Protein AF-0000000066019351 (afdb_homodimer)

Structure (mmCIF, N/CA/C/O backbone):
data_AF-0000000066019351-model_v1
#
loop_
_entity.id
_entity.type
_entity.pdbx_description
1 polymer 'Enolase-phosphatase E1'
#
loop_
_atom_site.group_PDB
_atom_site.id
_atom_site.type_symbol
_atom_site.label_atom_id
_atom_site.label_alt_id
_atom_site.label_comp_id
_atom_site.label_asym_id
_atom_site.label_entity_id
_atom_site.label_seq_id
_atom_site.pdbx_PDB_ins_code
_atom_site.Cartn_x
_atom_site.Cartn_y
_atom_site.Cartn_z
_atom_site.occupancy
_atom_site.B_iso_or_equiv
_atom_site.auth_seq_id
_atom_site.auth_comp_id
_atom_site.auth_asym_id
_atom_site.auth_atom_id
_atom_site.pdbx_PDB_model_num
ATOM 1 N N . MET A 1 1 ? 6.129 11.336 -11.586 1 61.5 1 MET A N 1
ATOM 2 C CA . MET A 1 1 ? 5.719 12.648 -11.094 1 61.5 1 MET A CA 1
ATOM 3 C C . MET A 1 1 ? 6.316 13.758 -11.953 1 61.5 1 MET A C 1
ATOM 5 O O . MET A 1 1 ? 7.523 13.766 -12.211 1 61.5 1 MET A O 1
ATOM 9 N N . THR A 1 2 ? 5.465 14.367 -12.656 1 67.69 2 THR A N 1
ATOM 10 C CA . THR A 1 2 ? 6.016 15.344 -13.586 1 67.69 2 THR A CA 1
ATOM 11 C C . THR A 1 2 ? 5.559 16.75 -13.227 1 67.69 2 THR A C 1
ATOM 13 O O . THR A 1 2 ? 4.449 16.938 -12.719 1 67.69 2 THR A O 1
ATOM 16 N N . ALA A 1 3 ? 6.492 17.766 -13.211 1 83.62 3 ALA A N 1
ATOM 17 C CA . ALA A 1 3 ? 6.285 19.219 -13.195 1 83.62 3 ALA A CA 1
ATOM 18 C C . ALA A 1 3 ? 5.793 19.688 -11.828 1 83.62 3 ALA A C 1
ATOM 20 O O . ALA A 1 3 ? 4.848 20.469 -11.734 1 83.62 3 ALA A O 1
ATOM 21 N N . VAL A 1 4 ? 6.332 19.031 -10.828 1 93.56 4 VAL A N 1
ATOM 22 C CA . VAL A 1 4 ? 5.938 19.484 -9.492 1 93.56 4 VAL A CA 1
ATOM 23 C C . VAL A 1 4 ? 6.594 20.812 -9.18 1 93.56 4 VAL A C 1
ATOM 25 O O . VAL A 1 4 ? 7.816 20.969 -9.289 1 93.56 4 VAL A O 1
ATOM 28 N N . ARG A 1 5 ? 5.77 21.766 -8.812 1 96.12 5 ARG A N 1
ATOM 29 C CA . ARG A 1 5 ? 6.273 23.078 -8.469 1 96.12 5 ARG A CA 1
ATOM 30 C C . ARG A 1 5 ? 6.07 23.375 -6.988 1 96.12 5 ARG A C 1
ATOM 32 O O . ARG A 1 5 ? 6.691 24.297 -6.441 1 96.12 5 ARG A O 1
ATOM 39 N N . ALA A 1 6 ? 5.152 22.625 -6.375 1 98.06 6 ALA A N 1
ATOM 40 C CA . ALA A 1 6 ? 4.883 22.797 -4.949 1 98.06 6 ALA A CA 1
ATOM 41 C C . ALA A 1 6 ? 4.555 21.469 -4.285 1 98.06 6 ALA A C 1
ATOM 43 O O . ALA A 1 6 ? 4.047 20.547 -4.934 1 98.06 6 ALA A O 1
ATOM 44 N N . VAL A 1 7 ? 4.898 21.375 -3.033 1 98.38 7 VAL A N 1
ATOM 45 C CA . VAL A 1 7 ? 4.555 20.234 -2.199 1 98.38 7 VAL A CA 1
ATOM 46 C C . VAL A 1 7 ? 3.707 20.688 -1.013 1 98.38 7 VAL A C 1
ATOM 48 O O . VAL A 1 7 ? 4.039 21.672 -0.351 1 98.38 7 VAL A O 1
ATOM 51 N N . VAL A 1 8 ? 2.584 20.078 -0.834 1 98.81 8 VAL A N 1
ATOM 52 C CA . VAL A 1 8 ? 1.76 20.234 0.36 1 98.81 8 VAL A CA 1
ATOM 53 C C . VAL A 1 8 ? 1.867 18.984 1.227 1 98.81 8 VAL A C 1
ATOM 55 O O . VAL A 1 8 ? 1.598 17.875 0.76 1 98.81 8 VAL A O 1
ATOM 58 N N . THR A 1 9 ? 2.277 19.109 2.42 1 98.81 9 THR A N 1
ATOM 59 C CA . THR A 1 9 ? 2.461 17.938 3.266 1 98.81 9 THR A CA 1
ATOM 60 C C . THR A 1 9 ? 1.505 17.969 4.453 1 98.81 9 THR A C 1
ATOM 62 O O . THR A 1 9 ? 1.236 19.031 5.012 1 98.81 9 THR A O 1
ATOM 65 N N . ASP A 1 10 ? 0.945 16.781 4.801 1 98.38 10 ASP A N 1
ATOM 66 C CA . ASP A 1 10 ? 0.285 16.531 6.078 1 98.38 10 ASP A CA 1
ATOM 67 C C . ASP A 1 10 ? 1.298 16.484 7.219 1 98.38 10 ASP A C 1
ATOM 69 O O . ASP A 1 10 ? 2.508 16.531 6.984 1 98.38 10 ASP A O 1
ATOM 73 N N . ILE A 1 11 ? 0.8 16.438 8.453 1 97.94 11 ILE A N 1
ATOM 74 C CA . ILE A 1 11 ? 1.686 16.391 9.617 1 97.94 11 ILE A CA 1
ATOM 75 C C . ILE A 1 11 ? 1.625 15.016 10.266 1 97.94 11 ILE A C 1
ATOM 77 O O . ILE A 1 11 ? 2.562 14.219 10.141 1 97.94 11 ILE A O 1
ATOM 81 N N . GLU A 1 12 ? 0.46 14.672 10.828 1 95.56 12 GLU A N 1
ATOM 82 C CA . GLU A 1 12 ? 0.308 13.453 11.609 1 95.56 12 GLU A CA 1
ATOM 83 C C . GLU A 1 12 ? 0.512 12.211 10.75 1 95.56 12 GLU A C 1
ATOM 85 O O . GLU A 1 12 ? -0.176 12.023 9.742 1 95.56 12 GLU A O 1
ATOM 90 N N . GLY A 1 13 ? 1.47 11.414 11.164 1 95.75 13 GLY A N 1
ATOM 91 C CA . GLY A 1 13 ? 1.737 10.172 10.453 1 95.75 13 GLY A CA 1
ATOM 92 C C . GLY A 1 13 ? 2.525 10.383 9.172 1 95.75 13 GLY A C 1
ATOM 93 O O . GLY A 1 13 ? 2.928 9.414 8.523 1 95.75 13 GLY A O 1
ATOM 94 N N . THR A 1 14 ? 2.83 11.617 8.797 1 98.06 14 THR A N 1
ATOM 95 C CA . THR A 1 14 ? 3.51 11.969 7.559 1 98.06 14 THR A CA 1
ATOM 96 C C . THR A 1 14 ? 4.855 12.625 7.844 1 98.06 14 THR A C 1
ATOM 98 O O . THR A 1 14 ? 5.906 12.031 7.594 1 98.06 14 THR A O 1
ATOM 101 N N . THR A 1 15 ? 4.891 13.742 8.5 1 98.5 15 THR A N 1
ATOM 102 C CA . THR A 1 15 ? 6.145 14.375 8.883 1 98.5 15 THR A CA 1
ATOM 103 C C . THR A 1 15 ? 6.445 14.125 10.359 1 98.5 15 THR A C 1
ATOM 105 O O . THR A 1 15 ? 7.602 14.203 10.789 1 98.5 15 THR A O 1
ATOM 108 N N . THR A 1 16 ? 5.309 13.914 11.109 1 98.12 16 THR A N 1
ATOM 109 C CA . THR A 1 16 ? 5.355 13.805 12.562 1 98.12 16 THR A CA 1
ATOM 110 C C . THR A 1 16 ? 4.715 12.5 13.031 1 98.12 16 THR A C 1
ATOM 112 O O . THR A 1 16 ? 3.635 12.125 12.555 1 98.12 16 THR A O 1
ATOM 115 N N . PRO A 1 17 ? 5.363 11.773 13.977 1 96.81 17 PRO A N 1
ATOM 116 C CA . PRO A 1 17 ? 4.727 10.562 14.5 1 96.81 17 PRO A CA 1
ATOM 117 C C . PRO A 1 17 ? 3.363 10.844 15.125 1 96.81 17 PRO A C 1
ATOM 119 O O . PRO A 1 17 ? 3.189 11.844 15.82 1 96.81 17 PRO A O 1
ATOM 122 N N . LEU A 1 18 ? 2.408 9.945 14.898 1 92.5 18 LEU A N 1
ATOM 123 C CA . LEU A 1 18 ? 1.087 10.039 15.508 1 92.5 18 LEU A CA 1
ATOM 124 C C . LEU A 1 18 ? 1.196 10.125 17.031 1 92.5 18 LEU A C 1
ATOM 126 O O . LEU A 1 18 ? 0.428 10.844 17.672 1 92.5 18 LEU A O 1
ATOM 130 N N . ALA A 1 19 ? 2.186 9.414 17.562 1 93.25 19 ALA A N 1
ATOM 131 C CA . ALA A 1 19 ? 2.367 9.336 19.016 1 93.25 19 ALA A CA 1
ATOM 132 C C . ALA A 1 19 ? 2.711 10.703 19.609 1 93.25 19 ALA A C 1
ATOM 134 O O . ALA A 1 19 ? 2.311 11.023 20.719 1 93.25 19 ALA A O 1
ATOM 135 N N . PHE A 1 20 ? 3.453 11.492 18.922 1 96.81 20 PHE A N 1
ATOM 136 C CA . PHE A 1 20 ? 3.816 12.812 19.422 1 96.81 20 PHE A CA 1
ATOM 137 C C . PHE A 1 20 ? 2.576 13.672 19.641 1 96.81 20 PHE A C 1
ATOM 139 O O . PHE A 1 20 ? 2.434 14.328 20.672 1 96.81 20 PHE A O 1
ATOM 146 N N . VAL A 1 21 ? 1.688 13.609 18.688 1 92.56 21 VAL A N 1
ATOM 147 C CA . VAL A 1 21 ? 0.495 14.445 18.734 1 92.56 21 VAL A CA 1
ATOM 148 C C . VAL A 1 21 ? -0.446 13.93 19.828 1 92.56 21 VAL A C 1
ATOM 150 O O . VAL A 1 21 ? -0.894 14.703 20.688 1 92.56 21 VAL A O 1
ATOM 153 N N . HIS A 1 22 ? -0.65 12.672 19.891 1 90.81 22 HIS A N 1
ATOM 154 C CA . HIS A 1 22 ? -1.697 12.109 20.734 1 90.81 22 HIS A CA 1
ATOM 155 C C . HIS A 1 22 ? -1.181 11.836 22.156 1 90.81 22 HIS A C 1
ATOM 157 O O . HIS A 1 22 ? -1.937 11.914 23.125 1 90.81 22 HIS A O 1
ATOM 163 N N . GLU A 1 23 ? 0.08 11.562 22.25 1 93.56 23 GLU A N 1
ATOM 164 C CA . GLU A 1 23 ? 0.595 11.109 23.531 1 93.56 23 GLU A CA 1
ATOM 165 C C . GLU A 1 23 ? 1.452 12.188 24.203 1 93.56 23 GLU A C 1
ATOM 167 O O . GLU A 1 23 ? 1.783 12.086 25.375 1 93.56 23 GLU A O 1
ATOM 172 N N . VAL A 1 24 ? 1.751 13.18 23.438 1 95.94 24 VAL A N 1
ATOM 173 C CA . VAL A 1 24 ? 2.578 14.234 24.016 1 95.94 24 VAL A CA 1
ATOM 174 C C . VAL A 1 24 ? 1.822 15.562 24 1 95.94 24 VAL A C 1
ATOM 176 O O . VAL A 1 24 ? 1.531 16.141 25.047 1 95.94 24 VAL A O 1
ATOM 179 N N . LEU A 1 25 ? 1.422 16 22.828 1 95.62 25 LEU A N 1
ATOM 180 C CA . LEU A 1 25 ? 0.851 17.344 22.688 1 95.62 25 LEU A CA 1
ATOM 181 C C . LEU A 1 25 ? -0.473 17.453 23.438 1 95.62 25 LEU A C 1
ATOM 183 O O . LEU A 1 25 ? -0.658 18.359 24.25 1 95.62 25 LEU A O 1
ATOM 187 N N . PHE A 1 26 ? -1.358 16.484 23.219 1 93.81 26 PHE A N 1
ATOM 188 C CA . PHE A 1 26 ? -2.695 16.578 23.781 1 93.81 26 PHE A CA 1
ATOM 189 C C . PHE A 1 26 ? -2.65 16.422 25.297 1 93.81 26 PHE A C 1
ATOM 191 O O . PHE A 1 26 ? -3.195 17.25 26.031 1 93.81 26 PHE A O 1
ATOM 198 N N . PRO A 1 27 ? -1.933 15.422 25.812 1 95.62 27 PRO A N 1
ATOM 199 C CA . PRO A 1 27 ? -1.825 15.32 27.281 1 95.62 27 PRO A CA 1
ATOM 200 C C . PRO A 1 27 ? -1.147 16.531 27.906 1 95.62 27 PRO A C 1
ATOM 202 O O . PRO A 1 27 ? -1.496 16.938 29.016 1 95.62 27 PRO A O 1
ATOM 205 N N . TYR A 1 28 ? -0.17 17.125 27.25 1 97.31 28 TYR A N 1
ATOM 206 C CA . TYR A 1 28 ? 0.492 18.312 27.75 1 97.31 28 TYR A CA 1
ATOM 207 C C . TYR A 1 28 ? -0.504 19.453 27.938 1 97.31 28 TYR A C 1
ATOM 209 O O . TYR A 1 28 ? -0.528 20.109 28.984 1 97.31 28 TYR A O 1
ATOM 217 N N . ALA A 1 29 ? -1.291 19.688 26.922 1 96.81 29 ALA A N 1
ATOM 218 C CA . ALA A 1 29 ? -2.293 20.75 26.984 1 96.81 29 ALA A CA 1
ATOM 219 C C . ALA A 1 29 ? -3.312 20.484 28.094 1 96.81 29 ALA A C 1
ATOM 221 O O . ALA A 1 29 ? -3.699 21.391 28.828 1 96.81 29 ALA A O 1
ATOM 222 N N . ARG A 1 30 ? -3.734 19.203 28.109 1 96.25 30 ARG A N 1
ATOM 223 C CA . ARG A 1 30 ? -4.723 18.828 29.109 1 96.25 30 ARG A CA 1
ATOM 224 C C . ARG A 1 30 ? -4.199 19.078 30.516 1 96.25 30 ARG A C 1
ATOM 226 O O . ARG A 1 30 ? -4.895 19.672 31.344 1 96.25 30 ARG A O 1
ATOM 233 N N . ALA A 1 31 ? -2.992 18.688 30.797 1 97 31 ALA A N 1
ATOM 234 C CA . ALA A 1 31 ? -2.393 18.766 32.125 1 97 31 ALA A CA 1
ATOM 235 C C . ALA A 1 31 ? -2.174 20.219 32.562 1 97 31 ALA A C 1
ATOM 237 O O . ALA A 1 31 ? -2.168 20.531 33.75 1 97 31 ALA A O 1
ATOM 238 N N . ARG A 1 32 ? -2.064 21.109 31.578 1 97.25 32 ARG A N 1
ATOM 239 C CA . ARG A 1 32 ? -1.66 22.469 31.906 1 97.25 32 ARG A CA 1
ATOM 240 C C . ARG A 1 32 ? -2.84 23.438 31.797 1 97.25 32 ARG A C 1
ATOM 242 O O . ARG A 1 32 ? -2.725 24.609 32.156 1 97.25 32 ARG A O 1
ATOM 249 N N . LEU A 1 33 ? -3.943 22.922 31.328 1 97.56 33 LEU A N 1
ATOM 250 C CA . LEU A 1 33 ? -5.07 23.781 30.984 1 97.56 33 LEU A CA 1
ATOM 251 C C . LEU A 1 33 ? -5.52 24.609 32.188 1 97.56 33 LEU A C 1
ATOM 253 O O . LEU A 1 33 ? -5.629 25.828 32.125 1 97.56 33 LEU A O 1
ATOM 257 N N . ALA A 1 34 ? -5.754 23.984 33.344 1 96.31 34 ALA A N 1
ATOM 258 C CA . ALA A 1 34 ? -6.273 24.672 34.531 1 96.31 34 ALA A CA 1
ATOM 259 C C . ALA A 1 34 ? -5.293 25.734 35.031 1 96.31 34 ALA A C 1
ATOM 261 O O . ALA A 1 34 ? -5.676 26.875 35.281 1 96.31 34 ALA A O 1
ATOM 262 N N . ASP A 1 35 ? -4.047 25.312 35.219 1 96.81 35 ASP A N 1
ATOM 263 C CA . ASP A 1 35 ? -3.021 26.234 35.688 1 96.81 35 ASP A CA 1
ATOM 264 C C . ASP A 1 35 ? -2.826 27.391 34.719 1 96.81 35 ASP A C 1
ATOM 266 O O . ASP A 1 35 ? -2.596 28.531 35.125 1 96.81 35 ASP A O 1
ATOM 270 N N . PHE A 1 36 ? -2.873 27.141 33.438 1 96.88 36 PHE A N 1
ATOM 271 C CA . PHE A 1 36 ? -2.688 28.156 32.406 1 96.88 36 PHE A CA 1
ATOM 272 C C . PHE A 1 36 ? -3.791 29.203 32.5 1 96.88 36 PHE A C 1
ATOM 274 O O . PHE A 1 36 ? -3.518 30.406 32.438 1 96.88 36 PHE A O 1
ATOM 281 N N . VAL A 1 37 ? -5.035 28.703 32.594 1 96.06 37 VAL A N 1
ATOM 282 C CA . VAL A 1 37 ? -6.176 29.609 32.656 1 96.06 37 VAL A CA 1
ATOM 283 C C . VAL A 1 37 ? -6.062 30.484 33.906 1 96.06 37 VAL A C 1
ATOM 285 O O . VAL A 1 37 ? -6.285 31.688 33.844 1 96.06 37 VAL A O 1
ATOM 288 N N . ALA A 1 38 ? -5.684 29.875 35 1 95.19 38 ALA A N 1
ATOM 289 C CA . ALA A 1 38 ? -5.539 30.609 36.25 1 95.19 38 ALA A CA 1
ATOM 290 C C . ALA A 1 38 ? -4.441 31.656 36.156 1 95.19 38 ALA A C 1
ATOM 292 O O . ALA A 1 38 ? -4.609 32.781 36.594 1 95.19 38 ALA A O 1
ATOM 293 N N . ALA A 1 39 ? -3.357 31.328 35.531 1 95.62 39 ALA A N 1
ATOM 294 C CA . ALA A 1 39 ? -2.184 32.188 35.438 1 95.62 39 ALA A CA 1
ATOM 295 C C . ALA A 1 39 ? -2.396 33.312 34.406 1 95.62 39 ALA A C 1
ATOM 297 O O . ALA A 1 39 ? -1.707 34.312 34.438 1 95.62 39 ALA A O 1
ATOM 298 N N . ASN A 1 40 ? -3.33 33.062 33.5 1 95.06 40 ASN A N 1
ATOM 299 C CA . ASN A 1 40 ? -3.514 34.031 32.406 1 95.06 40 ASN A CA 1
ATOM 300 C C . ASN A 1 40 ? -4.934 34.594 32.375 1 95.06 40 ASN A C 1
ATOM 302 O O . ASN A 1 40 ? -5.465 34.906 31.328 1 95.06 40 ASN A O 1
ATOM 306 N N . ALA A 1 41 ? -5.547 34.656 33.531 1 86.62 41 ALA A N 1
ATOM 307 C CA . ALA A 1 41 ? -6.938 35.094 33.656 1 86.62 41 ALA A CA 1
ATOM 308 C C . ALA A 1 41 ? -7.117 36.531 33.188 1 86.62 41 ALA A C 1
ATOM 310 O O . ALA A 1 41 ? -8.18 36.906 32.688 1 86.62 41 ALA A O 1
ATOM 311 N N . ASP A 1 42 ? -6.09 37.344 33.25 1 90.88 42 ASP A N 1
ATOM 312 C CA . ASP A 1 42 ? -6.172 38.781 32.906 1 90.88 42 ASP A CA 1
ATOM 313 C C . ASP A 1 42 ? -5.801 39 31.453 1 90.88 42 ASP A C 1
ATOM 315 O O . ASP A 1 42 ? -5.898 40.125 30.953 1 90.88 42 ASP A O 1
ATOM 319 N N . ASP A 1 43 ? -5.305 37.969 30.828 1 94.5 43 ASP A N 1
ATOM 320 C CA . ASP A 1 43 ? -4.969 38.094 29.422 1 94.5 43 ASP A CA 1
ATOM 321 C C . ASP A 1 43 ? -6.23 38.156 28.562 1 94.5 43 ASP A C 1
ATOM 323 O O . ASP A 1 43 ? -7.113 37.312 28.656 1 94.5 43 ASP A O 1
ATOM 327 N N . GLU A 1 44 ? -6.297 39.125 27.719 1 95.88 44 GLU A N 1
ATOM 328 C CA . GLU A 1 44 ? -7.504 39.406 26.953 1 95.88 44 GLU A CA 1
ATOM 329 C C . GLU A 1 44 ? -7.844 38.281 26.016 1 95.88 44 GLU A C 1
ATOM 331 O O . GLU A 1 44 ? -9.016 37.938 25.812 1 95.88 44 GLU A O 1
ATOM 336 N N . GLU A 1 45 ? -6.855 37.719 25.391 1 95.06 45 GLU A N 1
ATOM 337 C CA . GLU A 1 45 ? -7.074 36.625 24.453 1 95.06 45 GLU A CA 1
ATOM 338 C C . GLU A 1 45 ? -7.617 35.375 25.172 1 95.06 45 GLU A C 1
ATOM 340 O O . GLU A 1 45 ? -8.523 34.719 24.672 1 95.06 45 GLU A O 1
ATOM 345 N N . VAL A 1 46 ? -7.078 35.094 26.297 1 96.5 46 VAL A N 1
ATOM 346 C CA . VAL A 1 46 ? -7.52 33.969 27.094 1 96.5 46 VAL A CA 1
ATOM 347 C C . VAL A 1 46 ? -8.945 34.188 27.578 1 96.5 46 VAL A C 1
ATOM 349 O O . VAL A 1 46 ? -9.797 33.312 27.484 1 96.5 46 VAL A O 1
ATOM 352 N N . ALA A 1 47 ? -9.156 35.406 28.062 1 95.25 47 ALA A N 1
ATOM 353 C CA . ALA A 1 47 ? -10.484 35.75 28.547 1 95.25 47 ALA A CA 1
ATOM 354 C C . ALA A 1 47 ? -11.523 35.625 27.438 1 95.25 47 ALA A C 1
ATOM 356 O O . ALA A 1 47 ? -12.625 35.125 27.656 1 95.25 47 ALA A O 1
ATOM 357 N N . ALA A 1 48 ? -11.141 36.125 26.344 1 95.81 48 ALA A N 1
ATOM 358 C CA . ALA A 1 48 ? -12.047 36.062 25.203 1 95.81 48 ALA A CA 1
ATOM 359 C C . ALA A 1 48 ? -12.336 34.625 24.812 1 95.81 48 ALA A C 1
ATOM 361 O O . ALA A 1 48 ? -13.477 34.25 24.5 1 95.81 48 ALA A O 1
ATOM 362 N N . ALA A 1 49 ? -11.344 33.75 24.766 1 96.12 49 ALA A N 1
ATOM 363 C CA . ALA A 1 49 ? -11.5 32.344 24.406 1 96.12 49 ALA A CA 1
ATOM 364 C C . ALA A 1 49 ? -12.406 31.641 25.391 1 96.12 49 ALA A C 1
ATOM 366 O O . ALA A 1 49 ? -13.242 30.812 25 1 96.12 49 ALA A O 1
ATOM 367 N N . LEU A 1 50 ? -12.227 31.938 26.656 1 96.5 50 LEU A N 1
ATOM 368 C CA . LEU A 1 50 ? -13.07 31.344 27.688 1 96.5 50 LEU A CA 1
ATOM 369 C C . LEU A 1 50 ? -14.523 31.797 27.516 1 96.5 50 LEU A C 1
ATOM 371 O O . LEU A 1 50 ? -15.445 30.984 27.672 1 96.5 50 LEU A O 1
ATOM 375 N N . GLY A 1 51 ? -14.648 33.094 27.297 1 95.94 51 GLY A N 1
ATOM 376 C CA . GLY A 1 51 ? -15.992 33.594 27.016 1 95.94 51 GLY A CA 1
ATOM 377 C C . GLY A 1 51 ? -16.656 32.906 25.844 1 95.94 51 GLY A C 1
ATOM 378 O O . GLY A 1 51 ? -17.812 32.5 25.906 1 95.94 51 GLY A O 1
ATOM 379 N N . ASP A 1 52 ? -15.93 32.75 24.75 1 96.19 52 ASP A N 1
ATOM 380 C CA . ASP A 1 52 ? -16.422 32.094 23.547 1 96.19 52 ASP A CA 1
ATOM 381 C C . ASP A 1 52 ? -16.797 30.641 23.844 1 96.19 52 ASP A C 1
ATOM 383 O O . ASP A 1 52 ? -17.797 30.125 23.328 1 96.19 52 ASP A O 1
ATOM 387 N N . ALA A 1 53 ? -15.984 29.953 24.609 1 96.25 53 ALA A N 1
ATOM 388 C CA . ALA A 1 53 ? -16.266 28.578 24.984 1 96.25 53 ALA A CA 1
ATOM 389 C C . ALA A 1 53 ? -17.578 28.469 25.75 1 96.25 53 ALA A C 1
ATOM 391 O O . ALA A 1 53 ? -18.375 27.562 25.516 1 96.25 53 ALA A O 1
ATOM 392 N N . ARG A 1 54 ? -17.719 29.422 26.656 1 96.69 54 ARG A N 1
ATOM 393 C CA . ARG A 1 54 ? -18.938 29.422 27.453 1 96.69 54 ARG A CA 1
ATOM 394 C C . ARG A 1 54 ? -20.172 29.625 26.578 1 96.69 54 ARG A C 1
ATOM 396 O O . ARG A 1 54 ? -21.188 28.953 26.766 1 96.69 54 ARG A O 1
ATOM 403 N N . GLU A 1 55 ? -20.047 30.484 25.672 1 96.5 55 GLU A N 1
ATOM 404 C CA . GLU A 1 55 ? -21.156 30.734 24.75 1 96.5 55 GLU A CA 1
ATOM 405 C C . GLU A 1 55 ? -21.438 29.516 23.891 1 96.5 55 GLU A C 1
ATOM 407 O O . GLU A 1 55 ? -22.594 29.109 23.75 1 96.5 55 GLU A O 1
ATOM 412 N N . LEU A 1 56 ? -20.453 28.938 23.344 1 94.94 56 LEU A N 1
ATOM 413 C CA . LEU A 1 56 ? -20.578 27.781 22.469 1 94.94 56 LEU A CA 1
ATOM 414 C C . LEU A 1 56 ? -21.109 26.562 23.234 1 94.94 56 LEU A C 1
ATOM 416 O O . LEU A 1 56 ? -21.828 25.75 22.688 1 94.94 56 LEU A O 1
ATOM 420 N N . GLY A 1 57 ? -20.75 26.531 24.406 1 95.31 57 GLY A N 1
ATOM 421 C CA . GLY A 1 57 ? -21.125 25.391 25.234 1 95.31 57 GLY A CA 1
ATOM 422 C C . GLY A 1 57 ? -22.469 25.562 25.906 1 95.31 57 GLY A C 1
ATOM 423 O O . GLY A 1 57 ? -22.969 24.625 26.562 1 95.31 57 GLY A O 1
ATOM 424 N N . GLY A 1 58 ? -23.094 26.75 25.844 1 94.5 58 GLY A N 1
ATOM 425 C CA . GLY A 1 58 ? -24.391 27 26.422 1 94.5 58 GLY A CA 1
ATOM 426 C C . GLY A 1 58 ? -24.344 27.266 27.922 1 94.5 58 GLY A C 1
ATOM 427 O O . GLY A 1 58 ? -25.297 26.984 28.641 1 94.5 58 GLY A O 1
ATOM 428 N N . ILE A 1 59 ? -23.234 27.719 28.359 1 95.31 59 ILE A N 1
ATOM 429 C CA . ILE A 1 59 ? -23.078 27.984 29.781 1 95.31 59 ILE A CA 1
ATOM 430 C C . ILE A 1 59 ? -22.562 29.406 29.984 1 95.31 59 ILE A C 1
ATOM 432 O O . ILE A 1 59 ? -21.609 29.625 30.75 1 95.31 59 ILE A O 1
ATOM 436 N N . ALA A 1 60 ? -23.047 30.406 29.344 1 91.88 60 ALA A N 1
ATOM 437 C CA . ALA A 1 60 ? -22.578 31.797 29.297 1 91.88 60 ALA A CA 1
ATOM 438 C C . ALA A 1 60 ? -22.438 32.375 30.703 1 91.88 60 ALA A C 1
ATOM 440 O O . ALA A 1 60 ? -21.562 33.188 30.953 1 91.88 60 ALA A O 1
ATOM 441 N N . GLY A 1 61 ? -23.094 31.969 31.672 1 91.56 61 GLY A N 1
ATOM 442 C CA . GLY A 1 61 ? -23.031 32.531 33.031 1 91.56 61 GLY A CA 1
ATOM 443 C C . GLY A 1 61 ? -22.156 31.703 33.969 1 91.56 61 GLY A C 1
ATOM 444 O O . GLY A 1 61 ? -22.016 32.031 35.125 1 91.56 61 GLY A O 1
ATOM 445 N N . ALA A 1 62 ? -21.453 30.797 33.406 1 92.38 62 ALA A N 1
ATOM 446 C CA . ALA A 1 62 ? -20.672 29.875 34.219 1 92.38 62 ALA A CA 1
ATOM 447 C C . ALA A 1 62 ? -19.344 30.5 34.656 1 92.38 62 ALA A C 1
ATOM 449 O O . ALA A 1 62 ? -18.828 31.391 33.969 1 92.38 62 ALA A O 1
ATOM 450 N N . GLY A 1 63 ? -18.75 30.047 35.75 1 92.94 63 GLY A N 1
ATOM 451 C CA . GLY A 1 63 ? -17.422 30.438 36.188 1 92.94 63 GLY A CA 1
ATOM 452 C C . GLY A 1 63 ? -16.328 29.609 35.562 1 92.94 63 GLY A C 1
ATOM 453 O O . GLY A 1 63 ? -16.578 28.812 34.656 1 92.94 63 GLY A O 1
ATOM 454 N N . ASP A 1 64 ? -15.117 29.828 36.031 1 92.56 64 ASP A N 1
ATOM 455 C CA . ASP A 1 64 ? -13.93 29.203 35.438 1 92.56 64 ASP A CA 1
ATOM 456 C C . ASP A 1 64 ? -13.938 27.688 35.656 1 92.56 64 ASP A C 1
ATOM 458 O O . ASP A 1 64 ? -13.547 26.938 34.75 1 92.56 64 ASP A O 1
ATOM 462 N N . ALA A 1 65 ? -14.359 27.297 36.781 1 94.06 65 ALA A N 1
ATOM 463 C CA . ALA A 1 65 ? -14.344 25.875 37.094 1 94.06 65 ALA A CA 1
ATOM 464 C C . ALA A 1 65 ? -15.242 25.094 36.156 1 94.06 65 ALA A C 1
ATOM 466 O O . ALA A 1 65 ? -14.859 24.031 35.656 1 94.06 65 ALA A O 1
ATOM 467 N N . GLU A 1 66 ? -16.406 25.594 35.906 1 95.75 66 GLU A N 1
ATOM 468 C CA . GLU A 1 66 ? -17.344 24.953 35 1 95.75 66 GLU A CA 1
ATOM 469 C C . GLU A 1 66 ? -16.844 25.016 33.562 1 95.75 66 GLU A C 1
ATOM 471 O O . GLU A 1 66 ? -17.047 24.062 32.781 1 95.75 66 GLU A O 1
ATOM 476 N N . THR A 1 67 ? -16.266 26.109 33.25 1 96.62 67 THR A N 1
ATOM 477 C CA . THR A 1 67 ? -15.719 26.266 31.906 1 96.62 67 THR A CA 1
ATOM 478 C C . THR A 1 67 ? -14.609 25.25 31.656 1 96.62 67 THR A C 1
ATOM 480 O O . THR A 1 67 ? -14.531 24.656 30.578 1 96.62 67 THR A O 1
ATOM 483 N N . LEU A 1 68 ? -13.758 25.094 32.625 1 96.75 68 LEU A N 1
ATOM 484 C CA . LEU A 1 68 ? -12.664 24.125 32.531 1 96.75 68 LEU A CA 1
ATOM 485 C C . LEU A 1 68 ? -13.203 22.719 32.312 1 96.75 68 LEU A C 1
ATOM 487 O O . LEU A 1 68 ? -12.664 21.953 31.516 1 96.75 68 LEU A O 1
ATOM 491 N N . GLN A 1 69 ? -14.227 22.359 33 1 96.5 69 GLN A N 1
ATOM 492 C CA . GLN A 1 69 ? -14.844 21.047 32.844 1 96.5 69 GLN A CA 1
ATOM 493 C C . GLN A 1 69 ? -15.367 20.859 31.438 1 96.5 69 GLN A C 1
ATOM 495 O O . GLN A 1 69 ? -15.25 19.766 30.859 1 96.5 69 GLN A O 1
ATOM 500 N N . LEU A 1 70 ? -15.922 21.891 30.938 1 96.81 70 LEU A N 1
ATOM 501 C CA . LEU A 1 70 ? -16.422 21.875 29.578 1 96.81 70 LEU A CA 1
ATOM 502 C C . LEU A 1 70 ? -15.289 21.625 28.578 1 96.81 70 LEU A C 1
ATOM 504 O O . LEU A 1 70 ? -15.422 20.797 27.672 1 96.81 70 LEU A O 1
ATOM 508 N N . LEU A 1 71 ? -14.258 22.359 28.766 1 97.31 71 LEU A N 1
ATOM 509 C CA . LEU A 1 71 ? -13.117 22.25 27.859 1 97.31 71 LEU A CA 1
ATOM 510 C C . LEU A 1 71 ? -12.508 20.844 27.938 1 97.31 71 LEU A C 1
ATOM 512 O O . LEU A 1 71 ? -12.148 20.281 26.906 1 97.31 71 LEU A O 1
ATOM 516 N N . LEU A 1 72 ? -12.391 20.328 29.109 1 96.75 72 LEU A N 1
ATOM 517 C CA . LEU A 1 72 ? -11.859 18.969 29.281 1 96.75 72 LEU A CA 1
ATOM 518 C C . LEU A 1 72 ? -12.781 17.953 28.625 1 96.75 72 LEU A C 1
ATOM 520 O O . LEU A 1 72 ? -12.305 16.984 28.016 1 96.75 72 LEU A O 1
ATOM 524 N N . ALA A 1 73 ? -14.039 18.156 28.719 1 95.38 73 ALA A N 1
ATOM 525 C CA . ALA A 1 73 ? -15 17.281 28.062 1 95.38 73 ALA A CA 1
ATOM 526 C C . ALA A 1 73 ? -14.844 17.344 26.547 1 95.38 73 ALA A C 1
ATOM 528 O O . ALA A 1 73 ? -14.945 16.312 25.859 1 95.38 73 ALA A O 1
ATOM 529 N N . TRP A 1 74 ? -14.672 18.562 26.078 1 94.88 74 TRP A N 1
ATOM 530 C CA . TRP A 1 74 ? -14.461 18.734 24.656 1 94.88 74 TRP A CA 1
ATOM 531 C C . TRP A 1 74 ? -13.211 17.984 24.188 1 94.88 74 TRP A C 1
ATOM 533 O O . TRP A 1 74 ? -13.188 17.406 23.109 1 94.88 74 TRP A O 1
ATOM 543 N N . MET A 1 75 ? -12.141 18.031 24.969 1 93.62 75 MET A N 1
ATOM 544 C CA . MET A 1 75 ? -10.906 17.312 24.641 1 93.62 75 MET A CA 1
ATOM 545 C C . MET A 1 75 ? -11.148 15.812 24.609 1 93.62 75 MET A C 1
ATOM 547 O O . MET A 1 75 ? -10.656 15.125 23.719 1 93.62 75 MET A O 1
ATOM 551 N N . ASP A 1 76 ? -12 15.312 25.547 1 91.94 76 ASP A N 1
ATOM 552 C CA . ASP A 1 76 ? -12.328 13.891 25.594 1 91.94 76 ASP A CA 1
ATOM 553 C C . ASP A 1 76 ? -13.07 13.453 24.328 1 91.94 76 ASP A C 1
ATOM 555 O O . ASP A 1 76 ? -12.922 12.32 23.875 1 91.94 76 ASP A O 1
ATOM 559 N N . GLU A 1 77 ? -13.773 14.367 23.766 1 90.75 77 GLU A N 1
ATOM 560 C CA . GLU A 1 77 ? -14.586 14.094 22.578 1 90.75 77 GLU A CA 1
ATOM 561 C C . GLU A 1 77 ? -13.805 14.383 21.297 1 90.75 77 GLU A C 1
ATOM 563 O O . GLU A 1 77 ? -14.312 14.172 20.203 1 90.75 77 GLU A O 1
ATOM 568 N N . ASP A 1 78 ? -12.609 14.906 21.453 1 86.62 78 ASP A N 1
ATOM 569 C CA . ASP A 1 78 ? -11.82 15.375 20.312 1 86.62 78 ASP A CA 1
ATOM 570 C C . ASP A 1 78 ? -12.586 16.422 19.5 1 86.62 78 ASP A C 1
ATOM 572 O O . ASP A 1 78 ? -12.594 16.375 18.266 1 86.62 78 ASP A O 1
ATOM 576 N N . ARG A 1 79 ? -13.32 17.25 20.172 1 86.5 79 ARG A N 1
ATOM 577 C CA . ARG A 1 79 ? -14.109 18.281 19.516 1 86.5 79 ARG A CA 1
ATOM 578 C C . ARG A 1 79 ? -13.211 19.359 18.922 1 86.5 79 ARG A C 1
ATOM 580 O O . ARG A 1 79 ? -12.227 19.766 19.547 1 86.5 79 ARG A O 1
ATOM 587 N N . LYS A 1 80 ? -13.562 19.844 17.766 1 83.19 80 LYS A N 1
ATOM 588 C CA . LYS A 1 80 ? -12.805 20.906 17.109 1 83.19 80 LYS A CA 1
ATOM 589 C C . LYS A 1 80 ? -13.453 22.266 17.344 1 83.19 80 LYS A C 1
ATOM 591 O O . LYS A 1 80 ? -13.922 22.906 16.391 1 83.19 80 LYS A O 1
ATOM 596 N N . ALA A 1 81 ? -13.383 22.703 18.484 1 90.12 81 ALA A N 1
ATOM 597 C CA . ALA A 1 81 ? -13.945 24 18.844 1 90.12 81 ALA A CA 1
ATOM 598 C C . ALA A 1 81 ? -12.891 25.094 18.766 1 90.12 81 ALA A C 1
ATOM 600 O O . ALA A 1 81 ? -11.773 24.922 19.25 1 90.12 81 ALA A O 1
ATOM 601 N N . GLY A 1 82 ? -13.219 26.141 18.219 1 90.75 82 GLY A N 1
ATOM 602 C CA . GLY A 1 82 ? -12.297 27.25 18.016 1 90.75 82 GLY A CA 1
ATOM 603 C C . GLY A 1 82 ? -11.617 27.703 19.297 1 90.75 82 GLY A C 1
ATOM 604 O O . GLY A 1 82 ? -10.391 27.781 19.359 1 90.75 82 GLY A O 1
ATOM 605 N N . PRO A 1 83 ? -12.438 28.016 20.297 1 94.5 83 PRO A N 1
ATOM 606 C CA . PRO A 1 83 ? -11.828 28.484 21.531 1 94.5 83 PRO A CA 1
ATOM 607 C C . PRO A 1 83 ? -10.914 27.438 22.172 1 94.5 83 PRO A C 1
ATOM 609 O O . PRO A 1 83 ? -9.898 27.797 22.781 1 94.5 83 PRO A O 1
ATOM 612 N N . LEU A 1 84 ? -11.242 26.203 22.078 1 95.12 84 LEU A N 1
ATOM 613 C CA . LEU A 1 84 ? -10.383 25.156 22.609 1 95.12 84 LEU A CA 1
ATOM 614 C C . LEU A 1 84 ? -9.062 25.109 21.844 1 95.12 84 LEU A C 1
ATOM 616 O O . LEU A 1 84 ? -7.992 25.016 22.438 1 95.12 84 LEU A O 1
ATOM 620 N N . LYS A 1 85 ? -9.141 25.203 20.562 1 93.81 85 LYS A N 1
ATOM 621 C CA . LYS A 1 85 ? -7.945 25.203 19.719 1 93.81 85 LYS A CA 1
ATOM 622 C C . LYS A 1 85 ? -7.023 26.359 20.078 1 93.81 85 LYS A C 1
ATOM 624 O O . LYS A 1 85 ? -5.805 26.203 20.125 1 93.81 85 LYS A O 1
ATOM 629 N N . LEU A 1 86 ? -7.645 27.453 20.25 1 93.81 86 LEU A N 1
ATOM 630 C CA . LEU A 1 86 ? -6.863 28.625 20.594 1 93.81 86 LEU A CA 1
ATOM 631 C C . LEU A 1 86 ? -6.125 28.438 21.906 1 93.81 86 LEU A C 1
ATOM 633 O O . LEU A 1 86 ? -4.93 28.719 22 1 93.81 86 LEU A O 1
ATOM 637 N N . LEU A 1 87 ? -6.836 28 22.938 1 95.81 87 LEU A N 1
ATOM 638 C CA . LEU A 1 87 ? -6.234 27.812 24.25 1 95.81 87 LEU A CA 1
ATOM 639 C C . LEU A 1 87 ? -5.133 26.766 24.203 1 95.81 87 LEU A C 1
ATOM 641 O O . LEU A 1 87 ? -4.059 26.953 24.781 1 95.81 87 LEU A O 1
ATOM 645 N N . GLN A 1 88 ? -5.391 25.688 23.562 1 96.19 88 GLN A N 1
ATOM 646 C CA . GLN A 1 88 ? -4.355 24.672 23.375 1 96.19 88 GLN A CA 1
ATOM 647 C C . GLN A 1 88 ? -3.131 25.266 22.672 1 96.19 88 GLN A C 1
ATOM 649 O O . GLN A 1 88 ? -1.995 25.016 23.078 1 96.19 88 GLN A O 1
ATOM 654 N N . GLY A 1 89 ? -3.381 26.016 21.656 1 96.44 89 GLY A N 1
ATOM 655 C CA . GLY A 1 89 ? -2.297 26.656 20.938 1 96.44 89 GLY A CA 1
ATOM 656 C C . GLY A 1 89 ? -1.433 27.531 21.828 1 96.44 89 GLY A C 1
ATOM 657 O O . GLY A 1 89 ? -0.205 27.516 21.719 1 96.44 89 GLY A O 1
ATOM 658 N N . LEU A 1 90 ? -2.07 28.281 22.672 1 96.5 90 LEU A N 1
ATOM 659 C CA . LEU A 1 90 ? -1.349 29.156 23.594 1 96.5 90 LEU A CA 1
ATOM 660 C C . LEU A 1 90 ? -0.539 28.328 24.594 1 96.5 90 LEU A C 1
ATOM 662 O O . LEU A 1 90 ? 0.6 28.688 24.906 1 96.5 90 LEU A O 1
ATOM 666 N N . ILE A 1 91 ? -1.108 27.297 25.031 1 97.12 91 ILE A N 1
ATOM 667 C CA . ILE A 1 91 ? -0.42 26.422 25.984 1 97.12 91 ILE A CA 1
ATOM 668 C C . ILE A 1 91 ? 0.806 25.797 25.312 1 97.12 91 ILE A C 1
ATOM 670 O O . ILE A 1 91 ? 1.897 25.797 25.875 1 97.12 91 ILE A O 1
ATOM 674 N N . TRP A 1 92 ? 0.625 25.328 24.125 1 97.75 92 TRP A N 1
ATOM 675 C CA . TRP A 1 92 ? 1.739 24.734 23.406 1 97.75 92 TRP A CA 1
ATOM 676 C C . TRP A 1 92 ? 2.82 25.766 23.125 1 97.75 92 TRP A C 1
ATOM 678 O O . TRP A 1 92 ? 4.012 25.469 23.203 1 97.75 92 TRP A O 1
ATOM 688 N N . ARG A 1 93 ? 2.41 26.969 22.766 1 96.81 93 ARG A N 1
ATOM 689 C CA . ARG A 1 93 ? 3.377 28.031 22.516 1 96.81 93 ARG A CA 1
ATOM 690 C C . ARG A 1 93 ? 4.297 28.234 23.719 1 96.81 93 ARG A C 1
ATOM 692 O O . ARG A 1 93 ? 5.52 28.312 23.562 1 96.81 93 ARG A O 1
ATOM 699 N N . HIS A 1 94 ? 3.705 28.266 24.844 1 95.88 94 HIS A N 1
ATOM 700 C CA . HIS A 1 94 ? 4.508 28.391 26.047 1 95.88 94 HIS A CA 1
ATOM 701 C C . HIS A 1 94 ? 5.449 27.203 26.219 1 95.88 94 HIS A C 1
ATOM 703 O O . HIS A 1 94 ? 6.621 27.391 26.562 1 95.88 94 HIS A O 1
ATOM 709 N N . GLY A 1 95 ? 4.898 26.047 25.984 1 96.69 95 GLY A N 1
ATOM 710 C CA . GLY A 1 95 ? 5.711 24.859 26.109 1 96.69 95 GLY A CA 1
ATOM 711 C C . GLY A 1 95 ? 6.891 24.828 25.156 1 96.69 95 GLY A C 1
ATOM 712 O O . GLY A 1 95 ? 7.992 24.422 25.531 1 96.69 95 GLY A O 1
ATOM 713 N N . TYR A 1 96 ? 6.641 25.266 23.953 1 97.25 96 TYR A N 1
ATOM 714 C CA . TYR A 1 96 ? 7.703 25.312 22.953 1 97.25 96 TYR A CA 1
ATOM 715 C C . TYR A 1 96 ? 8.719 26.391 23.297 1 97.25 96 TYR A C 1
ATOM 717 O O . TYR A 1 96 ? 9.93 26.156 23.219 1 97.25 96 TYR A O 1
ATOM 725 N N . GLU A 1 97 ? 8.273 27.547 23.688 1 95.06 97 GLU A N 1
ATOM 726 C CA . GLU A 1 97 ? 9.148 28.688 23.984 1 95.06 97 GLU A CA 1
ATOM 727 C C . GLU A 1 97 ? 10.016 28.406 25.219 1 95.06 97 GLU A C 1
ATOM 729 O O . GLU A 1 97 ? 11.164 28.844 25.281 1 95.06 97 GLU A O 1
ATOM 734 N N . GLU A 1 98 ? 9.477 27.609 26.141 1 94.19 98 GLU A N 1
ATOM 735 C CA . GLU A 1 98 ? 10.211 27.25 27.344 1 94.19 98 GLU A CA 1
ATOM 736 C C . GLU A 1 98 ? 11.141 26.078 27.109 1 94.19 98 GLU A C 1
ATOM 738 O O . GLU A 1 98 ? 11.961 25.734 27.953 1 94.19 98 GLU A O 1
ATOM 743 N N . GLY A 1 99 ? 10.992 25.422 26 1 94.06 99 GLY A N 1
ATOM 744 C CA . GLY A 1 99 ? 11.883 24.328 25.641 1 94.06 99 GLY A CA 1
ATOM 745 C C . GLY A 1 99 ? 11.43 22.984 26.188 1 94.06 99 GLY A C 1
ATOM 746 O O . GLY A 1 99 ? 12.125 21.984 26.031 1 94.06 99 GLY A O 1
ATOM 747 N N . VAL A 1 100 ? 10.273 22.984 26.75 1 94.06 100 VAL A N 1
ATOM 748 C CA . VAL A 1 100 ? 9.727 21.75 27.297 1 94.06 100 VAL A CA 1
ATOM 749 C C . VAL A 1 100 ? 9.219 20.859 26.172 1 94.06 100 VAL A C 1
ATOM 751 O O . VAL A 1 100 ? 9.359 19.641 26.219 1 94.06 100 VAL A O 1
ATOM 754 N N . LEU A 1 101 ? 8.617 21.5 25.172 1 96.25 101 LEU A N 1
ATOM 755 C CA . LEU A 1 101 ? 8.148 20.797 23.984 1 96.25 101 LEU A CA 1
ATOM 756 C C . LEU A 1 101 ? 9.117 20.984 22.828 1 96.25 101 LEU A C 1
ATOM 758 O O . LEU A 1 101 ? 9.695 22.062 22.672 1 96.25 101 LEU A O 1
ATOM 762 N N . LYS A 1 102 ? 9.344 19.984 22.141 1 96.94 102 LYS A N 1
ATOM 763 C CA . LYS A 1 102 ? 10.016 20.016 20.844 1 96.94 102 LYS A CA 1
ATOM 764 C C . LYS A 1 102 ? 9.219 19.25 19.797 1 96.94 102 LYS A C 1
ATOM 766 O O . LYS A 1 102 ? 8.828 18.094 20.031 1 96.94 102 LYS A O 1
ATOM 771 N N . GLY A 1 103 ? 8.945 19.984 18.734 1 97.31 103 GLY A N 1
ATOM 772 C CA . GLY A 1 103 ? 8.281 19.266 17.656 1 97.31 103 GLY A CA 1
ATOM 773 C C . GLY A 1 103 ? 9.078 18.078 17.156 1 97.31 103 GLY A C 1
ATOM 774 O O . GLY A 1 103 ? 10.266 18.203 16.844 1 97.31 103 GLY A O 1
ATOM 775 N N . GLU A 1 104 ? 8.469 16.969 17.094 1 98 104 GLU A N 1
ATOM 776 C CA . GLU A 1 104 ? 9.133 15.781 16.562 1 98 104 GLU A CA 1
ATOM 777 C C . GLU A 1 104 ? 8.906 15.664 15.055 1 98 104 GLU A C 1
ATOM 779 O O . GLU A 1 104 ? 7.766 15.555 14.602 1 98 104 GLU A O 1
ATOM 784 N N . ILE A 1 105 ? 9.984 15.719 14.336 1 98.56 105 ILE A N 1
ATOM 785 C CA . ILE A 1 105 ? 9.938 15.586 12.891 1 98.56 105 ILE A CA 1
ATOM 786 C C . ILE A 1 105 ? 10.852 14.445 12.445 1 98.56 105 ILE A C 1
ATOM 788 O O . ILE A 1 105 ? 11.992 14.344 12.898 1 98.56 105 ILE A O 1
ATOM 792 N N . TYR A 1 106 ? 10.297 13.547 11.578 1 98.12 106 TYR A N 1
ATOM 793 C CA . TYR A 1 106 ? 11.141 12.5 11.023 1 98.12 106 TYR A CA 1
ATOM 794 C C . TYR A 1 106 ? 12.352 13.094 10.312 1 98.12 106 TYR A C 1
ATOM 796 O O . TYR A 1 106 ? 12.219 14.055 9.547 1 98.12 106 TYR A O 1
ATOM 804 N N . ALA A 1 107 ? 13.523 12.523 10.531 1 97.94 107 ALA A N 1
ATOM 805 C CA . ALA A 1 107 ? 14.773 13.039 9.977 1 97.94 107 ALA A CA 1
ATOM 806 C C . ALA A 1 107 ? 14.719 13.094 8.453 1 97.94 107 ALA A C 1
ATOM 808 O O . ALA A 1 107 ? 15.203 14.047 7.84 1 97.94 107 ALA A O 1
ATOM 809 N N . ASP A 1 108 ? 14.141 12.086 7.855 1 97.31 108 ASP A N 1
ATOM 810 C CA . ASP A 1 108 ? 14.047 12.047 6.398 1 97.31 108 ASP A CA 1
ATOM 811 C C . ASP A 1 108 ? 13.148 13.172 5.875 1 97.31 108 ASP A C 1
ATOM 813 O O . ASP A 1 108 ? 13.422 13.75 4.824 1 97.31 108 ASP A O 1
ATOM 817 N N . ALA A 1 109 ? 12.086 13.508 6.648 1 98.31 109 ALA A N 1
ATOM 818 C CA . ALA A 1 109 ? 11.188 14.586 6.25 1 98.31 109 ALA A CA 1
ATOM 819 C C . ALA A 1 109 ? 11.891 15.938 6.32 1 98.31 109 ALA A C 1
ATOM 821 O O . ALA A 1 109 ? 11.797 16.734 5.383 1 98.31 109 ALA A O 1
ATOM 822 N N . ALA A 1 110 ? 12.609 16.125 7.391 1 98.5 110 ALA A N 1
ATOM 823 C CA . ALA A 1 110 ? 13.344 17.375 7.555 1 98.5 110 ALA A CA 1
ATOM 824 C C . ALA A 1 110 ? 14.352 17.578 6.426 1 98.5 110 ALA A C 1
ATOM 826 O O . ALA A 1 110 ? 14.438 18.656 5.84 1 98.5 110 ALA A O 1
ATOM 827 N N . ALA A 1 111 ? 15.07 16.531 6.148 1 97.38 111 ALA A N 1
ATOM 828 C CA . ALA A 1 111 ? 16.094 16.594 5.105 1 97.38 111 ALA A CA 1
ATOM 829 C C . ALA A 1 111 ? 15.469 16.906 3.746 1 97.38 111 ALA A C 1
ATOM 831 O O . ALA A 1 111 ? 15.961 17.75 3.004 1 97.38 111 ALA A O 1
ATOM 832 N N . ALA A 1 112 ? 14.43 16.266 3.449 1 96.94 112 ALA A N 1
ATOM 833 C CA . ALA A 1 112 ? 13.773 16.453 2.156 1 96.94 112 ALA A CA 1
ATOM 834 C C . ALA A 1 112 ? 13.18 17.844 2.029 1 96.94 112 ALA A C 1
ATOM 836 O O . ALA A 1 112 ? 13.289 18.484 0.974 1 96.94 112 ALA A O 1
ATOM 837 N N . LEU A 1 113 ? 12.547 18.344 3.094 1 98.25 113 LEU A N 1
ATOM 838 C CA . LEU A 1 113 ? 11.961 19.672 3.07 1 98.25 113 LEU A CA 1
ATOM 839 C C . LEU A 1 113 ? 13.016 20.734 2.77 1 98.25 113 LEU A C 1
ATOM 841 O O . LEU A 1 113 ? 12.797 21.625 1.951 1 98.25 113 LEU A O 1
ATOM 845 N N . ARG A 1 114 ? 14.156 20.594 3.395 1 97.56 114 ARG A N 1
ATOM 846 C CA . ARG A 1 114 ? 15.242 21.531 3.143 1 97.56 114 ARG A CA 1
ATOM 847 C C . ARG A 1 114 ? 15.734 21.438 1.703 1 97.56 114 ARG A C 1
ATOM 849 O O . ARG A 1 114 ? 15.977 22.453 1.048 1 97.56 114 ARG A O 1
ATOM 856 N N . LEU A 1 115 ? 15.883 20.203 1.279 1 95.62 115 LEU A N 1
ATOM 857 C CA . LEU A 1 115 ? 16.344 19.969 -0.084 1 95.62 115 LEU A CA 1
ATOM 858 C C . LEU A 1 115 ? 15.375 20.562 -1.099 1 95.62 115 LEU 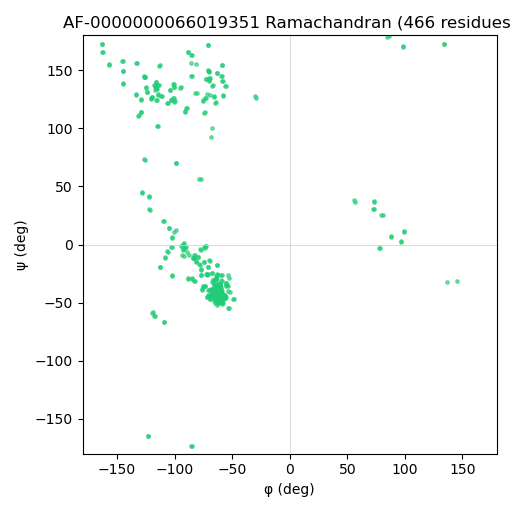A C 1
ATOM 860 O O . LEU A 1 115 ? 15.797 21.219 -2.049 1 95.62 115 LEU A O 1
ATOM 864 N N . TRP A 1 116 ? 14.078 20.312 -0.895 1 96.06 116 TRP A N 1
ATOM 865 C CA . TRP A 1 116 ? 13.055 20.797 -1.809 1 96.06 116 TRP A CA 1
ATOM 866 C C . TRP A 1 116 ? 13.016 22.328 -1.816 1 96.06 116 TRP A C 1
ATOM 868 O O . TRP A 1 116 ? 12.914 22.938 -2.879 1 96.06 116 TRP A O 1
ATOM 878 N N . HIS A 1 117 ? 13.117 22.859 -0.672 1 97.31 117 HIS A N 1
ATOM 879 C CA . HIS A 1 117 ? 13.18 24.312 -0.571 1 97.31 117 HIS A CA 1
ATOM 880 C C . HIS A 1 117 ? 14.383 24.859 -1.32 1 97.31 117 HIS A C 1
ATOM 882 O O . HIS A 1 117 ? 14.266 25.859 -2.049 1 97.31 117 HIS A O 1
ATOM 888 N N . GLY A 1 118 ? 15.484 24.266 -1.089 1 95.5 118 GLY A N 1
ATOM 889 C CA . GLY A 1 118 ? 16.703 24.688 -1.751 1 95.5 118 GLY A CA 1
ATOM 890 C C . GLY A 1 118 ? 16.625 24.609 -3.264 1 95.5 118 GLY A C 1
ATOM 891 O O . GLY A 1 118 ? 17.281 25.375 -3.969 1 95.5 118 GLY A O 1
ATOM 892 N N . ARG A 1 119 ? 15.805 23.75 -3.752 1 92.81 119 ARG A N 1
ATOM 893 C CA . ARG A 1 119 ? 15.672 23.547 -5.188 1 92.81 119 ARG A CA 1
ATOM 894 C C . ARG A 1 119 ? 14.602 24.453 -5.781 1 92.81 119 ARG A C 1
ATOM 896 O O . ARG A 1 119 ? 14.328 24.406 -6.98 1 92.81 119 ARG A O 1
ATOM 903 N N . GLY A 1 120 ? 13.969 25.203 -4.883 1 95.12 120 GLY A N 1
ATOM 904 C CA . GLY A 1 120 ? 13.016 26.188 -5.367 1 95.12 120 GLY A CA 1
ATOM 905 C C . GLY A 1 120 ? 11.578 25.703 -5.336 1 95.12 120 GLY A C 1
ATOM 906 O O . GLY A 1 120 ? 10.672 26.391 -5.812 1 95.12 120 GLY A O 1
ATOM 907 N N . LEU A 1 121 ? 11.359 24.469 -4.836 1 95.88 121 LEU A N 1
ATOM 908 C CA . LEU A 1 121 ? 9.977 24.016 -4.664 1 95.88 121 LEU A CA 1
ATOM 909 C C . LEU A 1 121 ? 9.281 24.828 -3.582 1 95.88 121 LEU A C 1
ATOM 911 O O . LEU A 1 121 ? 9.875 25.141 -2.545 1 95.88 121 LEU A O 1
ATOM 915 N N . ARG A 1 122 ? 8.078 25.203 -3.873 1 98.44 122 ARG A N 1
ATOM 916 C CA . ARG A 1 122 ? 7.254 25.859 -2.869 1 98.44 122 ARG A CA 1
ATOM 917 C C . ARG A 1 122 ? 6.621 24.859 -1.92 1 98.44 122 ARG A C 1
ATOM 919 O O . ARG A 1 122 ? 6.074 23.844 -2.359 1 98.44 122 ARG A O 1
ATOM 926 N N . LEU A 1 123 ? 6.738 25.094 -0.635 1 98.75 123 LEU A N 1
ATOM 927 C CA . LEU A 1 123 ? 6.289 24.109 0.351 1 98.75 123 LEU A CA 1
ATOM 928 C C . LEU A 1 123 ? 5.156 24.672 1.198 1 98.75 123 LEU A C 1
ATOM 930 O O . LEU A 1 123 ? 5.195 25.844 1.602 1 98.75 123 LEU A O 1
ATOM 934 N N . PHE A 1 124 ? 4.113 23.875 1.42 1 98.88 124 PHE A N 1
ATOM 935 C CA . PHE A 1 124 ? 2.953 24.203 2.236 1 98.88 124 PHE A CA 1
ATOM 936 C C . PHE A 1 124 ? 2.609 23.078 3.189 1 98.88 124 PHE A C 1
ATOM 938 O O . PHE A 1 124 ? 2.99 21.922 2.959 1 98.88 124 PHE A O 1
ATOM 945 N N . VAL A 1 125 ? 1.938 23.422 4.254 1 98.81 125 VAL A N 1
ATOM 946 C CA . VAL A 1 125 ? 1.398 22.438 5.191 1 98.81 125 VAL A CA 1
ATOM 947 C C . VAL A 1 125 ? -0.128 22.484 5.164 1 98.81 125 VAL A C 1
ATOM 949 O O . VAL A 1 125 ? -0.722 23.547 5.031 1 98.81 125 VAL A O 1
ATOM 952 N N . TYR A 1 126 ? -0.749 21.344 5.172 1 98.69 126 TYR A N 1
ATOM 953 C CA . TYR A 1 126 ? -2.191 21.203 5.336 1 98.69 126 TYR A CA 1
ATOM 954 C C . TYR A 1 126 ? -2.521 20.203 6.43 1 98.69 126 TYR A C 1
ATOM 956 O O . TYR A 1 126 ? -2.254 19 6.281 1 98.69 126 TYR A O 1
ATOM 964 N N . SER A 1 127 ? -3.1 20.641 7.508 1 96.5 127 SER A N 1
ATOM 965 C CA . SER A 1 127 ? -3.367 19.828 8.688 1 96.5 127 SER A CA 1
ATOM 966 C C . SER A 1 127 ? -4.676 20.234 9.352 1 96.5 127 SER A C 1
ATOM 968 O O . SER A 1 127 ? -5.191 21.328 9.109 1 96.5 127 SER A O 1
ATOM 970 N N . SER A 1 128 ? -5.219 19.297 10.117 1 91.62 128 SER A N 1
ATOM 971 C CA . SER A 1 128 ? -6.375 19.641 10.938 1 91.62 128 SER A CA 1
ATOM 972 C C . SER A 1 128 ? -5.977 20.562 12.094 1 91.62 128 SER A C 1
ATOM 974 O O . SER A 1 128 ? -6.82 21.266 12.656 1 91.62 128 SER A O 1
ATOM 976 N N . GLY A 1 129 ? -4.742 20.609 12.438 1 92.38 129 GLY A N 1
ATOM 977 C CA . GLY A 1 129 ? -4.254 21.562 13.422 1 92.38 129 GLY A CA 1
ATOM 978 C C . GLY A 1 129 ? -4.25 22.984 12.922 1 92.38 129 GLY A C 1
ATOM 979 O O . GLY A 1 129 ? -4.055 23.234 11.734 1 92.38 129 GLY A O 1
ATOM 980 N N . SER A 1 130 ? -4.453 23.859 13.898 1 92.56 130 SER A N 1
ATOM 981 C CA . SER A 1 130 ? -4.465 25.266 13.539 1 92.56 130 SER A CA 1
ATOM 982 C C . SER A 1 130 ? -3.145 25.688 12.891 1 92.56 130 SER A C 1
ATOM 984 O O . SER A 1 130 ? -2.111 25.062 13.117 1 92.56 130 SER A O 1
ATOM 986 N N . GLU A 1 131 ? -3.23 26.734 12.07 1 95.69 131 GLU A N 1
ATOM 987 C CA . GLU A 1 131 ? -2.01 27.297 11.492 1 95.69 131 GLU A CA 1
ATOM 988 C C . GLU A 1 131 ? -0.979 27.609 12.578 1 95.69 131 GLU A C 1
ATOM 990 O O . GLU A 1 131 ? 0.21 27.328 12.406 1 95.69 131 GLU A O 1
ATOM 995 N N . ALA A 1 132 ? -1.417 28.141 13.68 1 94.44 132 ALA A N 1
ATOM 996 C CA . ALA A 1 132 ? -0.514 28.484 14.773 1 94.44 132 ALA A CA 1
ATOM 997 C C . ALA A 1 132 ? 0.182 27.234 15.32 1 94.44 132 ALA A C 1
ATOM 999 O O . ALA A 1 132 ? 1.388 27.25 15.578 1 94.44 132 ALA A O 1
ATOM 1000 N N . ALA A 1 133 ? -0.57 26.203 15.516 1 95.12 133 ALA A N 1
ATOM 1001 C CA . ALA A 1 133 ? -0.006 24.953 16.031 1 95.12 133 ALA A CA 1
ATOM 1002 C C . ALA A 1 133 ? 1.004 24.359 15.047 1 95.12 133 ALA A C 1
ATOM 1004 O O . ALA A 1 133 ? 2.043 23.844 15.453 1 95.12 133 ALA A O 1
ATOM 1005 N N . GLN A 1 134 ? 0.698 24.453 13.766 1 97.62 134 GLN A N 1
ATOM 1006 C CA . GLN A 1 134 ? 1.6 23.969 12.727 1 97.62 134 GLN A CA 1
ATOM 1007 C C . GLN A 1 134 ? 2.943 24.688 12.781 1 97.62 134 GLN A C 1
ATOM 1009 O O . GLN A 1 134 ? 3.998 24.047 12.766 1 97.62 134 GLN A O 1
ATOM 1014 N N . ARG A 1 135 ? 2.877 26 12.852 1 97.7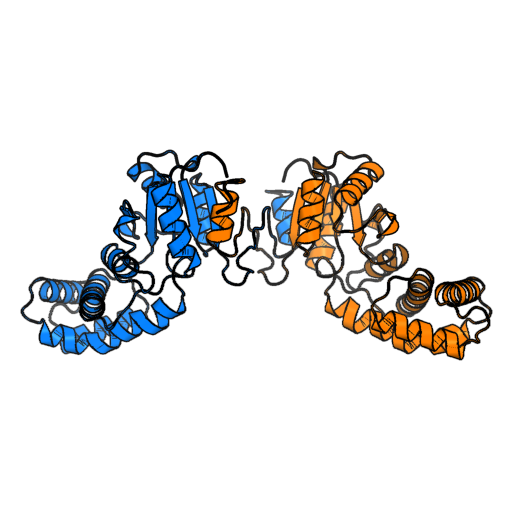5 135 ARG A N 1
ATOM 1015 C CA . ARG A 1 135 ? 4.082 26.812 12.883 1 97.75 135 ARG A CA 1
ATOM 1016 C C . ARG A 1 135 ? 4.953 26.469 14.086 1 97.75 135 ARG A C 1
ATOM 1018 O O . ARG A 1 135 ? 6.18 26.453 13.984 1 97.75 135 ARG A O 1
ATOM 1025 N N . LEU A 1 136 ? 4.324 26.188 15.156 1 97.38 136 LEU A N 1
ATOM 1026 C CA . LEU A 1 136 ? 5.062 25.844 16.359 1 97.38 136 LEU A CA 1
ATOM 1027 C C . LEU A 1 136 ? 5.785 24.5 16.188 1 97.38 136 LEU A C 1
ATOM 1029 O O . LEU A 1 136 ? 6.969 24.391 16.516 1 97.38 136 LEU A O 1
ATOM 1033 N N . ILE A 1 137 ? 5.105 23.484 15.617 1 97.94 137 ILE A N 1
ATOM 1034 C CA . ILE A 1 137 ? 5.684 22.156 15.453 1 97.94 137 ILE A CA 1
ATOM 1035 C C . ILE A 1 137 ? 6.93 22.234 14.578 1 97.94 137 ILE A C 1
ATOM 1037 O O . ILE A 1 137 ? 7.98 21.688 14.922 1 97.94 137 ILE A O 1
ATOM 1041 N N . PHE A 1 138 ? 6.863 22.938 13.492 1 98.56 138 PHE A N 1
ATOM 1042 C CA . PHE A 1 138 ? 7.965 23 12.539 1 98.56 138 PHE A CA 1
ATOM 1043 C C . PHE A 1 138 ? 9.016 24.016 12.977 1 98.56 138 PHE A C 1
ATOM 1045 O O . PHE A 1 138 ? 10.211 23.828 12.734 1 98.56 138 PHE A O 1
ATOM 1052 N N . GLY A 1 139 ? 8.609 25.078 13.656 1 97.94 139 GLY A N 1
ATOM 1053 C CA . GLY A 1 139 ? 9.516 26.141 14.047 1 97.94 139 GLY A CA 1
ATOM 1054 C C . GLY A 1 139 ? 10.391 25.781 15.234 1 97.94 139 GLY A C 1
ATOM 1055 O O . GLY A 1 139 ? 11.461 26.344 15.422 1 97.94 139 GLY A O 1
ATOM 1056 N N . HIS A 1 140 ? 9.914 24.875 16.062 1 97.88 140 HIS A N 1
ATOM 1057 C CA . HIS A 1 140 ? 10.617 24.453 17.266 1 97.88 140 HIS A CA 1
ATOM 1058 C C . HIS A 1 140 ? 10.867 22.938 17.25 1 97.88 140 HIS A C 1
ATOM 1060 O O . HIS A 1 140 ? 10.695 22.281 18.266 1 97.88 140 HIS A O 1
ATOM 1066 N N . SER A 1 141 ? 11.25 22.391 16.141 1 97.31 141 SER A N 1
ATOM 1067 C CA . SER A 1 141 ? 11.352 20.938 15.992 1 97.31 141 SER A CA 1
ATOM 1068 C C . SER A 1 141 ? 12.695 20.438 16.484 1 97.31 141 SER A C 1
ATOM 1070 O O . SER A 1 141 ? 13.633 21.203 16.672 1 97.31 141 SER A O 1
ATOM 1072 N N . ASP A 1 142 ? 12.781 19.172 16.719 1 97.56 142 ASP A N 1
ATOM 1073 C CA . ASP A 1 142 ? 14.016 18.5 17.109 1 97.56 142 ASP A CA 1
ATOM 1074 C C . ASP A 1 142 ? 14.969 18.375 15.914 1 97.56 142 ASP A C 1
ATOM 1076 O O . ASP A 1 142 ? 16.094 17.891 16.062 1 97.56 142 ASP A O 1
ATOM 1080 N N . GLN A 1 143 ? 14.578 18.828 14.773 1 97.94 143 GLN A N 1
ATOM 1081 C CA . GLN A 1 143 ? 15.398 18.844 13.562 1 97.94 143 GLN A CA 1
ATOM 1082 C C . GLN A 1 143 ? 15.789 20.281 13.195 1 97.94 143 GLN A C 1
ATOM 1084 O O . GLN A 1 143 ? 16.156 20.547 12.055 1 97.94 143 GLN A O 1
ATOM 1089 N N . GLY A 1 144 ? 15.695 21.172 14.219 1 97.06 144 GLY A N 1
ATOM 1090 C CA . GLY A 1 144 ? 15.945 22.578 13.953 1 97.06 144 GLY A CA 1
ATOM 1091 C C . GLY A 1 144 ? 14.711 23.312 13.461 1 97.06 144 GLY A C 1
ATOM 1092 O O . GLY A 1 144 ? 13.633 22.734 13.359 1 97.06 144 GLY A O 1
ATOM 1093 N N . ASP A 1 145 ? 14.852 24.609 13.211 1 98.25 145 ASP A N 1
ATOM 1094 C CA . ASP A 1 145 ? 13.758 25.453 12.719 1 98.25 145 ASP A CA 1
ATOM 1095 C C . ASP A 1 145 ? 13.484 25.172 11.242 1 98.25 145 ASP A C 1
ATOM 1097 O O . ASP A 1 145 ? 14.297 25.516 10.383 1 98.25 145 ASP A O 1
ATOM 1101 N N . LEU A 1 146 ? 12.328 24.625 10.961 1 98.62 146 LEU A N 1
ATOM 1102 C CA . LEU A 1 146 ? 11.945 24.312 9.586 1 98.62 146 LEU A CA 1
ATOM 1103 C C . LEU A 1 146 ? 10.961 25.359 9.055 1 98.62 146 LEU A C 1
ATOM 1105 O O . LEU A 1 146 ? 10.531 25.281 7.902 1 98.62 146 LEU A O 1
ATOM 1109 N N . GLY A 1 147 ? 10.57 26.312 9.859 1 98.25 147 GLY A N 1
ATOM 1110 C CA . GLY A 1 147 ? 9.617 27.344 9.5 1 98.25 147 GLY A CA 1
ATOM 1111 C C . GLY A 1 147 ? 9.93 28.016 8.172 1 98.25 147 GLY A C 1
ATOM 1112 O O . GLY A 1 147 ? 9.062 28.125 7.312 1 98.25 147 GLY A O 1
ATOM 1113 N N . PRO A 1 148 ? 11.18 28.375 8.031 1 98.12 148 PRO A N 1
ATOM 1114 C CA . PRO A 1 148 ? 11.562 29.125 6.828 1 98.12 148 PRO A CA 1
ATOM 1115 C C . PRO A 1 148 ? 11.359 28.312 5.547 1 98.12 148 PRO A C 1
ATOM 1117 O O . PRO A 1 148 ? 11.352 28.875 4.453 1 98.12 148 PRO A O 1
ATOM 1120 N N . CYS A 1 149 ? 11.227 27.031 5.633 1 98.31 149 CYS A N 1
ATOM 1121 C CA . CYS A 1 149 ? 11.055 26.203 4.441 1 98.31 149 CYS A CA 1
ATOM 1122 C C . CYS A 1 149 ? 9.664 26.391 3.844 1 98.31 149 CYS A C 1
ATOM 1124 O O . CYS A 1 149 ? 9.453 26.125 2.66 1 98.31 149 CYS A O 1
ATOM 1126 N N . PHE A 1 150 ? 8.68 26.797 4.672 1 98.75 150 PHE A N 1
ATOM 1127 C CA . PHE A 1 150 ? 7.289 26.766 4.242 1 98.75 150 PHE A CA 1
ATOM 1128 C C . PHE A 1 150 ? 6.82 28.141 3.822 1 98.75 150 PHE A C 1
ATOM 1130 O O . PHE A 1 150 ? 7.098 29.141 4.504 1 98.75 150 PHE A O 1
ATOM 1137 N N . GLU A 1 151 ? 6.145 28.188 2.756 1 98.38 151 GLU A N 1
ATOM 1138 C CA . GLU A 1 151 ? 5.551 29.422 2.248 1 98.38 151 GLU A CA 1
ATOM 1139 C C . GLU A 1 151 ? 4.191 29.688 2.881 1 98.38 151 GLU A C 1
ATOM 1141 O O . GLU A 1 151 ? 3.768 30.844 3.004 1 98.38 151 GLU A O 1
ATOM 1146 N N . GLY A 1 152 ? 3.463 28.672 3.264 1 98.19 152 GLY A N 1
ATOM 1147 C CA . GLY A 1 152 ? 2.135 28.844 3.83 1 98.19 152 GLY A CA 1
ATOM 1148 C C . GLY A 1 152 ? 1.64 27.625 4.582 1 98.19 152 GLY A C 1
ATOM 1149 O O . GLY A 1 152 ? 2.234 26.547 4.492 1 98.19 152 GLY A O 1
ATOM 1150 N N . TYR A 1 153 ? 0.571 27.875 5.352 1 98.5 153 TYR A N 1
ATOM 1151 C CA . TYR A 1 153 ? -0.059 26.875 6.203 1 98.5 153 TYR A CA 1
ATOM 1152 C C . TYR A 1 153 ? -1.574 26.891 6.039 1 98.5 153 TYR A C 1
ATOM 1154 O O . TYR A 1 153 ? -2.197 27.953 6.078 1 98.5 153 TYR A O 1
ATOM 1162 N N . PHE A 1 154 ? -2.08 25.703 5.797 1 98.25 154 PHE A N 1
ATOM 1163 C CA . PHE A 1 154 ? -3.527 25.578 5.68 1 98.25 154 PHE A CA 1
ATOM 1164 C C . PHE A 1 154 ? -4.078 24.672 6.773 1 98.25 154 PHE A C 1
ATOM 1166 O O . PHE A 1 154 ? -3.463 23.656 7.125 1 98.25 154 PHE A O 1
ATOM 1173 N N . ASP A 1 155 ? -5.18 25.125 7.324 1 95.94 155 ASP A N 1
ATOM 1174 C CA . ASP A 1 155 ? -5.938 24.281 8.242 1 95.94 155 ASP A CA 1
ATOM 1175 C C . ASP A 1 155 ? -7.383 24.109 7.773 1 95.94 155 ASP A C 1
ATOM 1177 O O . ASP A 1 155 ? -7.695 24.359 6.605 1 95.94 155 ASP A O 1
ATOM 1181 N N . THR A 1 156 ? -8.281 23.656 8.562 1 92.19 156 THR A N 1
ATOM 1182 C CA . THR A 1 156 ? -9.609 23.25 8.117 1 92.19 156 THR A CA 1
ATOM 1183 C C . THR A 1 156 ? -10.477 24.453 7.789 1 92.19 156 THR A C 1
ATOM 1185 O O . THR A 1 156 ? -11.594 24.312 7.305 1 92.19 156 THR A O 1
ATOM 1188 N N . ARG A 1 157 ? -9.953 25.734 8 1 91.69 157 ARG A N 1
ATOM 1189 C CA . ARG A 1 157 ? -10.656 26.922 7.551 1 91.69 157 ARG A CA 1
ATOM 1190 C C . ARG A 1 157 ? -10.789 26.938 6.031 1 91.69 157 ARG A C 1
ATOM 1192 O O . ARG A 1 157 ? -11.742 27.516 5.496 1 91.69 157 ARG A O 1
ATOM 1199 N N . ILE A 1 158 ? -9.875 26.266 5.379 1 96.69 158 ILE A N 1
ATOM 1200 C CA . ILE A 1 158 ? -9.914 26.203 3.922 1 96.69 158 ILE A CA 1
ATOM 1201 C C . ILE A 1 158 ? -10.906 25.125 3.486 1 96.69 158 ILE A C 1
ATOM 1203 O O . ILE A 1 158 ? -11.289 25.062 2.316 1 96.69 158 ILE A O 1
ATOM 1207 N N . GLY A 1 159 ? -11.352 24.219 4.355 1 95.62 159 GLY A N 1
ATOM 1208 C CA . GLY A 1 159 ? -12.242 23.094 4.113 1 95.62 159 GLY A CA 1
ATOM 1209 C C . GLY A 1 159 ? -11.75 21.812 4.746 1 95.62 159 GLY A C 1
ATOM 1210 O O . GLY A 1 159 ? -10.625 21.75 5.242 1 95.62 159 GLY A O 1
ATOM 1211 N N . ALA A 1 160 ? -12.594 20.828 4.688 1 94.69 160 ALA A N 1
ATOM 1212 C CA . ALA A 1 160 ? -12.266 19.531 5.285 1 94.69 160 ALA A CA 1
ATOM 1213 C C . ALA A 1 160 ? -11.188 18.812 4.484 1 94.69 160 ALA A C 1
ATOM 1215 O O . ALA A 1 160 ? -11.148 18.906 3.254 1 94.69 160 ALA A O 1
ATOM 1216 N N . LYS A 1 161 ? -10.391 18.016 5.172 1 96.19 161 LYS A N 1
ATOM 1217 C CA . LYS A 1 161 ? -9.227 17.406 4.539 1 96.19 161 LYS A CA 1
ATOM 1218 C C . LYS A 1 161 ? -9.633 16.266 3.605 1 96.19 161 LYS A C 1
ATOM 1220 O O . LYS A 1 161 ? -8.836 15.828 2.771 1 96.19 161 LYS A O 1
ATOM 1225 N N . VAL A 1 162 ? -10.867 15.781 3.701 1 95.88 162 VAL A N 1
ATOM 1226 C CA . VAL A 1 162 ? -11.312 14.711 2.811 1 95.88 162 VAL A CA 1
ATOM 1227 C C . VAL A 1 162 ? -12.242 15.289 1.745 1 95.88 162 VAL A C 1
ATOM 1229 O O . VAL A 1 162 ? -12.984 14.547 1.096 1 95.88 162 VAL A O 1
ATOM 1232 N N . ASP A 1 163 ? -12.25 16.625 1.618 1 96.88 163 ASP A N 1
ATOM 1233 C CA . ASP A 1 163 ? -13.023 17.312 0.592 1 96.88 163 ASP A CA 1
ATOM 1234 C C . ASP A 1 163 ? -12.125 17.781 -0.549 1 96.88 163 ASP A C 1
ATOM 1236 O O . ASP A 1 163 ? -11.234 18.594 -0.344 1 96.88 163 ASP A O 1
ATOM 1240 N N . SER A 1 164 ? -12.461 17.375 -1.759 1 97.88 164 SER A N 1
ATOM 1241 C CA . SER A 1 164 ? -11.648 17.703 -2.924 1 97.88 164 SER A CA 1
ATOM 1242 C C . SER A 1 164 ? -11.617 19.219 -3.166 1 97.88 164 SER A C 1
ATOM 1244 O O . SER A 1 164 ? -10.625 19.75 -3.658 1 97.88 164 SER A O 1
ATOM 1246 N N . ALA A 1 165 ? -12.625 19.891 -2.816 1 98.25 165 ALA A N 1
ATOM 1247 C CA . ALA A 1 165 ? -12.688 21.344 -3.004 1 98.25 165 ALA A CA 1
ATOM 1248 C C . ALA A 1 165 ? -11.602 22.047 -2.199 1 98.25 165 ALA A C 1
ATOM 1250 O O . ALA A 1 165 ? -11.109 23.094 -2.605 1 98.25 165 ALA A O 1
ATOM 1251 N N . SER A 1 166 ? -11.281 21.469 -1.046 1 98.56 166 SER A N 1
ATOM 1252 C CA . SER A 1 166 ? -10.227 22.047 -0.217 1 98.56 166 SER A CA 1
ATOM 1253 C C . SER A 1 166 ? -8.891 22.078 -0.956 1 98.56 166 SER A C 1
ATOM 1255 O O . SER A 1 166 ? -8.156 23.062 -0.887 1 98.56 166 SER A O 1
ATOM 1257 N N . TYR A 1 167 ? -8.602 21.031 -1.69 1 98.62 167 TYR A N 1
ATOM 1258 C CA . TYR A 1 167 ? -7.328 20.922 -2.398 1 98.62 167 TYR A CA 1
ATOM 1259 C C . TYR A 1 167 ? -7.293 21.844 -3.611 1 98.62 167 TYR A C 1
ATOM 1261 O O . TYR A 1 167 ? -6.25 22.422 -3.926 1 98.62 167 TYR A O 1
ATOM 1269 N N . ALA A 1 168 ? -8.398 21.984 -4.25 1 98.38 168 ALA A N 1
ATOM 1270 C CA . ALA A 1 168 ? -8.508 22.984 -5.316 1 98.38 168 ALA A CA 1
ATOM 1271 C C . ALA A 1 168 ? -8.258 24.391 -4.781 1 98.38 168 ALA A C 1
ATOM 1273 O O . ALA A 1 168 ? -7.562 25.188 -5.41 1 98.38 168 ALA A O 1
ATOM 1274 N N . ALA A 1 169 ? -8.844 24.672 -3.645 1 98.62 169 ALA A N 1
ATOM 1275 C CA . ALA A 1 169 ? -8.68 25.984 -3.018 1 98.62 169 ALA A CA 1
ATOM 1276 C C . ALA A 1 169 ? -7.223 26.234 -2.635 1 98.62 169 ALA A C 1
ATOM 1278 O O . ALA A 1 169 ? -6.715 27.344 -2.773 1 98.62 169 ALA A O 1
ATOM 1279 N N . ILE A 1 170 ? -6.566 25.203 -2.15 1 98.62 170 ILE A N 1
ATOM 1280 C CA . ILE A 1 170 ? -5.164 25.312 -1.772 1 98.62 170 ILE A CA 1
ATOM 1281 C C . ILE A 1 170 ? -4.32 25.641 -3.002 1 98.62 170 ILE A C 1
ATOM 1283 O O . ILE A 1 170 ? -3.488 26.547 -2.969 1 98.62 170 ILE A O 1
ATOM 1287 N N . ALA A 1 171 ? -4.531 24.938 -4.055 1 98.25 171 ALA A N 1
ATOM 1288 C CA . ALA A 1 171 ? -3.795 25.188 -5.289 1 98.25 171 ALA A CA 1
ATOM 1289 C C . ALA A 1 171 ? -4.043 26.609 -5.789 1 98.25 171 ALA A C 1
ATOM 1291 O O . ALA A 1 171 ? -3.109 27.297 -6.207 1 98.25 171 ALA A O 1
ATOM 1292 N N . GLN A 1 172 ? -5.305 27.031 -5.699 1 98.12 172 GLN A N 1
ATOM 1293 C CA . GLN A 1 172 ? -5.668 28.375 -6.102 1 98.12 172 GLN A CA 1
ATOM 1294 C C . GLN A 1 172 ? -4.941 29.422 -5.25 1 98.12 172 GLN A C 1
ATOM 1296 O O . GLN A 1 172 ? -4.445 30.422 -5.77 1 98.12 172 GLN A O 1
ATOM 1301 N N . SER A 1 173 ? -4.883 29.219 -3.998 1 98.06 173 SER A N 1
ATOM 1302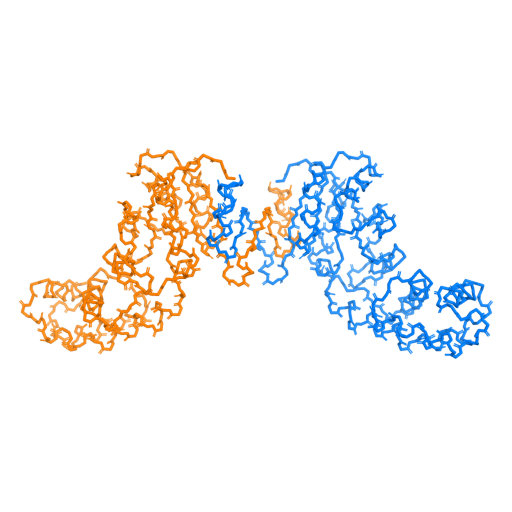 C CA . SER A 1 173 ? -4.188 30.125 -3.086 1 98.06 173 SER A CA 1
ATOM 1303 C C . SER A 1 173 ? -2.709 30.234 -3.438 1 98.06 173 S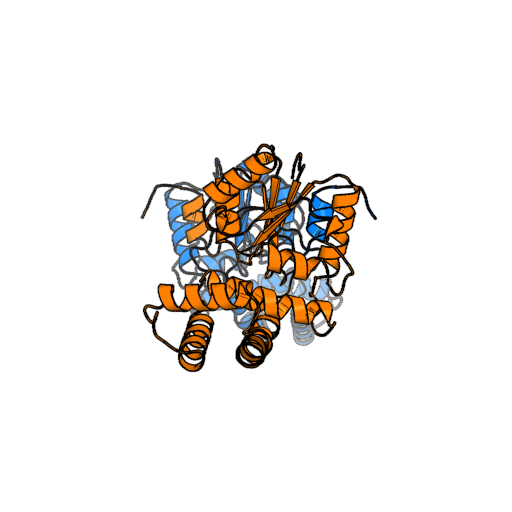ER A C 1
ATOM 1305 O O . SER A 1 173 ? -2.1 31.281 -3.25 1 98.06 173 SER A O 1
ATOM 1307 N N . ALA A 1 174 ? -2.15 29.141 -3.914 1 97.12 174 ALA A N 1
ATOM 1308 C CA . ALA A 1 174 ? -0.737 29.094 -4.277 1 97.12 174 ALA A CA 1
ATOM 1309 C C . ALA A 1 174 ? -0.519 29.641 -5.688 1 97.12 174 ALA A C 1
ATOM 1311 O O . ALA A 1 174 ? 0.621 29.844 -6.109 1 97.12 174 ALA A O 1
ATOM 1312 N N . GLY A 1 175 ? -1.621 29.828 -6.391 1 97.81 175 GLY A N 1
ATOM 1313 C CA . GLY A 1 175 ? -1.52 30.312 -7.758 1 97.81 175 GLY A CA 1
ATOM 1314 C C . GLY A 1 175 ? -0.994 29.281 -8.727 1 97.81 175 GLY A C 1
ATOM 1315 O O . GLY A 1 175 ? -0.25 29.594 -9.656 1 97.81 175 GLY A O 1
ATOM 1316 N N . LEU A 1 176 ? -1.226 28.031 -8.516 1 97.56 176 LEU A N 1
ATOM 1317 C CA . LEU A 1 176 ? -0.732 26.938 -9.336 1 97.56 176 LEU A CA 1
ATOM 1318 C C . LEU A 1 176 ? -1.882 26.047 -9.805 1 97.56 176 LEU A C 1
ATOM 1320 O O . LEU A 1 176 ? -2.871 25.875 -9.086 1 97.56 176 LEU A O 1
ATOM 1324 N N . PRO A 1 177 ? -1.794 25.531 -11.008 1 96.69 177 PRO A N 1
ATOM 1325 C CA . PRO A 1 177 ? -2.709 24.438 -11.328 1 96.69 177 PRO A CA 1
ATOM 1326 C C . PRO A 1 177 ? -2.553 23.234 -10.391 1 96.69 177 PRO A C 1
ATOM 1328 O O . PRO A 1 177 ? -1.439 22.938 -9.953 1 96.69 177 PRO A O 1
ATOM 1331 N N . THR A 1 178 ? -3.635 22.531 -10.07 1 96.88 178 THR A N 1
ATOM 1332 C CA . THR A 1 178 ? -3.611 21.391 -9.148 1 96.88 178 THR A CA 1
ATOM 1333 C C . THR A 1 178 ? -2.604 20.344 -9.602 1 96.88 178 THR A C 1
ATOM 1335 O O . THR A 1 178 ? -1.93 19.719 -8.773 1 96.88 178 THR A O 1
ATOM 1338 N N . ARG A 1 179 ? -2.391 20.172 -10.922 1 92.69 179 ARG A N 1
ATOM 1339 C CA . ARG A 1 179 ? -1.546 19.125 -11.469 1 92.69 179 ARG A CA 1
ATOM 1340 C C . ARG A 1 179 ? -0.075 19.375 -11.164 1 92.69 179 ARG A C 1
ATOM 1342 O O . ARG A 1 179 ? 0.765 18.484 -11.328 1 92.69 179 ARG A O 1
ATOM 1349 N N . GLU A 1 180 ? 0.257 20.547 -10.734 1 94.94 180 GLU A N 1
ATOM 1350 C CA . GLU A 1 180 ? 1.642 20.906 -10.438 1 94.94 180 GLU A CA 1
ATOM 1351 C C . GLU A 1 180 ? 1.9 20.891 -8.93 1 94.94 180 GLU A C 1
ATOM 1353 O O . GLU A 1 180 ? 2.979 21.281 -8.477 1 94.94 180 GLU A O 1
ATOM 1358 N N . VAL A 1 181 ? 0.925 20.469 -8.172 1 97.25 181 VAL A N 1
ATOM 1359 C CA . VAL A 1 181 ? 1.05 20.375 -6.719 1 97.25 181 VAL A CA 1
ATOM 1360 C C . VAL A 1 181 ? 1.064 18.922 -6.281 1 97.25 181 VAL A C 1
ATOM 1362 O O . VAL A 1 181 ? 0.236 18.125 -6.727 1 97.25 181 VAL A O 1
ATOM 1365 N N . LEU A 1 182 ? 2.045 18.531 -5.508 1 97.12 182 LEU A N 1
ATOM 1366 C CA . LEU A 1 182 ? 2.16 17.203 -4.91 1 97.12 182 LEU A CA 1
ATOM 1367 C C . LEU A 1 182 ? 1.71 17.219 -3.455 1 97.12 182 LEU A C 1
ATOM 1369 O O . LEU A 1 182 ? 2.197 18.031 -2.658 1 97.12 182 LEU A O 1
ATOM 1373 N N . PHE A 1 183 ? 0.748 16.375 -3.205 1 98.12 183 PHE A N 1
ATOM 1374 C CA . PHE A 1 183 ? 0.278 16.25 -1.83 1 98.12 183 PHE A CA 1
ATOM 1375 C C . PHE A 1 183 ? 0.813 14.969 -1.192 1 98.12 183 PHE A C 1
ATOM 1377 O O . PHE A 1 183 ? 0.804 13.906 -1.816 1 98.12 183 PHE A O 1
ATOM 1384 N N . LEU A 1 184 ? 1.344 15.078 0.048 1 98.25 184 LEU A N 1
ATOM 1385 C CA . LEU A 1 184 ? 1.861 13.938 0.805 1 98.25 184 LEU A CA 1
ATOM 1386 C C . LEU A 1 184 ? 1.043 13.711 2.07 1 98.25 184 LEU A C 1
ATOM 1388 O O . LEU A 1 184 ? 0.858 14.633 2.871 1 98.25 184 LEU A O 1
ATOM 1392 N N . SER A 1 185 ? 0.501 12.547 2.27 1 97.88 185 SER A N 1
ATOM 1393 C CA . SER A 1 185 ? -0.304 12.203 3.438 1 97.88 185 SER A CA 1
ATOM 1394 C C . SER A 1 185 ? -0.315 10.695 3.68 1 97.88 185 SER A C 1
ATOM 1396 O O . SER A 1 185 ? -0.027 9.914 2.771 1 97.88 185 SER A O 1
ATOM 1398 N N . ASP A 1 186 ? -0.53 10.297 4.898 1 95 186 ASP A N 1
ATOM 1399 C CA . ASP A 1 186 ? -0.667 8.883 5.227 1 95 186 ASP A CA 1
ATOM 1400 C C . ASP A 1 186 ? -2.133 8.453 5.203 1 95 186 ASP A C 1
ATOM 1402 O O . ASP A 1 186 ? -2.447 7.293 5.465 1 95 186 ASP A O 1
ATOM 1406 N N . HIS A 1 187 ? -3.012 9.336 4.965 1 92.88 187 HIS A N 1
ATOM 1407 C CA . HIS A 1 187 ? -4.441 9.086 5.082 1 92.88 187 HIS A CA 1
ATOM 1408 C C . HIS A 1 187 ? -5.078 8.844 3.719 1 92.88 187 HIS A C 1
ATOM 1410 O O . HIS A 1 187 ? -5.09 9.734 2.867 1 92.88 187 HIS A O 1
ATOM 1416 N N . GLU A 1 188 ? -5.766 7.766 3.549 1 86.81 188 GLU A N 1
ATOM 1417 C CA . GLU A 1 188 ? -6.312 7.34 2.262 1 86.81 188 GLU A CA 1
ATOM 1418 C C . GLU A 1 188 ? -7.387 8.305 1.772 1 86.81 188 GLU A C 1
ATOM 1420 O O . GLU A 1 188 ? -7.445 8.633 0.584 1 86.81 188 GLU A O 1
ATOM 1425 N N . GLY A 1 189 ? -8.258 8.703 2.664 1 91.44 189 GLY A N 1
ATOM 1426 C CA . GLY A 1 189 ? -9.312 9.633 2.295 1 91.44 189 GLY A CA 1
ATOM 1427 C C . GLY A 1 189 ? -8.789 10.969 1.804 1 91.44 189 GLY A C 1
ATOM 1428 O O . GLY A 1 189 ? -9.367 11.57 0.897 1 91.44 189 GLY A O 1
ATOM 1429 N N . GLU A 1 190 ? -7.715 11.375 2.395 1 95.56 190 GLU A N 1
ATOM 1430 C CA . GLU A 1 190 ? -7.09 12.625 1.98 1 95.56 190 GLU A CA 1
ATOM 1431 C C . GLU A 1 190 ? -6.441 12.492 0.606 1 95.56 190 GLU A C 1
ATOM 1433 O O . GLU A 1 190 ? -6.578 13.375 -0.241 1 95.56 190 GLU A O 1
ATOM 1438 N N . ILE A 1 191 ? -5.766 11.398 0.431 1 95.12 191 ILE A N 1
ATOM 1439 C CA . ILE A 1 191 ? -5.125 11.117 -0.85 1 95.12 191 ILE A CA 1
ATOM 1440 C C . ILE A 1 191 ? -6.176 11.094 -1.957 1 95.12 191 ILE A C 1
ATOM 1442 O O . ILE A 1 191 ? -5.996 11.711 -3.01 1 95.12 191 ILE A O 1
ATOM 1446 N N . LYS A 1 192 ? -7.234 10.461 -1.683 1 89.31 192 LYS A N 1
ATOM 1447 C CA . LYS A 1 192 ? -8.32 10.375 -2.654 1 89.31 192 LYS A CA 1
ATOM 1448 C C . LYS A 1 192 ? -8.875 11.75 -2.99 1 89.31 192 LYS A C 1
ATOM 1450 O O . LYS A 1 192 ? -9.102 12.07 -4.16 1 89.31 192 LYS A O 1
ATOM 1455 N N . ALA A 1 193 ? -9.133 12.547 -1.974 1 95.44 193 ALA A N 1
ATOM 1456 C CA . ALA A 1 193 ? -9.672 13.891 -2.162 1 95.44 193 ALA A CA 1
ATOM 1457 C C . ALA A 1 193 ? -8.719 14.75 -2.992 1 95.44 193 ALA A C 1
ATOM 1459 O O . ALA A 1 193 ? -9.156 15.484 -3.883 1 95.44 193 ALA A O 1
ATOM 1460 N N . ALA A 1 194 ? -7.43 14.664 -2.701 1 97.12 194 ALA A N 1
ATOM 1461 C CA . ALA A 1 194 ? -6.426 15.422 -3.439 1 97.12 194 ALA A CA 1
ATOM 1462 C C . ALA A 1 194 ? -6.402 15.016 -4.91 1 97.12 194 ALA A C 1
ATOM 1464 O O .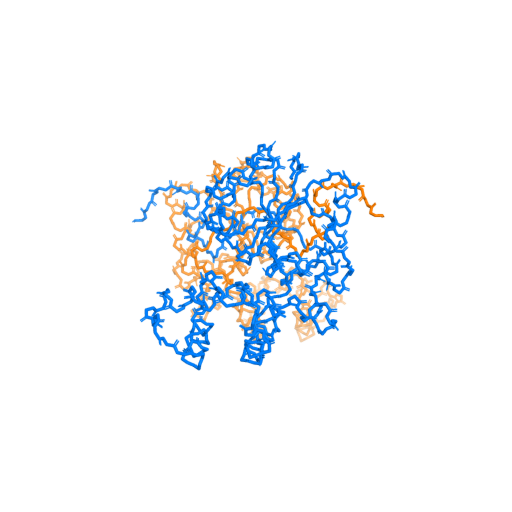 ALA A 1 194 ? -6.379 15.875 -5.797 1 97.12 194 ALA A O 1
ATOM 1465 N N . ARG A 1 195 ? -6.469 13.797 -5.164 1 92.31 195 ARG A N 1
ATOM 1466 C CA . ARG A 1 195 ? -6.441 13.289 -6.531 1 92.31 195 ARG A CA 1
ATOM 1467 C C . ARG A 1 195 ? -7.703 13.688 -7.289 1 92.31 195 ARG A C 1
ATOM 1469 O O . ARG A 1 195 ? -7.641 14.016 -8.477 1 92.31 195 ARG A O 1
ATOM 1476 N N . GLU A 1 196 ? -8.766 13.617 -6.586 1 93.12 196 GLU A N 1
ATOM 1477 C CA . GLU A 1 196 ? -10.031 14.031 -7.191 1 93.12 196 GLU A CA 1
ATOM 1478 C C . GLU A 1 196 ? -9.977 15.5 -7.625 1 93.12 196 GLU A C 1
ATOM 1480 O O . GLU A 1 196 ? -10.602 15.875 -8.617 1 93.12 196 GLU A O 1
ATOM 1485 N N . ALA A 1 197 ? -9.234 16.266 -6.93 1 96.94 197 ALA A N 1
ATOM 1486 C CA . ALA A 1 197 ? -9.07 17.672 -7.254 1 96.94 197 ALA A CA 1
ATOM 1487 C C . ALA A 1 197 ? -8.078 17.859 -8.398 1 96.94 197 ALA A C 1
ATOM 1489 O O . ALA A 1 197 ? -7.91 18.984 -8.898 1 96.94 197 ALA A O 1
ATOM 1490 N N . GLY A 1 198 ? -7.387 16.828 -8.75 1 93.69 198 GLY A N 1
ATOM 1491 C CA . GLY A 1 198 ? -6.414 16.922 -9.828 1 93.69 198 GLY A CA 1
ATOM 1492 C C . GLY A 1 198 ? -4.988 17.078 -9.336 1 93.69 198 GLY A C 1
ATOM 1493 O O . GLY A 1 198 ? -4.066 17.281 -10.133 1 93.69 198 GLY A O 1
ATOM 1494 N N . MET A 1 199 ? -4.719 16.906 -8.062 1 95.75 199 MET A N 1
ATOM 1495 C CA . MET A 1 199 ? -3.377 17 -7.496 1 95.75 199 MET A CA 1
ATOM 1496 C C . MET A 1 199 ? -2.635 15.672 -7.633 1 95.75 199 MET A C 1
ATOM 1498 O O . MET A 1 199 ? -3.256 14.609 -7.68 1 95.75 199 MET A O 1
ATOM 1502 N N . GLN A 1 200 ? -1.387 15.82 -7.84 1 92.69 200 GLN A N 1
ATOM 1503 C CA . GLN A 1 200 ? -0.581 14.633 -7.586 1 92.69 200 GLN A CA 1
ATOM 1504 C C . GLN A 1 200 ? -0.526 14.305 -6.094 1 92.69 200 GLN A C 1
ATOM 1506 O O . GLN A 1 200 ? -0.593 15.211 -5.258 1 92.69 200 GLN A O 1
ATOM 1511 N N . ALA A 1 201 ? -0.534 13.023 -5.781 1 94.5 201 ALA A N 1
ATOM 1512 C CA . ALA A 1 201 ? -0.503 12.648 -4.371 1 94.5 201 ALA A CA 1
ATOM 1513 C C . ALA A 1 201 ? 0.3 11.367 -4.16 1 94.5 201 ALA A C 1
ATOM 1515 O O . ALA A 1 201 ? 0.25 10.453 -4.988 1 94.5 201 ALA A O 1
ATOM 1516 N N . VAL A 1 202 ? 1.088 11.328 -3.145 1 94.75 202 VAL A N 1
ATOM 1517 C CA . VAL A 1 202 ? 1.838 10.156 -2.715 1 94.75 202 VAL A CA 1
ATOM 1518 C C . VAL A 1 202 ? 1.435 9.781 -1.292 1 94.75 202 VAL A C 1
ATOM 1520 O O . VAL A 1 202 ? 1.425 10.625 -0.397 1 94.75 202 VAL A O 1
ATOM 1523 N N . THR A 1 203 ? 1.028 8.516 -1.141 1 94.25 203 THR A N 1
ATOM 1524 C CA . THR A 1 203 ? 0.762 8.008 0.202 1 94.25 203 THR A CA 1
ATOM 1525 C C . THR A 1 203 ? 2.066 7.738 0.945 1 94.25 203 THR A C 1
ATOM 1527 O O . THR A 1 203 ? 2.922 6.996 0.457 1 94.25 203 THR A O 1
ATOM 1530 N N . ILE A 1 204 ? 2.24 8.344 2.105 1 95.44 204 ILE A N 1
ATOM 1531 C CA . ILE A 1 204 ? 3.375 8.039 2.971 1 95.44 204 ILE A CA 1
ATOM 1532 C C . ILE A 1 204 ? 2.994 6.93 3.951 1 95.44 204 ILE A C 1
ATOM 1534 O O . ILE A 1 204 ? 2.064 7.09 4.746 1 95.44 204 ILE A O 1
ATOM 1538 N N . ASP A 1 205 ? 3.592 5.82 3.854 1 89.62 205 ASP A N 1
ATOM 1539 C CA . ASP A 1 205 ? 3.389 4.676 4.734 1 89.62 205 ASP A CA 1
ATOM 1540 C C . ASP A 1 205 ? 4.652 4.363 5.531 1 89.62 205 ASP A C 1
ATOM 1542 O O . ASP A 1 205 ? 5.543 3.66 5.047 1 89.62 205 ASP A O 1
ATOM 1546 N N . ARG A 1 206 ? 4.676 4.762 6.785 1 92.19 206 ARG A N 1
ATOM 1547 C CA . ARG A 1 206 ? 5.875 4.707 7.613 1 92.19 206 ARG A CA 1
ATOM 1548 C C . ARG A 1 206 ? 6.141 3.283 8.094 1 92.19 206 ARG A C 1
ATOM 1550 O O . ARG A 1 206 ? 7.176 3.012 8.711 1 92.19 206 ARG A O 1
ATOM 1557 N N . THR A 1 207 ? 5.219 2.361 7.785 1 86.06 207 THR A N 1
ATOM 1558 C CA . THR A 1 207 ? 5.453 0.963 8.125 1 86.06 207 THR A CA 1
ATOM 1559 C C . THR A 1 207 ? 6.336 0.292 7.078 1 86.06 207 THR A C 1
ATOM 1561 O O . THR A 1 207 ? 6.863 -0.798 7.309 1 86.06 207 THR A O 1
ATOM 1564 N N . LEU A 1 208 ? 6.586 0.971 5.98 1 81.88 208 LEU A N 1
ATOM 1565 C CA . LEU A 1 208 ? 7.438 0.454 4.914 1 81.88 208 LEU A CA 1
ATOM 1566 C C . LEU A 1 208 ? 8.898 0.82 5.16 1 81.88 208 LEU A C 1
ATOM 1568 O O . LEU A 1 208 ? 9.195 1.702 5.969 1 81.88 208 LEU A O 1
ATOM 1572 N N . GLN A 1 209 ? 9.75 0.098 4.363 1 85.06 209 GLN A N 1
ATOM 1573 C CA . GLN A 1 209 ? 11.156 0.483 4.383 1 85.06 209 GLN A CA 1
ATOM 1574 C C . GLN A 1 209 ? 11.344 1.901 3.855 1 85.06 209 GLN A C 1
ATOM 1576 O O . GLN A 1 209 ? 10.594 2.354 2.988 1 85.06 209 GLN A O 1
ATOM 1581 N N . GLU A 1 210 ? 12.344 2.615 4.398 1 89.31 210 GLU A N 1
ATOM 1582 C CA . GLU A 1 210 ? 12.586 4.02 4.086 1 89.31 210 GLU A CA 1
ATOM 1583 C C . GLU A 1 210 ? 12.734 4.23 2.58 1 89.31 210 GLU A C 1
ATOM 1585 O O . GLU A 1 210 ? 12.25 5.23 2.041 1 89.31 210 GLU A O 1
ATOM 1590 N N . GLU A 1 211 ? 13.297 3.305 1.926 1 88.19 211 GLU A N 1
ATOM 1591 C CA . GLU A 1 211 ? 13.586 3.477 0.506 1 88.19 211 GLU A CA 1
ATOM 1592 C C . GLU A 1 211 ? 12.445 2.953 -0.36 1 88.19 211 GLU A C 1
ATOM 1594 O O . GLU A 1 211 ? 12.477 3.094 -1.585 1 88.19 211 GLU A O 1
ATOM 1599 N N . ALA A 1 212 ? 11.453 2.484 0.308 1 82.75 212 ALA A N 1
ATOM 1600 C CA . ALA A 1 212 ? 10.367 1.842 -0.43 1 82.75 212 ALA A CA 1
ATOM 1601 C C . ALA A 1 212 ? 9.625 2.85 -1.303 1 82.75 212 ALA A C 1
ATOM 1603 O O . ALA A 1 212 ? 9.297 3.949 -0.85 1 82.75 212 ALA A O 1
ATOM 1604 N N . TRP A 1 213 ? 9.445 2.627 -2.549 1 84.94 213 TRP A N 1
ATOM 1605 C CA . TRP A 1 213 ? 8.625 3.33 -3.525 1 84.94 213 TRP A CA 1
ATOM 1606 C C . TRP A 1 213 ? 7.773 2.35 -4.328 1 84.94 213 TRP A C 1
ATOM 1608 O O . TRP A 1 213 ? 8.305 1.48 -5.02 1 84.94 213 TRP A O 1
ATOM 1618 N N . MET A 1 214 ? 6.512 2.389 -4.109 1 78.44 214 MET A N 1
ATOM 1619 C CA . MET A 1 214 ? 5.59 1.494 -4.805 1 78.44 214 MET A CA 1
ATOM 1620 C C . MET A 1 214 ? 4.652 2.279 -5.715 1 78.44 214 MET A C 1
ATOM 1622 O O . MET A 1 214 ? 4.156 3.342 -5.34 1 78.44 214 MET A O 1
ATOM 1626 N N . GLU A 1 215 ? 4.617 1.791 -6.945 1 80 215 GLU A N 1
ATOM 1627 C CA . GLU A 1 215 ? 3.715 2.42 -7.902 1 80 215 GLU A CA 1
ATOM 1628 C C . GLU A 1 215 ? 2.592 1.471 -8.305 1 80 215 GLU A C 1
ATOM 1630 O O . GLU A 1 215 ? 2.686 0.261 -8.086 1 80 215 GLU A O 1
ATOM 1635 N N . GLY A 1 216 ? 1.521 2.006 -8.688 1 79.44 216 GLY A N 1
ATOM 1636 C CA . GLY A 1 216 ? 0.423 1.229 -9.242 1 79.44 216 GLY A CA 1
ATOM 1637 C C . GLY A 1 216 ? -0.667 0.932 -8.234 1 79.44 216 GLY A C 1
ATOM 1638 O O . GLY A 1 216 ? -0.495 1.178 -7.035 1 79.44 216 GLY A O 1
ATOM 1639 N N . PRO A 1 217 ? -1.751 0.424 -8.711 1 86 217 PRO A N 1
ATOM 1640 C CA . PRO A 1 217 ? -2.9 0.186 -7.832 1 86 217 PRO A CA 1
ATOM 1641 C C . PRO A 1 217 ? -2.688 -0.992 -6.887 1 86 217 PRO A C 1
ATOM 1643 O O . PRO A 1 217 ? -1.982 -1.944 -7.227 1 86 217 PRO A O 1
ATOM 1646 N N . LYS A 1 218 ? -3.195 -0.834 -5.668 1 88.25 218 LYS A N 1
ATOM 1647 C CA . LYS A 1 218 ? -3.256 -1.868 -4.641 1 88.25 218 LYS A CA 1
ATOM 1648 C C . LYS A 1 218 ? -4.699 -2.209 -4.285 1 88.25 218 LYS A C 1
ATOM 1650 O O . LYS A 1 218 ? -5.543 -1.315 -4.168 1 88.25 218 LYS A O 1
ATOM 1655 N N . ALA A 1 219 ? -5.051 -3.492 -4.172 1 91.62 219 ALA A N 1
ATOM 1656 C CA . ALA A 1 219 ? -6.398 -3.955 -3.844 1 91.62 219 ALA A CA 1
ATOM 1657 C C . ALA A 1 219 ? -6.375 -4.906 -2.648 1 91.62 219 ALA A C 1
ATOM 1659 O O . ALA A 1 219 ? -5.434 -5.68 -2.48 1 91.62 219 ALA A O 1
ATOM 1660 N N . GLY A 1 220 ? -7.402 -4.832 -1.822 1 92.44 220 GLY A N 1
ATOM 1661 C CA . GLY A 1 220 ? -7.52 -5.738 -0.689 1 92.44 220 GLY A CA 1
ATOM 1662 C C . GLY A 1 220 ? -8.008 -7.117 -1.075 1 92.44 220 GLY A C 1
ATOM 1663 O O . GLY A 1 220 ? -7.91 -8.062 -0.286 1 92.44 220 GLY A O 1
ATOM 1664 N N . SER A 1 221 ? -8.617 -7.211 -2.33 1 94.56 221 SER A N 1
ATOM 1665 C CA . SER A 1 221 ? -9.211 -8.461 -2.791 1 94.56 221 SER A CA 1
ATOM 1666 C C . SER A 1 221 ? -9.43 -8.445 -4.301 1 94.56 221 SER A C 1
ATOM 1668 O O . SER A 1 221 ? -9.227 -7.418 -4.949 1 94.56 221 SER A O 1
ATOM 1670 N N . PHE A 1 222 ? -9.82 -9.594 -4.809 1 96.38 222 PHE A N 1
ATOM 1671 C CA . PHE A 1 222 ? -10.195 -9.68 -6.215 1 96.38 222 PHE A CA 1
ATOM 1672 C C . PHE A 1 222 ? -11.523 -8.977 -6.469 1 96.38 222 PHE A C 1
ATOM 1674 O O . PHE A 1 222 ? -11.789 -8.531 -7.586 1 96.38 222 PHE A O 1
ATOM 1681 N N . SER A 1 223 ? -12.344 -8.883 -5.41 1 93.44 223 SER A N 1
ATOM 1682 C CA . SER A 1 223 ? -13.586 -8.125 -5.539 1 93.44 223 SER A CA 1
ATOM 1683 C C . SER A 1 223 ? -13.305 -6.664 -5.883 1 93.44 223 SER A C 1
ATOM 1685 O O . SER A 1 223 ? -13.992 -6.074 -6.719 1 93.44 223 SER A O 1
ATOM 1687 N N . ALA A 1 224 ? -12.305 -6.168 -5.172 1 90.5 224 ALA A N 1
ATOM 1688 C CA . ALA A 1 224 ? -11.922 -4.785 -5.441 1 90.5 224 ALA A CA 1
ATOM 1689 C C . ALA A 1 224 ? -11.367 -4.637 -6.855 1 90.5 224 ALA A C 1
ATOM 1691 O O . ALA A 1 224 ? -11.617 -3.635 -7.527 1 90.5 224 ALA A O 1
ATOM 1692 N N . VAL A 1 225 ? -10.641 -5.641 -7.379 1 93.12 225 VAL A N 1
ATOM 1693 C CA . VAL A 1 225 ? -10.102 -5.633 -8.734 1 93.12 225 VAL A CA 1
ATOM 1694 C C . VAL A 1 225 ? -11.242 -5.672 -9.742 1 93.12 225 VAL A C 1
ATOM 1696 O O . VAL A 1 225 ? -11.234 -4.938 -10.734 1 93.12 225 VAL A O 1
ATOM 1699 N N . GLU A 1 226 ? -12.18 -6.543 -9.477 1 91.19 226 GLU A N 1
ATOM 1700 C CA . GLU A 1 226 ? -13.344 -6.672 -10.352 1 91.19 226 GLU A CA 1
ATOM 1701 C C . GLU A 1 226 ? -14.07 -5.34 -10.5 1 91.19 226 GLU A C 1
ATOM 1703 O O . GLU A 1 226 ? -14.453 -4.953 -11.609 1 91.19 226 GLU A O 1
ATOM 1708 N N . ARG A 1 227 ? -14.273 -4.645 -9.383 1 86.12 227 ARG A N 1
ATOM 1709 C CA . ARG A 1 227 ? -14.953 -3.355 -9.414 1 86.12 227 ARG A CA 1
ATOM 1710 C C . ARG A 1 227 ? -14.188 -2.352 -10.266 1 86.12 227 ARG A C 1
ATOM 1712 O O . ARG A 1 227 ? -14.789 -1.517 -10.945 1 86.12 227 ARG A O 1
ATOM 1719 N N . ALA A 1 228 ? -12.883 -2.492 -10.188 1 83.25 228 ALA A N 1
ATOM 1720 C CA . ALA A 1 228 ? -12.039 -1.569 -10.945 1 83.25 228 ALA A CA 1
ATOM 1721 C C . ALA A 1 228 ? -12.047 -1.909 -12.43 1 83.25 228 ALA A C 1
ATOM 1723 O O . ALA A 1 228 ? -11.898 -1.024 -13.273 1 83.25 228 ALA A O 1
ATOM 1724 N N . LEU A 1 229 ? -12.102 -3.17 -12.812 1 84.38 229 LEU A N 1
ATOM 1725 C CA . LEU A 1 229 ? -12.109 -3.629 -14.195 1 84.38 229 LEU A CA 1
ATOM 1726 C C . LEU A 1 229 ? -13.438 -3.297 -14.867 1 84.38 229 LEU A C 1
ATOM 1728 O O . LEU A 1 229 ? -13.484 -3.066 -16.078 1 84.38 229 LEU A O 1
ATOM 1732 N N . ALA A 1 230 ? -14.469 -3.4 -14.281 1 75.06 230 ALA A N 1
ATOM 1733 C CA . ALA A 1 230 ? -15.797 -3.135 -14.82 1 75.06 230 ALA A CA 1
ATOM 1734 C C . ALA A 1 230 ? -16.562 -2.143 -13.945 1 75.06 230 ALA A C 1
ATOM 1736 O O . ALA A 1 230 ? -17.531 -2.508 -13.289 1 75.06 230 ALA A O 1
ATOM 1737 N N . PRO A 1 231 ? -16 -0.812 -14.141 1 54.38 231 PRO A N 1
ATOM 1738 C CA . PRO A 1 231 ? -16.656 0.217 -13.328 1 54.38 231 PRO A CA 1
ATOM 1739 C C . PRO A 1 231 ? -18.094 0.485 -13.758 1 54.38 231 PRO A C 1
ATOM 1741 O O . PRO A 1 231 ? -18.359 0.637 -14.953 1 54.38 231 PRO A O 1
ATOM 1744 N N . GLY A 1 232 ? -19.219 -0.109 -13.023 1 57.88 232 GLY A N 1
ATOM 1745 C CA . GLY A 1 232 ? -20.641 0.088 -13.266 1 57.88 232 GLY A CA 1
ATOM 1746 C C . GLY A 1 232 ? -21.438 -1.198 -13.195 1 57.88 232 GLY A C 1
ATOM 1747 O O . GLY A 1 232 ? -22.672 -1.172 -13.242 1 57.88 232 GLY A O 1
ATOM 1748 N N . LYS A 1 233 ? -20.891 -2.391 -13.578 1 49.88 233 LYS A N 1
ATOM 1749 C CA . LYS A 1 233 ? -21.688 -3.607 -13.594 1 49.88 233 LYS A CA 1
ATOM 1750 C C . LYS A 1 233 ? -21.891 -4.16 -12.18 1 49.88 233 LYS A C 1
ATOM 1752 O O . LYS A 1 233 ? -20.938 -4.625 -11.555 1 49.88 233 LYS A O 1
ATOM 1757 N N . SER A 1 234 ? -22.422 -3.396 -11.258 1 38.09 234 SER A N 1
ATOM 1758 C CA . SER A 1 234 ? -22.891 -3.881 -9.961 1 38.09 234 SER A CA 1
ATOM 1759 C C . SER A 1 234 ? -23.391 -5.32 -10.062 1 38.09 234 SER A C 1
ATOM 1761 O O . SER A 1 234 ? -24.078 -5.68 -11.016 1 38.09 234 SER A O 1
ATOM 1763 N N . ALA A 1 235 ? -22.938 -6.301 -9.234 1 32.5 235 ALA A N 1
ATOM 1764 C CA . ALA A 1 235 ? -23.609 -7.59 -9.156 1 32.5 235 ALA A CA 1
ATOM 1765 C C . ALA A 1 235 ? -25.109 -7.402 -8.953 1 32.5 235 ALA A C 1
ATOM 1767 O O . ALA A 1 235 ? -25.547 -6.539 -8.18 1 32.5 235 ALA A O 1
ATOM 1768 N N . MET B 1 1 ? -7.672 1.021 -15.281 1 61.84 1 MET B N 1
ATOM 1769 C CA . MET B 1 1 ? -7.297 -0.18 -16.016 1 61.84 1 MET B CA 1
ATOM 1770 C C . MET B 1 1 ? -8.055 -0.268 -17.344 1 61.84 1 MET B C 1
ATOM 1772 O O . MET B 1 1 ? -9.273 -0.115 -17.375 1 61.84 1 MET B O 1
ATOM 1776 N N . THR B 1 2 ? -7.312 -0.11 -18.359 1 67.94 2 THR B N 1
ATOM 1777 C CA . THR B 1 2 ? -8.023 -0.048 -19.625 1 67.94 2 THR B CA 1
ATOM 1778 C C . THR B 1 2 ? -7.621 -1.214 -20.531 1 67.94 2 THR B C 1
ATOM 1780 O O . THR B 1 2 ? -6.469 -1.65 -20.516 1 67.94 2 THR B O 1
ATOM 1783 N N . ALA B 1 3 ? -8.625 -1.936 -21.156 1 83.75 3 ALA B N 1
ATOM 1784 C CA . ALA B 1 3 ? -8.516 -2.877 -22.266 1 83.75 3 ALA B CA 1
ATOM 1785 C C . ALA B 1 3 ? -7.887 -4.191 -21.812 1 83.75 3 ALA B C 1
ATOM 1787 O O . ALA B 1 3 ? -6.988 -4.719 -22.484 1 83.75 3 ALA B O 1
ATOM 1788 N N . VAL B 1 4 ? -8.258 -4.566 -20.625 1 93.62 4 VAL B N 1
ATOM 1789 C CA . VAL B 1 4 ? -7.73 -5.84 -20.141 1 93.62 4 VAL B CA 1
ATOM 1790 C C . VAL B 1 4 ? -8.422 -6.988 -20.875 1 93.62 4 VAL B C 1
ATOM 1792 O O . VAL B 1 4 ? -9.656 -7.055 -20.906 1 93.62 4 VAL B O 1
ATOM 1795 N N . ARG B 1 5 ? -7.621 -7.828 -21.453 1 96.19 5 ARG B N 1
ATOM 1796 C CA . ARG B 1 5 ? -8.164 -8.977 -22.172 1 96.19 5 ARG B CA 1
ATOM 1797 C C . ARG B 1 5 ? -7.805 -10.281 -21.469 1 96.19 5 ARG B C 1
ATOM 1799 O O . ARG B 1 5 ? -8.414 -11.32 -21.719 1 96.19 5 ARG B O 1
ATOM 1806 N N . ALA B 1 6 ? -6.777 -10.211 -20.625 1 98.06 6 ALA B N 1
ATOM 1807 C CA . ALA B 1 6 ? -6.348 -11.391 -19.875 1 98.06 6 ALA B CA 1
ATOM 1808 C C . ALA B 1 6 ? -5.867 -11.016 -18.484 1 98.06 6 ALA B C 1
ATOM 1810 O O . ALA B 1 6 ? -5.391 -9.898 -18.266 1 98.06 6 ALA B O 1
ATOM 1811 N N . VAL B 1 7 ? -6.051 -11.922 -17.562 1 98.38 7 VAL B N 1
ATOM 1812 C CA . VAL B 1 7 ? -5.539 -11.789 -16.203 1 98.38 7 VAL B CA 1
ATOM 1813 C C . VAL B 1 7 ? -4.586 -12.938 -15.898 1 98.38 7 VAL B C 1
ATOM 1815 O O . VAL B 1 7 ? -4.895 -14.102 -16.172 1 98.38 7 VAL B O 1
ATOM 1818 N N . VAL B 1 8 ? -3.414 -12.617 -15.453 1 98.81 8 VAL B N 1
ATOM 1819 C CA . VAL B 1 8 ? -2.463 -13.578 -14.906 1 98.81 8 VAL B CA 1
ATOM 1820 C C . VAL B 1 8 ? -2.393 -13.43 -13.383 1 98.81 8 VAL B C 1
ATOM 1822 O O . VAL B 1 8 ? -2.121 -12.336 -12.875 1 98.81 8 VAL B O 1
ATOM 1825 N N . THR B 1 9 ? -2.666 -14.438 -12.664 1 98.81 9 THR B N 1
ATOM 1826 C CA . THR B 1 9 ? -2.678 -14.328 -11.211 1 98.81 9 THR B CA 1
ATOM 1827 C C . THR B 1 9 ? -1.588 -15.203 -10.594 1 98.81 9 THR B C 1
ATOM 1829 O O . THR B 1 9 ? -1.323 -16.297 -11.078 1 98.81 9 THR B O 1
ATOM 1832 N N . ASP B 1 10 ? -0.921 -14.664 -9.547 1 98.38 10 ASP B N 1
ATOM 1833 C CA . ASP B 1 10 ? -0.102 -15.438 -8.617 1 98.38 10 ASP B CA 1
ATOM 1834 C C . ASP B 1 10 ? -0.97 -16.312 -7.723 1 98.38 10 ASP B C 1
ATOM 1836 O O . ASP B 1 10 ? -2.199 -16.219 -7.758 1 98.38 10 ASP B O 1
ATOM 1840 N N . ILE B 1 11 ? -0.327 -17.203 -6.941 1 97.88 11 ILE B N 1
ATOM 1841 C CA . ILE B 1 11 ? -1.066 -18.094 -6.062 1 97.88 11 ILE B CA 1
ATOM 1842 C C . ILE B 1 11 ? -0.85 -17.688 -4.605 1 97.88 11 ILE B C 1
ATOM 1844 O O . ILE B 1 11 ? -1.749 -17.141 -3.969 1 97.88 11 ILE B O 1
ATOM 1848 N N . GLU B 1 12 ? 0.392 -17.844 -4.129 1 95.5 12 GLU B N 1
ATOM 1849 C CA . GLU B 1 12 ? 0.708 -17.625 -2.719 1 95.5 12 GLU B CA 1
ATOM 1850 C C . GLU B 1 12 ? 0.478 -16.172 -2.311 1 95.5 12 GLU B C 1
ATOM 1852 O O . GLU B 1 12 ? 1.052 -15.266 -2.904 1 95.5 12 GLU B O 1
ATOM 1857 N N . GLY B 1 13 ? -0.362 -16.016 -1.33 1 95.62 13 GLY B N 1
ATOM 1858 C CA . GLY B 1 13 ? -0.636 -14.68 -0.819 1 95.62 13 GLY B CA 1
ATOM 1859 C C . GLY B 1 13 ? -1.581 -13.891 -1.7 1 95.62 13 GLY B C 1
ATOM 1860 O O . GLY B 1 13 ? -1.982 -12.781 -1.347 1 95.62 13 GLY B O 1
ATOM 1861 N N . THR B 1 14 ? -2.006 -14.438 -2.83 1 98 14 THR B N 1
ATOM 1862 C CA . THR B 1 14 ? -2.85 -13.758 -3.809 1 98 14 THR B CA 1
ATOM 1863 C C . THR B 1 14 ? -4.188 -14.477 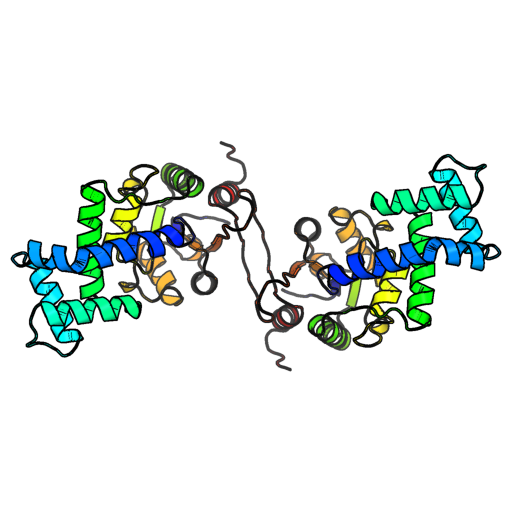-3.955 1 98 14 THR B C 1
ATOM 1865 O O . THR B 1 14 ? -5.223 -13.961 -3.527 1 98 14 THR B O 1
ATOM 1868 N N . THR B 1 15 ? -4.211 -15.695 -4.371 1 98.44 15 THR B N 1
ATOM 1869 C CA . THR B 1 15 ? -5.445 -16.469 -4.445 1 98.44 15 THR B CA 1
ATOM 1870 C C . THR B 1 15 ? -5.551 -17.438 -3.273 1 98.44 15 THR B C 1
ATOM 1872 O O . THR B 1 15 ? -6.648 -17.875 -2.916 1 98.44 15 THR B O 1
ATOM 1875 N N . THR B 1 16 ? -4.332 -17.812 -2.775 1 98.06 16 THR B N 1
ATOM 1876 C CA . THR B 1 16 ? -4.195 -18.844 -1.751 1 98.06 16 THR B CA 1
ATOM 1877 C C . THR B 1 16 ? -3.426 -18.312 -0.546 1 98.06 16 THR B C 1
ATOM 1879 O O . THR B 1 16 ? -2.398 -17.641 -0.704 1 98.06 16 THR B O 1
ATOM 1882 N N . PRO B 1 17 ? -3.91 -18.594 0.687 1 96.69 17 PRO B N 1
ATOM 1883 C CA . PRO B 1 17 ? -3.141 -18.172 1.858 1 96.69 17 PRO B CA 1
ATOM 1884 C C . PRO B 1 17 ? -1.729 -18.766 1.882 1 96.69 17 PRO B C 1
ATOM 1886 O O . PRO B 1 17 ? -1.535 -19.922 1.54 1 96.69 17 PRO B O 1
ATOM 1889 N N . LEU B 1 18 ? -0.753 -17.953 2.295 1 92.44 18 LEU B N 1
ATOM 1890 C CA . LEU B 1 18 ? 0.623 -18.406 2.449 1 92.44 18 LEU B CA 1
ATOM 1891 C C . LEU B 1 18 ? 0.69 -19.609 3.375 1 92.44 18 LEU B C 1
ATOM 1893 O O . LEU B 1 18 ? 1.48 -20.531 3.146 1 92.44 18 LEU B O 1
ATOM 1897 N N . ALA B 1 19 ? -0.188 -19.625 4.383 1 93.25 19 ALA B N 1
ATOM 1898 C CA . ALA B 1 19 ? -0.193 -20.672 5.395 1 93.25 19 ALA B CA 1
ATOM 1899 C C . ALA B 1 19 ? -0.545 -22.016 4.777 1 93.25 19 ALA B C 1
ATOM 1901 O O . ALA B 1 19 ? -0.033 -23.062 5.203 1 93.25 19 ALA B O 1
ATOM 1902 N N . PHE B 1 20 ? -1.406 -22.062 3.834 1 96.75 20 PHE B N 1
ATOM 1903 C CA . PHE B 1 20 ? -1.784 -23.328 3.201 1 96.75 20 PHE B CA 1
ATOM 1904 C C . PHE B 1 20 ? -0.581 -23.969 2.531 1 96.75 20 PHE B C 1
ATOM 1906 O O . PHE B 1 20 ? -0.356 -25.172 2.684 1 96.75 20 PHE B O 1
ATOM 1913 N N . VAL B 1 21 ? 0.199 -23.172 1.858 1 92.56 21 VAL B N 1
ATOM 1914 C CA . VAL B 1 21 ? 1.338 -23.703 1.117 1 92.56 21 VAL B CA 1
ATOM 1915 C C . VAL B 1 21 ? 2.428 -24.141 2.09 1 92.56 21 VAL B C 1
ATOM 1917 O O . VAL B 1 21 ? 2.924 -25.266 2.008 1 92.56 21 VAL B O 1
ATOM 1920 N N . HIS B 1 22 ? 2.719 -23.359 3.062 1 90.75 22 HIS B N 1
ATOM 1921 C CA . HIS B 1 22 ? 3.887 -23.578 3.906 1 90.75 22 HIS B CA 1
ATOM 1922 C C . HIS B 1 22 ? 3.557 -24.5 5.078 1 90.75 22 HIS B C 1
ATOM 1924 O O . HIS B 1 22 ? 4.414 -25.266 5.539 1 90.75 22 HIS B O 1
ATOM 1930 N N . GLU B 1 23 ? 2.328 -24.469 5.5 1 93.56 23 GLU B N 1
ATOM 1931 C CA . GLU B 1 23 ? 1.996 -25.172 6.73 1 93.56 23 GLU B CA 1
ATOM 1932 C C . GLU B 1 23 ? 1.161 -26.422 6.438 1 93.56 23 GLU B C 1
ATOM 1934 O O . GLU B 1 23 ? 0.966 -27.266 7.316 1 93.56 23 GLU B O 1
ATOM 1939 N N . VAL B 1 24 ? 0.722 -26.516 5.234 1 95.88 24 VAL B N 1
ATOM 1940 C CA . VAL B 1 24 ? -0.093 -27.672 4.906 1 95.88 24 VAL B CA 1
ATOM 1941 C C . VAL B 1 24 ? 0.573 -28.484 3.793 1 95.88 24 VAL B C 1
ATOM 1943 O O . VAL B 1 24 ? 0.956 -29.641 3.994 1 95.88 24 VAL B O 1
ATOM 1946 N N . LEU B 1 25 ? 0.807 -27.875 2.668 1 95.62 25 LEU B N 1
ATOM 1947 C CA . LEU B 1 25 ? 1.275 -28.594 1.493 1 95.62 25 LEU B CA 1
ATOM 1948 C C . LEU B 1 25 ? 2.668 -29.172 1.729 1 95.62 25 LEU B C 1
ATOM 1950 O O . LEU B 1 25 ? 2.891 -30.359 1.542 1 95.62 25 LEU B O 1
ATOM 1954 N N . PHE B 1 26 ? 3.582 -28.328 2.207 1 93.81 26 PHE B N 1
ATOM 1955 C CA . PHE B 1 26 ? 4.969 -28.766 2.332 1 93.81 26 PHE B CA 1
ATOM 1956 C C . PHE B 1 26 ? 5.109 -29.812 3.428 1 93.81 26 PHE B C 1
ATOM 1958 O O . PHE B 1 26 ? 5.684 -30.875 3.201 1 93.81 26 PHE B O 1
ATOM 1965 N N . PRO B 1 27 ? 4.527 -29.578 4.613 1 95.62 27 PRO B N 1
ATOM 1966 C CA . PRO B 1 27 ? 4.598 -30.625 5.633 1 95.62 27 PRO B CA 1
ATOM 1967 C C . PRO B 1 27 ? 3.926 -31.922 5.195 1 95.62 27 PRO B C 1
ATOM 1969 O O . PRO B 1 27 ? 4.383 -33 5.559 1 95.62 27 PRO B O 1
ATOM 1972 N N . TYR B 1 28 ? 2.844 -31.875 4.457 1 97.25 28 TYR B N 1
ATOM 1973 C CA . TYR B 1 28 ? 2.176 -33.062 3.953 1 97.25 28 TYR B CA 1
ATOM 1974 C C . TYR B 1 28 ? 3.117 -33.875 3.086 1 97.25 28 TYR B C 1
ATOM 1976 O O . TYR B 1 28 ? 3.227 -35.094 3.264 1 97.25 28 TYR B O 1
ATOM 1984 N N . ALA B 1 29 ? 3.764 -33.219 2.154 1 96.88 29 ALA B N 1
ATOM 1985 C CA . ALA B 1 29 ? 4.699 -33.906 1.271 1 96.88 29 ALA B CA 1
ATOM 1986 C C . ALA B 1 29 ? 5.859 -34.531 2.061 1 96.88 29 ALA B C 1
ATOM 1988 O O . ALA B 1 29 ? 6.273 -35.656 1.801 1 96.88 29 ALA B O 1
ATOM 1989 N N . ARG B 1 30 ? 6.355 -33.688 2.982 1 96.31 30 ARG B N 1
ATOM 1990 C CA . ARG B 1 30 ? 7.48 -34.156 3.791 1 96.31 30 ARG B CA 1
ATOM 1991 C C . ARG B 1 30 ? 7.109 -35.438 4.566 1 96.31 30 ARG B C 1
ATOM 1993 O O . ARG B 1 30 ? 7.863 -36.406 4.566 1 96.31 30 ARG B O 1
ATOM 2000 N N . ALA B 1 31 ? 5.961 -35.438 5.18 1 97 31 ALA B N 1
ATOM 2001 C CA . ALA B 1 31 ? 5.52 -36.531 6.047 1 97 31 ALA B CA 1
ATOM 2002 C C . ALA B 1 31 ? 5.266 -37.812 5.246 1 97 31 ALA B C 1
ATOM 2004 O O . ALA B 1 31 ? 5.391 -38.906 5.773 1 97 31 ALA B O 1
ATOM 2005 N N . ARG B 1 32 ? 4.984 -37.656 3.963 1 97.25 32 ARG B N 1
ATOM 2006 C CA . ARG B 1 32 ? 4.539 -38.781 3.182 1 97.25 32 ARG B CA 1
ATOM 2007 C C . ARG B 1 32 ? 5.641 -39.281 2.244 1 97.25 32 ARG B C 1
ATOM 2009 O O . ARG B 1 32 ? 5.504 -40.312 1.598 1 97.25 32 ARG B O 1
ATOM 2016 N N . LEU B 1 33 ? 6.711 -38.562 2.205 1 97.62 33 LEU B N 1
ATOM 2017 C CA . LEU B 1 33 ? 7.738 -38.812 1.196 1 97.62 33 LEU B CA 1
ATOM 2018 C C . LEU B 1 33 ? 8.273 -40.219 1.292 1 97.62 33 LEU B C 1
ATOM 2020 O O . LEU B 1 33 ? 8.289 -40.938 0.298 1 97.62 33 LEU B O 1
ATOM 2024 N N . ALA B 1 34 ? 8.688 -40.688 2.471 1 96.38 34 ALA B N 1
ATOM 2025 C CA . ALA B 1 34 ? 9.297 -42 2.646 1 96.38 34 ALA B CA 1
ATOM 2026 C C . ALA B 1 34 ? 8.32 -43.125 2.281 1 96.38 34 ALA B C 1
ATOM 2028 O O . ALA B 1 34 ? 8.656 -44.031 1.515 1 96.38 34 ALA B O 1
ATOM 2029 N N . ASP B 1 35 ? 7.125 -43.031 2.859 1 96.81 35 ASP B N 1
ATOM 2030 C CA . ASP B 1 35 ? 6.109 -44.062 2.592 1 96.81 35 ASP B CA 1
ATOM 2031 C C . ASP B 1 35 ? 5.73 -44.062 1.112 1 96.81 35 ASP B C 1
ATOM 2033 O O . ASP B 1 35 ? 5.484 -45.125 0.542 1 96.81 35 ASP B O 1
ATOM 2037 N N . PHE B 1 36 ? 5.641 -42.938 0.491 1 96.88 36 PHE B N 1
ATOM 2038 C CA . PHE B 1 36 ? 5.273 -42.844 -0.915 1 96.88 36 PHE B CA 1
ATOM 2039 C C . PHE B 1 36 ? 6.309 -43.5 -1.802 1 96.88 36 PHE B C 1
ATOM 2041 O O . PHE B 1 36 ? 5.961 -44.281 -2.705 1 96.88 36 PHE B O 1
ATOM 2048 N N . VAL B 1 37 ? 7.586 -43.188 -1.515 1 96.12 37 VAL B N 1
ATOM 2049 C CA . VAL B 1 37 ? 8.672 -43.781 -2.295 1 96.12 37 VAL B CA 1
ATOM 2050 C C . VAL B 1 37 ? 8.656 -45.312 -2.143 1 96.12 37 VAL B C 1
ATOM 2052 O O . VAL B 1 37 ? 8.789 -46.031 -3.127 1 96.12 37 VAL B O 1
ATOM 2055 N N . ALA B 1 38 ? 8.445 -45.75 -0.938 1 95.19 38 ALA B N 1
ATOM 2056 C CA . ALA B 1 38 ? 8.406 -47.188 -0.678 1 95.19 38 ALA B CA 1
ATOM 2057 C C . ALA B 1 38 ? 7.242 -47.844 -1.411 1 95.19 38 ALA B C 1
ATOM 2059 O O . ALA B 1 38 ? 7.395 -48.906 -1.993 1 95.19 38 ALA B O 1
ATOM 2060 N N . ALA B 1 39 ? 6.121 -47.188 -1.426 1 95.62 39 ALA B N 1
ATOM 2061 C CA . ALA B 1 39 ? 4.895 -47.75 -1.99 1 95.62 39 ALA B CA 1
ATOM 2062 C C . ALA B 1 39 ? 4.914 -47.688 -3.514 1 95.62 39 ALA B C 1
ATOM 2064 O O . ALA B 1 39 ? 4.176 -48.438 -4.18 1 95.62 39 ALA B O 1
ATOM 2065 N N . ASN B 1 40 ? 5.723 -46.812 -4.047 1 95.12 40 ASN B N 1
ATOM 2066 C CA . ASN B 1 40 ? 5.715 -46.594 -5.492 1 95.12 40 ASN B CA 1
ATOM 2067 C C . ASN B 1 40 ? 7.086 -46.844 -6.105 1 95.12 40 ASN B C 1
ATOM 2069 O O . ASN B 1 40 ? 7.461 -46.219 -7.094 1 95.12 40 ASN B O 1
ATOM 2073 N N . ALA B 1 41 ? 7.848 -47.75 -5.504 1 86.38 41 ALA B N 1
ATOM 2074 C CA . ALA B 1 41 ? 9.219 -48.031 -5.918 1 86.38 41 ALA B CA 1
ATOM 2075 C C . ALA B 1 41 ? 9.25 -48.594 -7.336 1 86.38 41 ALA B C 1
ATOM 2077 O O . ALA B 1 41 ? 10.227 -48.406 -8.062 1 86.38 41 ALA B O 1
ATOM 2078 N N . ASP B 1 42 ? 8.188 -49.25 -7.773 1 90.81 42 ASP B N 1
ATOM 2079 C CA . ASP B 1 42 ? 8.141 -49.906 -9.078 1 90.81 42 ASP B CA 1
ATOM 2080 C C . ASP B 1 42 ? 7.586 -48.969 -10.148 1 90.81 42 ASP B C 1
ATOM 2082 O O . ASP B 1 42 ? 7.555 -49.312 -11.328 1 90.81 42 ASP B O 1
ATOM 2086 N N . ASP B 1 43 ? 7.078 -47.875 -9.727 1 94.38 43 ASP B N 1
ATOM 2087 C CA . ASP B 1 43 ? 6.574 -46.875 -10.664 1 94.38 43 ASP B CA 1
ATOM 2088 C C . ASP B 1 43 ? 7.715 -46.219 -11.43 1 94.38 43 ASP B C 1
ATOM 2090 O O . ASP B 1 43 ? 8.656 -45.688 -10.828 1 94.38 43 ASP B O 1
ATOM 2094 N N . GLU B 1 44 ? 7.625 -46.188 -12.695 1 95.81 44 GLU B N 1
ATOM 2095 C CA . GLU B 1 44 ? 8.711 -45.719 -13.555 1 95.81 44 GLU B CA 1
ATOM 2096 C C . GLU B 1 44 ? 9.016 -44.25 -13.328 1 95.81 44 GLU B C 1
ATOM 2098 O O . GLU B 1 44 ? 10.172 -43.844 -13.359 1 95.81 44 GLU B O 1
ATOM 2103 N N . GLU B 1 45 ? 7.988 -43.469 -13.188 1 95 45 GLU B N 1
ATOM 2104 C CA . GLU B 1 45 ? 8.164 -42.031 -12.977 1 95 45 GLU B CA 1
ATOM 2105 C C . GLU B 1 45 ? 8.867 -41.75 -11.648 1 95 45 GLU B C 1
ATOM 2107 O O . GLU B 1 45 ? 9.742 -40.906 -11.578 1 95 45 GLU B O 1
ATOM 2112 N N . VAL B 1 46 ? 8.477 -42.469 -10.648 1 96.5 46 VAL B N 1
ATOM 2113 C CA . VAL B 1 46 ? 9.078 -42.312 -9.328 1 96.5 46 VAL B CA 1
ATOM 2114 C C . VAL B 1 46 ? 10.531 -42.75 -9.367 1 96.5 46 VAL B C 1
ATOM 2116 O O . VAL B 1 46 ? 11.422 -42.062 -8.867 1 96.5 46 VAL B O 1
ATOM 2119 N N . ALA B 1 47 ? 10.719 -43.875 -10.008 1 95.19 47 ALA B N 1
ATOM 2120 C CA . ALA B 1 47 ? 12.078 -44.406 -10.125 1 95.19 47 ALA B CA 1
ATOM 2121 C C . ALA B 1 47 ? 12.984 -43.438 -10.875 1 95.19 47 ALA B C 1
ATOM 2123 O O . ALA B 1 47 ? 14.133 -43.219 -10.484 1 95.19 47 ALA B O 1
ATOM 2124 N N . ALA B 1 48 ? 12.445 -42.938 -11.891 1 95.81 48 ALA B N 1
ATOM 2125 C CA . ALA B 1 48 ? 13.211 -42 -12.68 1 95.81 48 ALA B CA 1
ATOM 2126 C C . ALA B 1 48 ? 13.539 -40.75 -11.867 1 95.81 48 ALA B C 1
ATOM 2128 O O . ALA B 1 48 ? 14.656 -40.219 -11.945 1 95.81 48 ALA B O 1
ATOM 2129 N N . ALA B 1 49 ? 12.602 -40.219 -11.133 1 96.12 49 ALA B N 1
ATOM 2130 C CA . ALA B 1 49 ? 12.797 -39.031 -10.312 1 96.12 49 ALA B CA 1
ATOM 2131 C C . ALA B 1 49 ? 13.859 -39.25 -9.242 1 96.12 49 ALA B C 1
ATOM 2133 O O . ALA B 1 49 ? 14.695 -38.375 -8.977 1 96.12 49 ALA B O 1
ATOM 2134 N N . LEU B 1 50 ? 13.812 -40.438 -8.641 1 96.5 50 LEU B N 1
ATOM 2135 C CA . LEU B 1 50 ? 14.812 -40.781 -7.637 1 96.5 50 LEU B CA 1
ATOM 2136 C C . LEU B 1 50 ? 16.203 -40.875 -8.258 1 96.5 50 LEU B C 1
ATOM 2138 O O . LEU B 1 50 ? 17.188 -40.406 -7.672 1 96.5 50 LEU B O 1
ATOM 2142 N N . GLY B 1 51 ? 16.234 -41.531 -9.414 1 95.88 51 GLY B N 1
ATOM 2143 C CA . GLY B 1 51 ? 17.484 -41.562 -10.133 1 95.88 51 GLY B CA 1
ATOM 2144 C C . GLY B 1 51 ? 18.047 -40.188 -10.453 1 95.88 51 GLY B C 1
ATOM 2145 O O . GLY B 1 51 ? 19.234 -39.938 -10.242 1 95.88 51 GLY B O 1
ATOM 2146 N N . ASP B 1 52 ? 17.219 -39.312 -10.945 1 96.12 52 ASP B N 1
ATOM 2147 C CA . ASP B 1 52 ? 17.609 -37.938 -11.266 1 96.12 52 ASP B CA 1
ATOM 2148 C C . ASP B 1 52 ? 18.109 -37.219 -10.016 1 96.12 52 ASP B C 1
ATOM 2150 O O . ASP B 1 52 ? 19.062 -36.438 -10.086 1 96.12 52 ASP B O 1
ATOM 2154 N N . ALA B 1 53 ? 17.438 -37.375 -8.914 1 96.25 53 ALA B N 1
ATOM 2155 C CA . ALA B 1 53 ? 17.828 -36.75 -7.66 1 96.25 53 ALA B CA 1
ATOM 2156 C C . ALA B 1 53 ? 19.234 -37.219 -7.246 1 96.25 53 ALA B C 1
ATOM 2158 O O . ALA B 1 53 ? 20.047 -36.406 -6.816 1 96.25 53 ALA B O 1
ATOM 2159 N N . ARG B 1 54 ? 19.422 -38.5 -7.414 1 96.69 54 ARG B N 1
ATOM 2160 C CA . ARG B 1 54 ? 20.719 -39.062 -7.055 1 96.69 54 ARG B CA 1
ATOM 2161 C C . ARG B 1 54 ? 21.828 -38.469 -7.922 1 96.69 54 ARG B C 1
ATOM 2163 O O . ARG B 1 54 ? 22.891 -38.125 -7.422 1 96.69 54 ARG B O 1
ATOM 2170 N N . GLU B 1 55 ? 21.547 -38.344 -9.156 1 96.5 55 GLU B N 1
ATOM 2171 C CA . GLU B 1 55 ? 22.516 -37.75 -10.07 1 96.5 55 GLU B CA 1
ATOM 2172 C C . GLU B 1 55 ? 22.766 -36.281 -9.727 1 96.5 55 GLU B C 1
ATOM 2174 O O . GLU B 1 55 ? 23.922 -35.844 -9.648 1 96.5 55 GLU B O 1
ATOM 2179 N N . LEU B 1 56 ? 21.766 -35.562 -9.5 1 94.88 56 LEU B N 1
ATOM 2180 C CA . LEU B 1 56 ? 21.859 -34.125 -9.203 1 94.88 56 LEU B CA 1
ATOM 2181 C C . LEU B 1 56 ? 22.531 -33.906 -7.859 1 94.88 56 LEU B C 1
ATOM 2183 O O . LEU B 1 56 ? 23.25 -32.906 -7.68 1 94.88 56 LEU B O 1
ATOM 2187 N N . GLY B 1 57 ? 22.328 -34.781 -7.027 1 95.38 57 GLY B N 1
ATOM 2188 C CA . GLY B 1 57 ? 22.875 -34.625 -5.68 1 95.38 57 GLY B CA 1
ATOM 2189 C C . GLY B 1 57 ? 24.266 -35.188 -5.543 1 95.38 57 GLY B C 1
ATOM 2190 O O . GLY B 1 57 ? 24.891 -35.062 -4.488 1 95.38 57 GLY B O 1
ATOM 2191 N N . GLY B 1 58 ? 24.797 -35.875 -6.578 1 94.44 58 GLY B N 1
ATOM 2192 C CA . GLY B 1 58 ? 26.141 -36.438 -6.551 1 94.44 58 GLY B CA 1
ATOM 2193 C C . GLY B 1 58 ? 26.25 -37.75 -5.789 1 94.44 58 GLY B C 1
ATOM 2194 O O . GLY B 1 58 ? 27.297 -38.062 -5.234 1 94.44 58 GLY B O 1
ATOM 2195 N N . ILE B 1 59 ? 25.172 -38.438 -5.719 1 95.31 59 ILE B N 1
ATOM 2196 C CA . ILE B 1 59 ? 25.156 -39.688 -4.988 1 95.31 59 ILE B CA 1
ATOM 2197 C C . ILE B 1 59 ? 24.578 -40.781 -5.875 1 95.31 59 ILE B C 1
ATOM 2199 O O . ILE B 1 59 ? 23.719 -41.562 -5.441 1 95.31 59 ILE B O 1
ATOM 2203 N N . ALA B 1 60 ? 24.938 -40.906 -7.109 1 91.81 60 ALA B N 1
ATOM 2204 C CA . ALA B 1 60 ? 24.391 -41.812 -8.133 1 91.81 60 ALA B CA 1
ATOM 2205 C C . ALA B 1 60 ? 24.375 -43.25 -7.648 1 91.81 60 ALA B C 1
ATOM 2207 O O . ALA B 1 60 ? 23.5 -44.031 -8.016 1 91.81 60 ALA B O 1
ATOM 2208 N N . GLY B 1 61 ? 25.188 -43.719 -6.805 1 91.5 61 GLY B N 1
ATOM 2209 C CA . GLY B 1 61 ? 25.25 -45.094 -6.348 1 91.5 61 GLY B CA 1
ATOM 2210 C C . GLY B 1 61 ? 24.562 -45.312 -5.02 1 91.5 61 GLY B C 1
ATOM 2211 O O . GLY B 1 61 ? 24.547 -46.438 -4.5 1 91.5 61 GLY B O 1
ATOM 2212 N N . ALA B 1 62 ? 23.828 -44.344 -4.609 1 92.38 62 ALA B N 1
ATOM 2213 C CA . ALA B 1 62 ? 23.219 -44.438 -3.287 1 92.38 62 ALA B CA 1
ATOM 2214 C C . ALA B 1 62 ? 21.906 -45.188 -3.33 1 92.38 62 ALA B C 1
ATOM 2216 O O . ALA B 1 62 ? 21.281 -45.312 -4.387 1 92.38 62 ALA B O 1
ATOM 2217 N N . GLY B 1 63 ? 21.469 -45.781 -2.207 1 92.88 63 GLY B N 1
ATOM 2218 C CA . GLY B 1 63 ? 20.188 -46.438 -2.055 1 92.88 63 GLY B CA 1
ATOM 2219 C C . GLY B 1 63 ? 19.062 -45.469 -1.698 1 92.88 63 GLY B C 1
ATOM 2220 O O . GLY B 1 63 ? 19.266 -44.25 -1.702 1 92.88 63 GLY B O 1
ATOM 2221 N N . ASP B 1 64 ? 17.922 -46.031 -1.415 1 92.62 64 ASP B N 1
ATOM 2222 C CA . ASP B 1 64 ? 16.719 -45.219 -1.18 1 92.62 64 ASP B CA 1
ATOM 2223 C C . ASP B 1 64 ? 16.844 -44.406 0.107 1 92.62 64 ASP B C 1
ATOM 2225 O O . ASP B 1 64 ? 16.391 -43.281 0.164 1 92.62 64 ASP B O 1
ATOM 2229 N N . ALA B 1 65 ? 17.422 -45 1.083 1 94 65 ALA B N 1
ATOM 2230 C CA . ALA B 1 65 ? 17.531 -44.312 2.371 1 94 65 ALA B CA 1
ATOM 2231 C C . ALA B 1 65 ? 18.344 -43.062 2.25 1 94 65 ALA B C 1
ATOM 2233 O O . ALA B 1 65 ? 17.969 -42 2.777 1 94 65 ALA B O 1
ATOM 2234 N N . GLU B 1 66 ? 19.438 -43.125 1.569 1 95.69 66 GLU B N 1
ATOM 2235 C CA . GLU B 1 66 ? 20.297 -41.969 1.363 1 95.69 66 GLU B CA 1
ATOM 2236 C C . GLU B 1 66 ? 19.625 -40.938 0.461 1 95.69 66 GLU B C 1
ATOM 2238 O O . GLU B 1 66 ? 19.797 -39.75 0.657 1 95.69 66 GLU B O 1
ATOM 2243 N N . THR B 1 67 ? 18.953 -41.438 -0.514 1 96.62 67 THR B N 1
ATOM 2244 C CA . THR B 1 67 ? 18.25 -40.531 -1.425 1 96.62 67 THR B CA 1
ATOM 2245 C C . THR B 1 67 ? 17.172 -39.75 -0.68 1 96.62 67 THR B C 1
ATOM 2247 O O . THR B 1 67 ? 17 -38.562 -0.911 1 96.62 67 THR B O 1
ATOM 2250 N N . LEU B 1 68 ? 16.469 -40.438 0.191 1 96.75 68 LEU B N 1
ATOM 2251 C CA . LEU B 1 68 ? 15.43 -39.781 0.983 1 96.75 68 LEU B CA 1
ATOM 2252 C C . LEU B 1 68 ? 16.031 -38.688 1.86 1 96.75 68 LEU B C 1
ATOM 2254 O O . LEU B 1 68 ? 15.438 -37.625 1.996 1 96.75 68 LEU B O 1
ATOM 2258 N N . GLN B 1 69 ? 17.125 -38.938 2.451 1 96.5 69 GLN B N 1
ATOM 2259 C CA . GLN B 1 69 ? 17.812 -37.938 3.266 1 96.5 69 GLN B CA 1
ATOM 2260 C C . GLN B 1 69 ? 18.172 -36.719 2.438 1 96.5 69 GLN B C 1
ATOM 2262 O O . GLN B 1 69 ? 18.047 -35.562 2.912 1 96.5 69 GLN B O 1
ATOM 2267 N N . LEU B 1 70 ? 18.594 -36.969 1.258 1 96.75 70 LEU B N 1
ATOM 2268 C CA . LEU B 1 70 ? 18.922 -35.906 0.338 1 96.75 70 LEU B CA 1
ATOM 2269 C C . LEU B 1 70 ? 17.703 -35.062 0.033 1 96.75 70 LEU B C 1
ATOM 2271 O O . LEU B 1 70 ? 17.766 -33.812 0.068 1 96.75 70 LEU B O 1
ATOM 2275 N N . LEU B 1 71 ? 16.656 -35.719 -0.274 1 97.31 71 LEU B N 1
ATOM 2276 C CA . LEU B 1 71 ? 15.422 -35.031 -0.622 1 97.31 71 LEU B CA 1
ATOM 2277 C C . LEU B 1 71 ? 14.914 -34.188 0.555 1 97.31 71 LEU B C 1
ATOM 2279 O O . LEU B 1 71 ? 14.477 -33.062 0.377 1 97.31 71 LEU B O 1
ATOM 2283 N N . LEU B 1 72 ? 14.969 -34.75 1.722 1 96.75 72 LEU B N 1
ATOM 2284 C CA . LEU B 1 72 ? 14.547 -34.031 2.92 1 96.75 72 LEU B CA 1
ATOM 2285 C C . LEU B 1 72 ? 15.438 -32.812 3.17 1 96.75 72 LEU B C 1
ATOM 2287 O O . LEU B 1 72 ? 14.953 -31.766 3.57 1 96.75 72 LEU B O 1
ATOM 2291 N N . ALA B 1 73 ? 16.688 -32.969 2.904 1 95.38 73 ALA B N 1
ATOM 2292 C CA . ALA B 1 73 ? 17.625 -31.844 3.031 1 95.38 73 ALA B CA 1
ATOM 2293 C C . ALA B 1 73 ? 17.281 -30.734 2.037 1 95.38 73 ALA B C 1
ATOM 2295 O O . ALA B 1 73 ? 17.359 -29.547 2.367 1 95.38 73 ALA B O 1
ATOM 2296 N N . TRP B 1 74 ? 16.984 -31.188 0.835 1 94.81 74 TRP B N 1
ATOM 2297 C CA . TRP B 1 74 ? 16.594 -30.219 -0.186 1 94.81 74 TRP B CA 1
ATOM 2298 C C . TRP B 1 74 ? 15.344 -29.453 0.238 1 94.81 74 TRP B C 1
ATOM 2300 O O . TRP B 1 74 ? 15.227 -28.25 -0.016 1 94.81 74 TRP B O 1
ATOM 2310 N N . MET B 1 75 ? 14.367 -30.125 0.833 1 93.62 75 MET B N 1
ATOM 2311 C CA . MET B 1 75 ? 13.156 -29.484 1.324 1 93.62 75 MET B CA 1
ATOM 2312 C C . MET B 1 75 ? 13.477 -28.453 2.41 1 93.62 75 MET B C 1
ATOM 2314 O O . MET B 1 75 ? 12.93 -27.359 2.416 1 93.62 75 MET B O 1
ATOM 2318 N N . ASP B 1 76 ? 14.453 -28.797 3.289 1 91.81 76 ASP B N 1
ATOM 2319 C CA . ASP B 1 76 ? 14.875 -27.891 4.355 1 91.81 76 ASP B CA 1
ATOM 2320 C C . ASP B 1 76 ? 15.492 -26.625 3.785 1 91.81 76 ASP B C 1
ATOM 2322 O O . ASP B 1 76 ? 15.359 -25.547 4.375 1 91.81 76 ASP B O 1
ATOM 2326 N N . GLU B 1 77 ? 16.078 -26.75 2.639 1 90.69 77 GLU B N 1
ATOM 2327 C CA . GLU B 1 77 ? 16.766 -25.625 1.991 1 90.69 77 GLU B CA 1
ATOM 2328 C C . GLU B 1 77 ? 15.82 -24.891 1.046 1 90.69 77 GLU B C 1
ATOM 2330 O O . GLU B 1 77 ? 16.219 -23.891 0.432 1 90.69 77 GLU B O 1
ATOM 2335 N N . ASP B 1 78 ? 14.617 -25.391 0.9 1 86.69 78 ASP B N 1
ATOM 2336 C CA . ASP B 1 78 ? 13.672 -24.875 -0.087 1 86.69 78 ASP B CA 1
ATOM 2337 C C . ASP B 1 78 ? 14.281 -24.906 -1.488 1 86.69 78 ASP B C 1
ATOM 2339 O O . ASP B 1 78 ? 14.148 -23.938 -2.242 1 86.69 78 ASP B O 1
ATOM 2343 N N . ARG B 1 79 ? 15.016 -25.922 -1.779 1 86.56 79 ARG B N 1
ATOM 2344 C CA . ARG B 1 79 ? 15.664 -26.062 -3.08 1 86.56 79 ARG B CA 1
ATOM 2345 C C . ARG B 1 79 ? 14.641 -26.344 -4.172 1 86.56 79 ARG B C 1
ATOM 2347 O O . ARG B 1 79 ? 13.711 -27.125 -3.963 1 86.56 79 ARG B O 1
ATOM 2354 N N . LYS B 1 80 ? 14.828 -25.766 -5.312 1 83.12 80 LYS B N 1
ATOM 2355 C CA . LYS B 1 80 ? 13.938 -26 -6.449 1 83.12 80 LYS B CA 1
ATOM 2356 C C . LYS B 1 80 ? 14.523 -27.016 -7.414 1 83.12 80 LYS B C 1
ATOM 2358 O O . LYS B 1 80 ? 14.836 -26.688 -8.562 1 83.12 80 LYS B O 1
ATOM 2363 N N . ALA B 1 81 ? 14.555 -28.172 -7.012 1 90.19 81 ALA B N 1
ATOM 2364 C CA . ALA B 1 81 ? 15.078 -29.25 -7.836 1 90.19 81 ALA B CA 1
ATOM 2365 C C . ALA B 1 81 ? 13.961 -29.969 -8.586 1 90.19 81 ALA B C 1
ATOM 2367 O O . ALA B 1 81 ? 12.922 -30.281 -8 1 90.19 81 ALA B O 1
ATOM 2368 N N . GLY B 1 82 ? 14.164 -30.203 -9.773 1 90.69 82 GLY B N 1
ATOM 2369 C CA . GLY B 1 82 ? 13.156 -30.828 -10.625 1 90.69 82 GLY B CA 1
ATOM 2370 C C . GLY B 1 82 ? 12.609 -32.125 -10.055 1 90.69 82 GLY B C 1
ATOM 2371 O O . GLY B 1 82 ? 11.391 -32.281 -9.922 1 90.69 82 GLY B O 1
ATOM 2372 N N . PRO B 1 83 ? 13.523 -33.031 -9.766 1 94.56 83 PRO B N 1
ATOM 2373 C CA . PRO B 1 83 ? 13.039 -34.312 -9.25 1 94.56 83 PRO B CA 1
ATOM 2374 C C . PRO B 1 83 ? 12.258 -34.156 -7.945 1 94.56 83 PRO B C 1
ATOM 2376 O O . PRO B 1 83 ? 11.312 -34.906 -7.703 1 94.56 83 PRO B O 1
ATOM 2379 N N . LEU B 1 84 ? 12.656 -33.281 -7.102 1 95.19 84 LEU B N 1
ATOM 2380 C CA . LEU B 1 84 ? 11.922 -33.031 -5.859 1 95.19 84 LEU B CA 1
ATOM 2381 C C . LEU B 1 84 ? 10.531 -32.5 -6.148 1 95.19 84 LEU B C 1
ATOM 2383 O O . LEU B 1 84 ? 9.547 -32.938 -5.566 1 95.19 84 LEU B O 1
ATOM 2387 N N . LYS B 1 85 ? 10.453 -31.578 -7.055 1 93.88 85 LYS B N 1
ATOM 2388 C CA . LYS B 1 85 ? 9.172 -31 -7.438 1 93.88 85 LYS B CA 1
ATOM 2389 C C . LYS B 1 85 ? 8.227 -32.062 -7.984 1 93.88 85 LYS B C 1
ATOM 2391 O O . LYS B 1 85 ? 7.035 -32.062 -7.668 1 93.88 85 LYS B O 1
ATOM 2396 N N . LEU B 1 86 ? 8.789 -32.875 -8.773 1 93.81 86 LEU B N 1
ATOM 2397 C CA . LEU B 1 86 ? 7.984 -33.938 -9.359 1 93.81 86 LEU B CA 1
ATOM 2398 C C . LEU B 1 86 ? 7.422 -34.844 -8.281 1 93.81 86 LEU B C 1
ATOM 2400 O O . LEU B 1 86 ? 6.23 -35.156 -8.281 1 93.81 86 LEU B O 1
ATOM 2404 N N . LEU B 1 87 ? 8.281 -35.312 -7.383 1 95.81 87 LEU B N 1
ATOM 2405 C CA . LEU B 1 87 ? 7.852 -36.219 -6.324 1 95.81 87 LEU B CA 1
ATOM 2406 C C . LEU B 1 87 ? 6.816 -35.531 -5.422 1 95.81 87 LEU B C 1
ATOM 2408 O O . LEU B 1 87 ? 5.809 -36.156 -5.07 1 95.81 87 LEU B O 1
ATOM 2412 N N . GLN B 1 88 ? 7.062 -34.375 -5.047 1 96.12 88 GLN B N 1
ATOM 2413 C CA . GLN B 1 88 ? 6.078 -33.625 -4.27 1 96.12 88 GLN B CA 1
ATOM 2414 C C . GLN B 1 88 ? 4.746 -33.531 -5.008 1 96.12 88 GLN B C 1
ATOM 2416 O O . GLN B 1 88 ? 3.686 -33.75 -4.414 1 96.12 88 GLN B O 1
ATOM 2421 N N . GLY B 1 89 ? 4.824 -33.219 -6.254 1 96.38 89 GLY B N 1
ATOM 2422 C CA . GLY B 1 89 ? 3.623 -33.156 -7.07 1 96.38 89 GLY B CA 1
ATOM 2423 C C . GLY B 1 89 ? 2.818 -34.438 -7.062 1 96.38 89 GLY B C 1
ATOM 2424 O O . GLY B 1 89 ? 1.59 -34.406 -6.969 1 96.38 89 GLY B O 1
ATOM 2425 N N . LEU B 1 90 ? 3.514 -35.531 -7.168 1 96.5 90 LEU B N 1
ATOM 2426 C CA . LEU B 1 90 ? 2.854 -36.812 -7.152 1 96.5 90 LEU B CA 1
ATOM 2427 C C . LEU B 1 90 ? 2.221 -37.094 -5.793 1 96.5 90 LEU B C 1
ATOM 2429 O O . LEU B 1 90 ? 1.106 -37.625 -5.719 1 96.5 90 LEU B O 1
ATOM 2433 N N . ILE B 1 91 ? 2.896 -36.75 -4.789 1 97.12 91 ILE B N 1
ATOM 2434 C CA . ILE B 1 91 ? 2.379 -36.938 -3.439 1 97.12 91 ILE B CA 1
ATOM 2435 C C . ILE B 1 91 ? 1.12 -36.094 -3.254 1 97.12 91 ILE B C 1
ATOM 2437 O O . ILE B 1 91 ? 0.106 -36.562 -2.748 1 97.12 91 ILE B O 1
ATOM 2441 N N . TRP B 1 92 ? 1.182 -34.875 -3.662 1 97.69 92 TRP B N 1
ATOM 2442 C CA . TRP B 1 92 ? 0.025 -33.969 -3.549 1 97.69 92 TRP B CA 1
ATOM 2443 C C . TRP B 1 92 ? -1.142 -34.5 -4.383 1 97.69 92 TRP B C 1
ATOM 2445 O O . TRP B 1 92 ? -2.297 -34.438 -3.955 1 97.69 92 TRP B O 1
ATOM 2455 N N . ARG B 1 93 ? -0.845 -35 -5.559 1 96.81 93 ARG B N 1
ATOM 2456 C CA . ARG B 1 93 ? -1.897 -35.531 -6.406 1 96.81 93 ARG B CA 1
ATOM 2457 C C . ARG B 1 93 ? -2.68 -36.625 -5.676 1 96.81 93 ARG B C 1
ATOM 2459 O O . ARG B 1 93 ? -3.912 -36.625 -5.676 1 96.81 93 ARG B O 1
ATOM 2466 N N . HIS B 1 94 ? -1.964 -37.469 -5.059 1 95.88 94 HIS B N 1
ATOM 2467 C CA . HIS B 1 94 ? -2.621 -38.531 -4.281 1 95.88 94 HIS B CA 1
ATOM 2468 C C . HIS B 1 94 ? -3.461 -37.906 -3.158 1 95.88 94 HIS B C 1
ATOM 2470 O O . HIS B 1 94 ? -4.598 -38.344 -2.93 1 95.88 94 HIS B O 1
ATOM 2476 N N . GLY B 1 95 ? -2.873 -36.969 -2.5 1 96.62 95 GLY B N 1
ATOM 2477 C CA . GLY B 1 95 ? -3.59 -36.312 -1.412 1 96.62 95 GLY B CA 1
ATOM 2478 C C . GLY B 1 95 ? -4.875 -35.656 -1.86 1 96.62 95 GLY B C 1
ATOM 2479 O O . GLY B 1 95 ? -5.895 -35.719 -1.171 1 96.62 95 GLY B O 1
ATOM 2480 N N . TYR B 1 96 ? -4.793 -35 -2.984 1 97.25 96 TYR B N 1
ATOM 2481 C CA . TYR B 1 96 ? -5.969 -34.344 -3.529 1 97.25 96 TYR B CA 1
ATOM 2482 C C . TYR B 1 96 ? -7.004 -35.344 -4.012 1 97.25 96 TYR B C 1
ATOM 2484 O O . TYR B 1 96 ? -8.195 -35.219 -3.732 1 97.25 96 TYR B O 1
ATOM 2492 N N . GLU B 1 97 ? -6.586 -36.375 -4.699 1 95 97 GLU B N 1
ATOM 2493 C CA . GLU B 1 97 ? -7.48 -37.375 -5.254 1 95 97 GLU B CA 1
ATOM 2494 C C . GLU B 1 97 ? -8.172 -38.188 -4.148 1 95 97 GLU B C 1
ATOM 2496 O O . GLU B 1 97 ? -9.328 -38.562 -4.293 1 95 97 GLU B O 1
ATOM 2501 N N . GLU B 1 98 ? -7.48 -38.344 -3.025 1 94.19 98 GLU B N 1
ATOM 2502 C CA . GLU B 1 98 ? -8.039 -39.062 -1.89 1 94.19 98 GLU B CA 1
ATOM 2503 C C . GLU B 1 98 ? -8.922 -38.156 -1.033 1 94.19 98 GLU B C 1
ATOM 2505 O O . GLU B 1 98 ? -9.602 -38.625 -0.121 1 94.19 98 GLU B O 1
ATOM 2510 N N . GLY B 1 99 ? -8.875 -36.906 -1.271 1 94 99 GLY B N 1
ATOM 2511 C CA . GLY B 1 99 ? -9.734 -35.969 -0.563 1 94 99 GLY B CA 1
ATOM 2512 C C . GLY B 1 99 ? -9.141 -35.469 0.745 1 94 99 GLY B C 1
ATOM 2513 O O . GLY B 1 99 ? -9.797 -34.75 1.499 1 94 99 GLY B O 1
ATOM 2514 N N . VAL B 1 100 ? -7.918 -35.844 0.976 1 94 100 VAL B N 1
ATOM 2515 C CA . VAL B 1 100 ? -7.242 -35.438 2.201 1 94 100 VAL B CA 1
ATOM 2516 C C . VAL B 1 100 ? -6.82 -33.969 2.09 1 94 100 VAL B C 1
ATOM 2518 O O . VAL B 1 100 ? -6.883 -33.219 3.07 1 94 100 VAL B O 1
ATOM 2521 N N . LEU B 1 101 ? -6.371 -33.594 0.903 1 96.19 101 LEU B N 1
ATOM 2522 C CA . LEU B 1 101 ? -6.004 -32.219 0.62 1 96.19 101 LEU B CA 1
ATOM 2523 C C . LEU B 1 101 ? -7.109 -31.5 -0.15 1 96.19 101 LEU B C 1
ATOM 2525 O O . LEU B 1 101 ? -7.766 -32.125 -1.003 1 96.19 101 LEU B O 1
ATOM 2529 N N . LYS B 1 102 ? -7.375 -30.344 0.185 1 96.88 102 LYS B N 1
ATOM 2530 C CA . LYS B 1 102 ? -8.195 -29.422 -0.583 1 96.88 102 LYS B CA 1
ATOM 2531 C C . LYS B 1 102 ? -7.484 -28.078 -0.77 1 96.88 102 LYS B C 1
ATOM 2533 O O . LYS B 1 102 ? -6.996 -27.484 0.196 1 96.88 102 LYS B O 1
ATOM 2538 N N . GLY B 1 103 ? -7.375 -27.75 -2.041 1 97.31 103 GLY B N 1
ATOM 2539 C CA . GLY B 1 103 ? -6.797 -26.438 -2.27 1 97.31 103 GLY B CA 1
ATOM 2540 C C . GLY B 1 103 ? -7.578 -25.312 -1.601 1 97.31 103 GLY B C 1
ATOM 2541 O O . GLY B 1 103 ? -8.797 -25.234 -1.744 1 97.31 103 GLY B O 1
ATOM 2542 N N . GLU B 1 104 ? -6.922 -24.516 -0.867 1 98 104 GLU B N 1
ATOM 2543 C CA . GLU B 1 104 ? -7.574 -23.359 -0.235 1 98 104 GLU B CA 1
ATOM 2544 C C . GLU B 1 104 ? -7.527 -22.141 -1.137 1 98 104 GLU B C 1
ATOM 2546 O O . GLU B 1 104 ? -6.445 -21.656 -1.49 1 98 104 GLU B O 1
ATOM 2551 N N . ILE B 1 105 ? -8.68 -21.688 -1.514 1 98.5 105 ILE B N 1
ATOM 2552 C CA . ILE B 1 105 ? -8.797 -20.5 -2.348 1 98.5 105 ILE B CA 1
ATOM 2553 C C . ILE B 1 105 ? -9.688 -19.469 -1.661 1 98.5 105 ILE B C 1
ATOM 2555 O O . ILE B 1 105 ? -10.758 -19.812 -1.15 1 98.5 105 ILE B O 1
ATOM 2559 N N . TYR B 1 106 ? -9.188 -18.188 -1.598 1 98.12 106 TYR B N 1
ATOM 2560 C CA . TYR B 1 106 ? -10.031 -17.125 -1.054 1 98.12 106 TYR B CA 1
ATOM 2561 C C . TYR B 1 106 ? -11.352 -17.047 -1.812 1 98.12 106 TYR B C 1
ATOM 2563 O O . TYR B 1 106 ? -11.367 -17.078 -3.045 1 98.12 106 TYR B O 1
ATOM 2571 N N . ALA B 1 107 ? -12.453 -16.891 -1.096 1 97.94 107 ALA B N 1
ATOM 2572 C CA . ALA B 1 107 ? -13.789 -16.875 -1.691 1 97.94 107 ALA B CA 1
ATOM 2573 C C . ALA B 1 107 ? -13.914 -15.75 -2.715 1 97.94 107 ALA B C 1
ATOM 2575 O O . ALA B 1 107 ? -14.523 -15.93 -3.771 1 97.94 107 ALA B O 1
ATOM 2576 N N . ASP B 1 108 ? -13.359 -14.617 -2.416 1 97.31 108 ASP B N 1
ATOM 2577 C CA . ASP B 1 108 ? -13.438 -13.484 -3.33 1 97.31 108 ASP B CA 1
ATOM 2578 C C . ASP B 1 108 ? -12.68 -13.766 -4.625 1 97.31 108 ASP B C 1
ATOM 2580 O O . ASP B 1 108 ? -13.109 -13.367 -5.707 1 97.31 108 ASP B O 1
ATOM 2584 N N . ALA B 1 109 ? -11.555 -14.508 -4.504 1 98.31 109 ALA B N 1
ATOM 2585 C CA . ALA B 1 109 ? -10.766 -14.859 -5.684 1 98.31 109 ALA B CA 1
ATOM 2586 C C . ALA B 1 109 ? -11.531 -15.828 -6.582 1 98.31 109 ALA B C 1
ATOM 2588 O O . ALA B 1 109 ? -11.602 -15.633 -7.797 1 98.31 109 ALA B O 1
ATOM 2589 N N . ALA B 1 110 ? -12.133 -16.812 -5.949 1 98.5 110 ALA B N 1
ATOM 2590 C CA . ALA B 1 110 ? -12.914 -17.781 -6.707 1 98.5 110 ALA B CA 1
ATOM 2591 C C . ALA B 1 110 ? -14.062 -17.109 -7.453 1 98.5 110 ALA B C 1
ATOM 2593 O O . ALA B 1 110 ? -14.273 -17.359 -8.641 1 98.5 110 ALA B O 1
ATOM 2594 N N . ALA B 1 111 ? -14.742 -16.266 -6.75 1 97.44 111 ALA B N 1
ATOM 2595 C CA . ALA B 1 111 ? -15.883 -15.57 -7.34 1 97.44 111 ALA B CA 1
ATOM 2596 C C . ALA B 1 111 ? -15.445 -14.703 -8.516 1 97.44 111 ALA B C 1
ATOM 2598 O O . ALA B 1 111 ? -16.078 -14.719 -9.578 1 97.44 111 ALA B O 1
ATOM 2599 N N . ALA B 1 112 ? -14.406 -14.016 -8.359 1 97 112 ALA B N 1
ATOM 2600 C CA . ALA B 1 112 ? -13.922 -13.109 -9.406 1 97 112 ALA B CA 1
ATOM 2601 C C . ALA B 1 112 ? -13.438 -13.891 -10.617 1 97 112 ALA B C 1
ATOM 2603 O O . ALA B 1 112 ? -13.711 -13.508 -11.758 1 97 112 ALA B O 1
ATOM 2604 N N . LEU B 1 113 ? -12.719 -14.984 -10.391 1 98.25 113 LEU B N 1
ATOM 2605 C CA . LEU B 1 113 ? -12.219 -15.797 -11.484 1 98.25 113 LEU B CA 1
ATOM 2606 C C . LEU B 1 113 ? -13.367 -16.312 -12.344 1 98.25 113 LEU B C 1
ATOM 2608 O O . LEU B 1 113 ? -13.297 -16.266 -13.578 1 98.25 113 LEU B O 1
ATOM 2612 N N . ARG B 1 114 ? -14.406 -16.766 -11.711 1 97.62 114 ARG B N 1
ATOM 2613 C CA . ARG B 1 114 ? -15.57 -17.25 -12.445 1 97.62 114 ARG B CA 1
ATOM 2614 C C . ARG B 1 114 ? -16.219 -16.109 -13.234 1 97.62 114 ARG B C 1
ATOM 2616 O O . ARG B 1 114 ? -16.609 -16.297 -14.391 1 97.62 114 ARG B O 1
ATOM 2623 N N . LEU B 1 115 ? -16.359 -15 -12.555 1 95.69 115 LEU B N 1
ATOM 2624 C CA . LEU B 1 115 ? -16.969 -13.844 -13.195 1 95.69 115 LEU B CA 1
ATOM 2625 C C . LEU B 1 115 ? -16.156 -13.406 -14.414 1 95.69 115 LEU B C 1
ATOM 2627 O O . LEU B 1 115 ? -16.734 -13.141 -15.477 1 95.69 115 LEU B O 1
ATOM 2631 N N . TRP B 1 116 ? -14.828 -13.328 -14.258 1 96.19 116 TRP B N 1
ATOM 2632 C CA . TRP B 1 116 ? -13.953 -12.898 -15.344 1 96.19 116 TRP B CA 1
ATOM 2633 C C . TRP B 1 116 ? -14.008 -13.875 -16.5 1 96.19 116 TRP B C 1
ATOM 2635 O O . TRP B 1 116 ? -14.078 -13.469 -17.672 1 96.19 116 TRP B O 1
ATOM 2645 N N . HIS B 1 117 ? -14.008 -15.094 -16.156 1 97.38 117 HIS B N 1
ATOM 2646 C CA . HIS B 1 117 ? -14.141 -16.125 -17.188 1 97.38 117 HIS B CA 1
ATOM 2647 C C . HIS B 1 117 ? -15.461 -15.977 -17.953 1 97.38 117 HIS B C 1
ATOM 2649 O O . HIS B 1 117 ? -15.484 -16.062 -19.172 1 97.38 117 HIS B O 1
ATOM 2655 N N . GLY B 1 118 ? -16.484 -15.82 -17.219 1 95.56 118 GLY B N 1
ATOM 2656 C CA . GLY B 1 118 ? -17.797 -15.656 -17.812 1 95.56 118 GLY B CA 1
ATOM 2657 C C . GLY B 1 118 ? -17.891 -14.453 -18.719 1 95.56 118 GLY B C 1
ATOM 2658 O O . GLY B 1 118 ? -18.672 -14.445 -19.672 1 95.56 118 GLY B O 1
ATOM 2659 N N . ARG B 1 119 ? -17.078 -13.477 -18.484 1 92.94 119 ARG B N 1
ATOM 2660 C CA . ARG B 1 119 ? -17.109 -12.242 -19.266 1 92.94 119 ARG B CA 1
ATOM 2661 C C . ARG B 1 119 ? -16.172 -12.336 -20.469 1 92.94 119 ARG B C 1
ATOM 2663 O O . ARG B 1 119 ? -16.031 -11.375 -21.234 1 92.94 119 ARG B O 1
ATOM 2670 N N . GLY B 1 120 ? -15.484 -13.469 -20.531 1 95.19 120 GLY B N 1
ATOM 2671 C CA . GLY B 1 120 ? -14.656 -13.703 -21.703 1 95.19 120 GLY B CA 1
ATOM 2672 C C . GLY B 1 120 ? -13.203 -13.328 -21.5 1 95.19 120 GLY B C 1
ATOM 2673 O O . GLY B 1 120 ? -12.406 -13.359 -22.438 1 95.19 120 GLY B O 1
ATOM 2674 N N . LEU B 1 121 ? -12.852 -12.891 -20.266 1 95.88 121 LEU B N 1
ATOM 2675 C CA . LEU B 1 121 ? -11.438 -12.664 -19.984 1 95.88 121 LEU B CA 1
ATOM 2676 C C . LEU B 1 121 ? -10.664 -13.977 -20 1 95.88 121 LEU B C 1
ATOM 2678 O O . LEU B 1 121 ? -11.141 -14.992 -19.484 1 95.88 121 LEU B O 1
ATOM 2682 N N . ARG B 1 122 ? -9.531 -13.938 -20.594 1 98.44 122 ARG B N 1
ATOM 2683 C CA . ARG B 1 122 ? -8.633 -15.086 -20.562 1 98.44 122 ARG B CA 1
ATOM 2684 C C . ARG B 1 122 ? -7.832 -15.117 -19.266 1 98.44 122 ARG B C 1
ATOM 2686 O O . ARG B 1 122 ? -7.273 -14.102 -18.859 1 98.44 122 ARG B O 1
ATOM 2693 N N . LEU B 1 123 ? -7.82 -16.25 -18.609 1 98.75 123 LEU B N 1
ATOM 2694 C CA . LEU B 1 123 ? -7.199 -16.328 -17.297 1 98.75 123 LEU B CA 1
ATOM 2695 C C . LEU B 1 123 ? -6.004 -17.281 -17.312 1 98.75 123 LEU B C 1
ATOM 2697 O O . LEU B 1 123 ? -6.066 -18.344 -17.938 1 98.75 123 LEU B O 1
ATOM 2701 N N . PHE B 1 124 ? -4.895 -16.875 -16.688 1 98.88 124 PHE B N 1
ATOM 2702 C CA . PHE B 1 124 ? -3.67 -17.656 -16.562 1 98.88 124 PHE B CA 1
ATOM 2703 C C . PHE B 1 124 ? -3.143 -17.625 -15.133 1 98.88 124 PHE B C 1
ATOM 2705 O O . PHE B 1 124 ? -3.48 -16.719 -14.359 1 98.88 124 PHE B O 1
ATOM 2712 N N . VAL B 1 125 ? -2.371 -18.625 -14.797 1 98.81 125 VAL B N 1
ATOM 2713 C CA . VAL B 1 125 ? -1.665 -18.672 -13.523 1 98.81 125 VAL B CA 1
ATOM 2714 C C . VAL B 1 125 ? -0.158 -18.594 -13.758 1 98.81 125 VAL B C 1
ATOM 2716 O O . VAL B 1 125 ? 0.35 -19.156 -14.734 1 98.81 125 VAL B O 1
ATOM 2719 N N . TYR B 1 126 ? 0.521 -17.828 -12.969 1 98.62 126 TYR B N 1
ATOM 2720 C CA . TYR B 1 126 ? 1.979 -17.781 -12.938 1 98.62 126 TYR B CA 1
ATOM 2721 C C . TYR B 1 126 ? 2.498 -17.938 -11.516 1 98.62 126 TYR B C 1
ATOM 2723 O O . TYR B 1 126 ? 2.283 -17.078 -10.664 1 98.62 126 TYR B O 1
ATOM 2731 N N . SER B 1 127 ? 3.188 -19.016 -11.234 1 96.44 127 SER B N 1
ATOM 2732 C CA . SER B 1 127 ? 3.645 -19.375 -9.891 1 96.44 127 SER B CA 1
ATOM 2733 C C . SER B 1 127 ? 5 -20.078 -9.938 1 96.44 127 SER B C 1
ATOM 2735 O O . SER B 1 127 ? 5.41 -20.578 -10.984 1 96.44 127 SER B O 1
ATOM 2737 N N . SER B 1 128 ? 5.684 -20.016 -8.805 1 91.56 128 SER B N 1
ATOM 2738 C CA . SER B 1 128 ? 6.902 -20.812 -8.688 1 91.56 128 SER B CA 1
ATOM 2739 C C . SER B 1 128 ? 6.59 -22.297 -8.594 1 91.56 128 SER B C 1
ATOM 2741 O O . SER B 1 128 ? 7.449 -23.141 -8.859 1 91.56 128 SER B O 1
ATOM 2743 N N . GLY B 1 129 ? 5.402 -22.656 -8.242 1 92.44 129 GLY B N 1
ATOM 2744 C CA . GLY B 1 129 ? 4.973 -24.047 -8.266 1 92.44 129 GLY B CA 1
ATOM 2745 C C . GLY B 1 129 ? 4.82 -24.594 -9.672 1 92.44 129 GLY B C 1
ATOM 2746 O O . GLY B 1 129 ? 4.453 -23.859 -10.594 1 92.44 129 GLY B O 1
ATOM 2747 N N . SER B 1 130 ? 5.082 -25.875 -9.742 1 92.5 130 SER B N 1
ATOM 2748 C CA . SER B 1 130 ? 4.965 -26.516 -11.047 1 92.5 130 SER B CA 1
ATOM 2749 C C . SER B 1 130 ? 3.557 -26.375 -11.609 1 92.5 130 SER B C 1
ATOM 2751 O O . SER B 1 130 ? 2.596 -26.188 -10.852 1 92.5 130 SER B O 1
ATOM 2753 N N . GLU B 1 131 ? 3.479 -26.438 -12.938 1 95.69 131 GLU B N 1
ATOM 2754 C CA . GLU B 1 131 ? 2.166 -26.422 -13.57 1 95.69 131 GLU B CA 1
ATOM 2755 C C . GLU B 1 131 ? 1.257 -27.5 -12.992 1 95.69 131 GLU B C 1
ATOM 2757 O O . GLU B 1 131 ? 0.076 -27.25 -12.734 1 95.69 131 GLU B O 1
ATOM 2762 N N . ALA B 1 132 ? 1.787 -28.656 -12.742 1 94.44 132 ALA B N 1
ATOM 2763 C CA . ALA B 1 132 ? 1.003 -29.766 -12.188 1 94.44 132 ALA B CA 1
ATOM 2764 C C . ALA B 1 132 ? 0.452 -29.406 -10.812 1 94.44 132 ALA B C 1
ATOM 2766 O O . ALA B 1 132 ? -0.714 -29.672 -10.516 1 94.44 132 ALA B O 1
ATOM 2767 N N . ALA B 1 133 ? 1.282 -28.828 -10 1 95.06 133 ALA B N 1
ATOM 2768 C CA . ALA B 1 133 ? 0.859 -28.438 -8.656 1 95.06 133 ALA B CA 1
ATOM 2769 C C . ALA B 1 133 ? -0.221 -27.359 -8.719 1 95.06 133 ALA B C 1
ATOM 2771 O O . ALA B 1 133 ? -1.172 -27.391 -7.934 1 95.06 133 ALA B O 1
ATOM 2772 N N . GLN B 1 134 ? -0.074 -26.438 -9.641 1 97.56 134 GLN B N 1
ATOM 2773 C CA . GLN B 1 134 ? -1.061 -25.375 -9.828 1 97.56 134 GLN B CA 1
ATOM 2774 C C . GLN B 1 134 ? -2.43 -25.953 -10.172 1 97.56 134 GLN B C 1
ATOM 2776 O O . GLN B 1 134 ? -3.438 -25.594 -9.562 1 97.56 134 GLN B O 1
ATOM 2781 N N . ARG B 1 135 ? -2.436 -26.859 -11.117 1 97.75 135 ARG B N 1
ATOM 2782 C CA . ARG B 1 135 ? -3.676 -27.484 -11.57 1 97.75 135 ARG B CA 1
ATOM 2783 C C . ARG B 1 135 ? -4.375 -28.203 -10.43 1 97.75 135 ARG B C 1
ATOM 2785 O O . ARG B 1 135 ? -5.605 -28.188 -10.336 1 97.75 135 ARG B O 1
ATOM 2792 N N . LEU B 1 136 ? -3.607 -28.812 -9.617 1 97.38 136 LEU B N 1
ATOM 2793 C CA . LEU B 1 136 ? -4.172 -29.531 -8.484 1 97.38 136 LEU B CA 1
ATOM 2794 C C . LEU B 1 136 ? -4.828 -28.562 -7.496 1 97.38 136 LEU B C 1
ATOM 2796 O O . LEU B 1 136 ? -5.949 -28.797 -7.043 1 97.38 136 LEU B O 1
ATOM 2800 N N . ILE B 1 137 ? -4.164 -27.438 -7.164 1 97.88 137 ILE B N 1
ATOM 2801 C CA . ILE B 1 137 ? -4.672 -26.484 -6.195 1 97.88 137 ILE B CA 1
ATOM 2802 C C . ILE B 1 137 ? -6.016 -25.938 -6.668 1 97.88 137 ILE B C 1
ATOM 2804 O O . ILE B 1 137 ? -6.984 -25.891 -5.902 1 97.88 137 ILE B O 1
ATOM 2808 N N . PHE B 1 138 ? -6.121 -25.578 -7.895 1 98.56 138 PHE B N 1
ATOM 2809 C CA . PHE B 1 138 ? -7.328 -24.938 -8.414 1 98.56 138 PHE B CA 1
ATOM 2810 C C . PHE B 1 138 ? -8.375 -25.984 -8.773 1 98.56 138 PHE B C 1
ATOM 2812 O O . PHE B 1 138 ? -9.578 -25.734 -8.633 1 98.56 138 PHE B O 1
ATOM 2819 N N . GLY B 1 139 ? -7.961 -27.172 -9.195 1 97.94 139 GLY B N 1
ATOM 2820 C CA . GLY B 1 139 ? -8.875 -28.203 -9.648 1 97.94 139 GLY B CA 1
ATOM 2821 C C . GLY B 1 139 ? -9.578 -28.922 -8.5 1 97.94 139 GLY B C 1
ATOM 2822 O O . GLY B 1 139 ? -10.656 -29.484 -8.68 1 97.94 139 GLY B O 1
ATOM 2823 N N . HIS B 1 140 ? -8.953 -28.938 -7.359 1 97.88 140 HIS B N 1
ATOM 2824 C CA . HIS B 1 140 ? -9.477 -29.609 -6.18 1 97.88 140 HIS B CA 1
ATOM 2825 C C . HIS B 1 140 ? -9.633 -28.641 -5.016 1 97.88 140 HIS B C 1
ATOM 2827 O O . HIS B 1 140 ? -9.312 -28.969 -3.875 1 97.88 140 HIS B O 1
ATOM 2833 N N . SER B 1 141 ? -10.102 -27.453 -5.266 1 97.31 141 SER B N 1
ATOM 2834 C CA . SER B 1 141 ? -10.133 -26.406 -4.246 1 97.31 141 SER B CA 1
ATOM 2835 C C . SER B 1 141 ? -11.391 -26.516 -3.385 1 97.31 141 SER B C 1
ATOM 2837 O O . SER B 1 141 ? -12.336 -27.203 -3.744 1 97.31 141 SER B O 1
ATOM 2839 N N . ASP B 1 142 ? -11.375 -25.891 -2.264 1 97.56 142 ASP B N 1
ATOM 2840 C CA . ASP B 1 142 ? -12.516 -25.812 -1.357 1 97.56 142 ASP B CA 1
ATOM 2841 C C . ASP B 1 142 ? -13.586 -24.875 -1.905 1 97.56 142 ASP B C 1
ATOM 2843 O O . ASP B 1 142 ? -14.656 -24.719 -1.304 1 97.56 142 ASP B O 1
ATOM 2847 N N . GLN B 1 143 ? -13.359 -24.266 -3.029 1 97.88 143 GLN B N 1
ATOM 2848 C CA . GLN B 1 143 ? -14.32 -23.406 -3.719 1 97.88 143 GLN B CA 1
ATOM 2849 C C . GLN B 1 143 ? -14.836 -24.078 -4.992 1 97.88 143 GLN B C 1
ATOM 2851 O O . GLN B 1 143 ? -15.352 -23.406 -5.887 1 97.88 143 GLN B O 1
ATOM 2856 N N . GLY B 1 144 ? -14.68 -25.422 -5.023 1 97.06 144 GLY B N 1
ATOM 2857 C CA . GLY B 1 144 ? -15.039 -26.156 -6.23 1 97.06 144 GLY B CA 1
ATOM 2858 C C . GLY B 1 144 ? -13.93 -26.188 -7.258 1 97.06 144 GLY B C 1
ATOM 2859 O O . GLY B 1 144 ? -12.836 -25.672 -7.02 1 97.06 144 GLY B O 1
ATOM 2860 N N . ASP B 1 145 ? -14.172 -26.859 -8.383 1 98.25 145 ASP B N 1
ATOM 2861 C CA . ASP B 1 145 ? -13.203 -26.969 -9.461 1 98.25 145 ASP B CA 1
ATOM 2862 C C . ASP B 1 145 ? -13.086 -25.656 -10.234 1 98.25 145 ASP B C 1
ATOM 2864 O O . ASP B 1 145 ? -14.016 -25.281 -10.953 1 98.25 145 ASP B O 1
ATOM 2868 N N . LEU B 1 146 ? -11.938 -25.031 -10.141 1 98.62 146 LEU B N 1
ATOM 2869 C CA . LEU B 1 146 ? -11.703 -23.766 -10.836 1 98.62 146 LEU B CA 1
ATOM 2870 C C . LEU B 1 146 ? -10.852 -23.984 -12.086 1 98.62 146 LEU B C 1
ATOM 2872 O O . LEU B 1 146 ? -10.562 -23.047 -12.82 1 98.62 146 LEU B O 1
ATOM 2876 N N . GLY B 1 147 ? -10.43 -25.203 -12.336 1 98.25 147 GLY B N 1
ATOM 2877 C CA . GLY B 1 147 ? -9.586 -25.547 -13.469 1 98.25 147 GLY B CA 1
ATOM 2878 C C . GLY B 1 147 ? -10.102 -25 -14.789 1 98.25 147 GLY B C 1
ATOM 2879 O O . GLY B 1 147 ? -9.352 -24.375 -15.539 1 98.25 147 GLY B O 1
ATOM 2880 N N . PRO B 1 148 ? -11.375 -25.188 -15.008 1 98.12 148 PRO B N 1
ATOM 2881 C CA . PRO B 1 148 ? -11.945 -24.781 -16.297 1 98.12 148 PRO B CA 1
ATOM 2882 C C . PRO B 1 148 ? -11.844 -23.266 -16.531 1 98.12 148 PRO B C 1
ATOM 2884 O O . PRO B 1 148 ? -12.008 -22.812 -17.672 1 98.12 148 PRO B O 1
ATOM 2887 N N . CYS B 1 149 ? -11.633 -22.5 -15.516 1 98.31 149 CYS B N 1
ATOM 2888 C CA . CYS B 1 149 ? -11.555 -21.062 -15.672 1 98.31 149 CYS B CA 1
ATOM 2889 C C . CYS B 1 149 ? -10.258 -20.656 -16.375 1 98.31 149 CYS B C 1
ATOM 2891 O O . CYS B 1 149 ? -10.172 -19.578 -16.953 1 98.31 149 CYS B O 1
ATOM 2893 N N . PHE B 1 150 ? -9.203 -21.484 -16.266 1 98.75 150 PHE B N 1
ATOM 2894 C CA . PHE B 1 150 ? -7.875 -21.062 -16.688 1 98.75 150 PHE B CA 1
ATOM 2895 C C . PHE B 1 150 ? -7.539 -21.625 -18.062 1 98.75 150 PHE B C 1
ATOM 2897 O O . PHE B 1 150 ? -7.793 -22.797 -18.344 1 98.75 150 PHE B O 1
ATOM 2904 N N . GLU B 1 151 ? -7 -20.812 -18.875 1 98.38 151 GLU B N 1
ATOM 2905 C CA . GLU B 1 151 ? -6.547 -21.188 -20.203 1 98.38 151 GLU B CA 1
ATOM 2906 C C . GLU B 1 151 ? -5.137 -21.766 -20.172 1 98.38 151 GLU B C 1
ATOM 2908 O O . GLU B 1 151 ? -4.766 -22.578 -21.016 1 98.38 151 GLU B O 1
ATOM 2913 N N . GLY B 1 152 ? -4.312 -21.359 -19.219 1 98.19 152 GLY B N 1
ATOM 2914 C CA . GLY B 1 152 ? -2.939 -21.828 -19.156 1 98.19 152 GLY B CA 1
ATOM 2915 C C . GLY B 1 152 ? -2.287 -21.594 -17.812 1 98.19 152 GLY B C 1
ATOM 2916 O O . GLY B 1 152 ? -2.824 -20.844 -16.984 1 98.19 152 GLY B O 1
ATOM 2917 N N . TYR B 1 153 ? -1.161 -22.281 -17.641 1 98.5 153 TYR B N 1
ATOM 2918 C CA . TYR B 1 153 ? -0.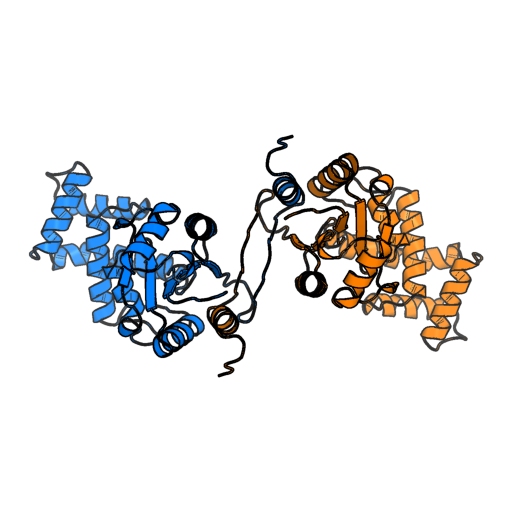375 -22.234 -16.422 1 98.5 153 TYR B CA 1
ATOM 2919 C C . TYR B 1 153 ? 1.105 -22.047 -16.719 1 98.5 153 TYR B C 1
ATOM 2921 O O . TYR B 1 153 ? 1.663 -22.734 -17.578 1 98.5 153 TYR B O 1
ATOM 2929 N N . PHE B 1 154 ? 1.659 -21.062 -16.031 1 98.25 154 PHE B N 1
ATOM 2930 C CA . PHE B 1 154 ? 3.088 -20.828 -16.188 1 98.25 154 PHE B CA 1
ATOM 2931 C C . PHE B 1 154 ? 3.82 -21.031 -14.875 1 98.25 154 PHE B C 1
ATOM 2933 O O . PHE B 1 154 ? 3.312 -20.672 -13.805 1 98.25 154 PHE B O 1
ATOM 2940 N N . ASP B 1 155 ? 4.949 -21.703 -15.008 1 95.88 155 ASP B N 1
ATOM 2941 C CA . ASP B 1 155 ? 5.863 -21.797 -13.867 1 95.88 155 ASP B CA 1
ATOM 2942 C C . ASP B 1 155 ? 7.25 -21.266 -14.227 1 95.88 155 ASP B C 1
ATOM 2944 O O . ASP B 1 155 ? 7.402 -20.531 -15.203 1 95.88 155 ASP B O 1
ATOM 2948 N N . THR B 1 156 ? 8.258 -21.516 -13.484 1 92.25 156 THR B N 1
ATOM 2949 C CA . THR B 1 156 ? 9.547 -20.828 -13.617 1 92.25 156 THR B CA 1
ATOM 2950 C C . THR B 1 156 ? 10.289 -21.328 -14.852 1 92.25 156 THR B C 1
ATOM 2952 O O . THR B 1 156 ? 11.359 -20.812 -15.188 1 92.25 156 THR B O 1
ATOM 2955 N N . ARG B 1 157 ? 9.719 -22.328 -15.617 1 91.75 157 ARG B N 1
ATOM 2956 C CA . ARG B 1 157 ? 10.289 -22.734 -16.891 1 91.75 157 ARG B CA 1
ATOM 2957 C C . ARG B 1 157 ? 10.242 -21.578 -17.906 1 91.75 157 ARG B C 1
ATOM 2959 O O . ARG B 1 157 ? 11.086 -21.5 -18.797 1 91.75 157 ARG B O 1
ATOM 2966 N N . ILE B 1 158 ? 9.289 -20.703 -17.703 1 96.62 158 ILE B N 1
ATOM 2967 C CA . ILE B 1 158 ? 9.164 -19.562 -18.594 1 96.62 158 ILE B CA 1
ATOM 2968 C C . ILE B 1 158 ? 10.156 -18.469 -18.172 1 96.62 158 ILE B C 1
ATOM 2970 O O . ILE B 1 158 ? 10.398 -17.516 -18.906 1 96.62 158 ILE B O 1
ATOM 2974 N N . GLY B 1 159 ? 10.758 -18.516 -16.984 1 95.56 159 GLY B N 1
ATOM 2975 C CA . GLY B 1 159 ? 11.68 -17.562 -16.391 1 95.56 159 GLY B CA 1
ATOM 2976 C C . GLY B 1 159 ? 11.344 -17.234 -14.953 1 95.56 159 GLY B C 1
ATOM 2977 O O . GLY B 1 159 ? 10.297 -17.625 -14.445 1 95.56 159 GLY B O 1
ATOM 2978 N N . ALA B 1 160 ? 12.242 -16.5 -14.344 1 94.62 160 ALA B N 1
ATOM 2979 C CA . ALA B 1 160 ? 12.07 -16.125 -12.945 1 94.62 160 ALA B CA 1
ATOM 2980 C C . ALA B 1 160 ? 10.945 -15.109 -12.781 1 94.62 160 ALA B C 1
ATOM 2982 O O . ALA B 1 160 ? 10.75 -14.242 -13.641 1 94.62 160 ALA B O 1
ATOM 2983 N N . LYS B 1 161 ? 10.289 -15.148 -11.625 1 96.12 161 LYS B N 1
ATOM 2984 C CA . LYS B 1 161 ? 9.094 -14.336 -11.43 1 96.12 161 LYS B CA 1
ATOM 2985 C C . LYS B 1 161 ? 9.445 -12.867 -11.227 1 96.12 161 LYS B C 1
ATOM 2987 O O . LYS B 1 161 ? 8.586 -11.992 -11.328 1 96.12 161 LYS B O 1
ATOM 2992 N N . VAL B 1 162 ? 10.703 -12.547 -10.945 1 95.81 162 VAL B N 1
ATOM 2993 C CA . VAL B 1 162 ? 11.102 -11.156 -10.766 1 95.81 162 VAL B CA 1
ATOM 2994 C C . VAL B 1 162 ? 11.859 -10.672 -11.992 1 95.81 162 VAL B C 1
ATOM 2996 O O . VAL B 1 162 ? 12.562 -9.656 -11.938 1 95.81 162 VAL B O 1
ATOM 2999 N N . ASP B 1 163 ? 11.773 -11.445 -13.086 1 96.81 163 ASP B N 1
ATOM 3000 C CA . ASP B 1 163 ? 12.375 -11.078 -14.367 1 96.81 163 ASP B CA 1
ATOM 3001 C C . ASP B 1 163 ? 11.328 -10.562 -15.344 1 96.81 163 ASP B C 1
ATOM 3003 O O . ASP B 1 163 ? 10.406 -11.297 -15.719 1 96.81 163 ASP B O 1
ATOM 3007 N N . SER B 1 164 ? 11.539 -9.367 -15.859 1 97.88 164 SER B N 1
ATOM 3008 C CA . SER B 1 164 ? 10.57 -8.75 -16.766 1 97.88 164 SER B CA 1
ATOM 3009 C C . SER B 1 164 ? 10.422 -9.547 -18.047 1 97.88 164 SER B C 1
ATOM 3011 O O . SER B 1 164 ? 9.344 -9.57 -18.641 1 97.88 164 SER B O 1
ATOM 3013 N N . ALA B 1 165 ? 11.43 -10.203 -18.453 1 98.25 165 ALA B N 1
ATOM 3014 C CA . ALA B 1 165 ? 11.383 -11 -19.672 1 98.25 165 ALA B CA 1
ATOM 3015 C C . ALA B 1 165 ? 10.359 -12.125 -19.562 1 98.25 165 ALA B C 1
ATOM 3017 O O . ALA B 1 165 ? 9.758 -12.531 -20.562 1 98.25 165 ALA B O 1
ATOM 3018 N N . SER B 1 166 ? 10.211 -12.656 -18.359 1 98.56 166 SER B N 1
ATOM 3019 C CA . SER B 1 166 ? 9.234 -13.711 -18.125 1 98.56 166 SER B CA 1
ATOM 3020 C C . SER B 1 166 ? 7.82 -13.242 -18.453 1 98.56 166 SER B C 1
ATOM 3022 O O . SER B 1 166 ? 7.043 -13.969 -19.078 1 98.56 166 SER B O 1
ATOM 3024 N N . TYR B 1 167 ? 7.496 -12.016 -18.094 1 98.62 167 TYR B N 1
ATOM 3025 C CA . TYR B 1 167 ? 6.16 -11.469 -18.312 1 98.62 167 TYR B CA 1
ATOM 3026 C C . TYR B 1 167 ? 5.926 -11.148 -19.781 1 98.62 167 TYR B C 1
ATOM 3028 O O . TYR B 1 167 ? 4.824 -11.352 -20.297 1 98.62 167 TYR B O 1
ATOM 3036 N N . ALA B 1 168 ? 6.938 -10.703 -20.438 1 98.38 168 ALA B N 1
ATOM 3037 C CA . ALA B 1 168 ? 6.855 -10.531 -21.891 1 98.38 168 ALA B CA 1
ATOM 3038 C C . ALA B 1 168 ? 6.598 -11.867 -22.578 1 98.38 168 ALA B C 1
ATOM 3040 O O . ALA B 1 168 ? 5.777 -11.945 -23.5 1 98.38 168 ALA B O 1
ATOM 3041 N N . ALA B 1 169 ? 7.289 -12.891 -22.141 1 98.62 169 ALA B N 1
ATOM 3042 C CA . ALA B 1 169 ? 7.121 -14.219 -22.703 1 98.62 169 ALA B CA 1
ATOM 3043 C C . ALA B 1 169 ? 5.711 -14.75 -22.469 1 98.62 169 ALA B C 1
ATOM 3045 O O . ALA B 1 169 ? 5.125 -15.391 -23.344 1 98.62 169 ALA B O 1
ATOM 3046 N N . ILE B 1 170 ? 5.18 -14.492 -21.312 1 98.56 170 ILE B N 1
ATOM 3047 C CA . ILE B 1 170 ? 3.824 -14.914 -20.969 1 98.56 170 ILE B CA 1
ATOM 3048 C C . ILE B 1 170 ? 2.824 -14.242 -21.906 1 98.56 170 ILE B C 1
ATOM 3050 O O . ILE B 1 170 ? 1.95 -14.906 -22.469 1 98.56 170 ILE B O 1
ATOM 3054 N N . ALA B 1 171 ? 2.947 -12.969 -22.078 1 98.25 171 ALA B N 1
ATOM 3055 C CA . ALA B 1 171 ? 2.057 -12.234 -22.969 1 98.25 171 ALA B CA 1
ATOM 3056 C C . ALA B 1 171 ? 2.162 -12.773 -24.391 1 98.25 171 ALA B C 1
ATOM 3058 O O . ALA B 1 171 ? 1.146 -12.953 -25.078 1 98.25 171 ALA B O 1
ATOM 3059 N N . GLN B 1 172 ? 3.402 -13.047 -24.812 1 98.12 172 GLN B N 1
ATOM 3060 C CA . GLN B 1 172 ? 3.635 -13.609 -26.141 1 98.12 172 GLN B CA 1
ATOM 3061 C C . GLN B 1 172 ? 2.957 -14.969 -26.281 1 98.12 172 GLN B C 1
ATOM 3063 O O . GLN B 1 172 ? 2.344 -15.25 -27.312 1 98.12 172 GLN B O 1
ATOM 3068 N N . SER B 1 173 ? 3.055 -15.789 -25.328 1 98.06 173 SER B N 1
ATOM 3069 C CA . SER B 1 173 ? 2.422 -17.109 -25.344 1 98.06 173 SER B CA 1
ATOM 3070 C C . SER B 1 173 ? 0.906 -16.984 -25.469 1 98.06 173 SER B C 1
ATOM 3072 O O . SER B 1 173 ? 0.26 -17.844 -26.078 1 98.06 173 SER B O 1
ATOM 3074 N N . ALA B 1 174 ? 0.362 -15.945 -24.875 1 97.06 174 ALA B N 1
ATOM 3075 C CA . ALA B 1 174 ? -1.081 -15.719 -24.906 1 97.06 174 ALA B CA 1
ATOM 3076 C C . ALA B 1 174 ? -1.499 -15.023 -26.203 1 97.06 174 ALA B C 1
ATOM 3078 O O . ALA B 1 174 ? -2.693 -14.891 -26.484 1 97.06 174 ALA B O 1
ATOM 3079 N N . GLY B 1 175 ? -0.489 -14.539 -26.922 1 97.81 175 GLY B N 1
ATOM 3080 C CA . GLY B 1 175 ? -0.783 -13.828 -28.156 1 97.81 175 GLY B CA 1
ATOM 3081 C C . GLY B 1 175 ? -1.36 -12.445 -27.922 1 97.81 175 GLY B C 1
ATOM 3082 O O . GLY B 1 175 ? -2.223 -11.992 -28.672 1 97.81 175 GLY B O 1
ATOM 3083 N N . LEU B 1 176 ? -1.034 -11.789 -26.891 1 97.56 176 LEU B N 1
ATOM 3084 C CA . LEU B 1 176 ? -1.558 -10.477 -26.516 1 97.56 176 LEU B CA 1
ATOM 3085 C C . LEU B 1 176 ? -0.424 -9.484 -26.297 1 97.56 176 LEU B C 1
ATOM 3087 O O . LEU B 1 176 ? 0.656 -9.859 -25.828 1 97.56 176 LEU B O 1
ATOM 3091 N N . PRO B 1 177 ? -0.634 -8.234 -26.656 1 96.69 177 PRO B N 1
ATOM 3092 C CA . PRO B 1 177 ? 0.3 -7.223 -26.141 1 96.69 177 PRO B CA 1
ATOM 3093 C C . PRO B 1 177 ? 0.331 -7.164 -24.625 1 96.69 177 PRO B C 1
ATOM 3095 O O . PRO B 1 177 ? -0.7 -7.359 -23.969 1 96.69 177 PRO B O 1
ATOM 3098 N N . THR B 1 178 ? 1.485 -6.895 -24 1 96.94 178 THR B N 1
ATOM 3099 C CA . THR B 1 178 ? 1.643 -6.859 -22.547 1 96.94 178 THR B CA 1
ATOM 3100 C C . THR B 1 178 ? 0.652 -5.883 -21.922 1 96.94 178 THR B C 1
ATOM 3102 O O . THR B 1 178 ? 0.125 -6.141 -20.844 1 96.94 178 THR B O 1
ATOM 3105 N N . ARG B 1 179 ? 0.3 -4.781 -22.609 1 92.75 179 ARG B N 1
ATOM 3106 C CA . ARG B 1 179 ? -0.54 -3.725 -22.062 1 92.75 179 ARG B CA 1
ATOM 3107 C C . ARG B 1 179 ? -1.977 -4.203 -21.875 1 92.75 179 ARG B C 1
ATOM 3109 O O . ARG B 1 179 ? -2.773 -3.549 -21.203 1 92.75 179 ARG B O 1
ATOM 3116 N N . GLU B 1 180 ? -2.326 -5.305 -22.453 1 95 180 GLU B N 1
ATOM 3117 C CA . GLU B 1 180 ? -3.682 -5.832 -22.359 1 95 180 GLU B CA 1
ATOM 3118 C C . GLU B 1 180 ? -3.758 -6.977 -21.359 1 95 180 GLU B C 1
ATOM 3120 O O . GLU B 1 180 ? -4.793 -7.637 -21.234 1 95 180 GLU B O 1
ATOM 3125 N N . VAL B 1 181 ? -2.676 -7.223 -20.656 1 97.25 181 VAL B N 1
ATOM 3126 C CA . VAL B 1 181 ? -2.619 -8.281 -19.641 1 97.25 181 VAL B CA 1
ATOM 3127 C C . VAL B 1 181 ? -2.492 -7.66 -18.25 1 97.25 181 VAL B C 1
ATOM 3129 O O . VAL B 1 181 ? -1.674 -6.766 -18.047 1 97.25 181 VAL B O 1
ATOM 3132 N N . LEU B 1 182 ? -3.357 -8.047 -17.359 1 97.19 182 LEU B N 1
ATOM 3133 C CA . LEU B 1 182 ? -3.32 -7.641 -15.953 1 97.19 182 LEU B CA 1
ATOM 3134 C C . LEU B 1 182 ? -2.703 -8.734 -15.086 1 97.19 182 LEU B C 1
ATOM 3136 O O . LEU B 1 182 ? -3.139 -9.891 -15.125 1 97.19 182 LEU B O 1
ATOM 3140 N N . PHE B 1 183 ? -1.661 -8.312 -14.398 1 98.19 183 PHE B N 1
ATOM 3141 C CA . PHE B 1 183 ? -1.024 -9.25 -13.477 1 98.19 183 PHE B CA 1
ATOM 3142 C C . PHE B 1 183 ? -1.401 -8.93 -12.031 1 98.19 183 PHE B C 1
ATOM 3144 O O . PHE B 1 183 ? -1.4 -7.766 -11.633 1 98.19 183 PHE B O 1
ATOM 3151 N N . LEU B 1 184 ? -1.789 -9.961 -11.258 1 98.25 184 LEU B N 1
ATOM 3152 C CA . LEU B 1 184 ? -2.145 -9.828 -9.844 1 98.25 184 LEU B CA 1
ATOM 3153 C C . LEU B 1 184 ? -1.169 -10.594 -8.961 1 98.25 184 LEU B C 1
ATOM 3155 O O . LEU B 1 184 ? -0.944 -11.789 -9.172 1 98.25 184 LEU B O 1
ATOM 3159 N N . SER B 1 185 ? -0.543 -9.969 -8.016 1 97.81 185 SER B N 1
ATOM 3160 C CA . SER B 1 185 ? 0.416 -10.586 -7.105 1 97.81 185 SER B CA 1
ATOM 3161 C C . SER B 1 185 ? 0.543 -9.789 -5.809 1 97.81 185 SER B C 1
ATOM 3163 O O . SER B 1 185 ? 0.189 -8.609 -5.762 1 97.81 185 SER B O 1
ATOM 3165 N N . ASP B 1 186 ? 0.937 -10.43 -4.754 1 94.94 186 ASP B N 1
ATOM 3166 C CA . ASP B 1 186 ? 1.194 -9.75 -3.488 1 94.94 186 ASP B CA 1
ATOM 3167 C C . ASP B 1 186 ? 2.67 -9.383 -3.354 1 94.94 186 ASP B C 1
ATOM 3169 O O . ASP B 1 186 ? 3.084 -8.812 -2.34 1 94.94 186 ASP B O 1
ATOM 3173 N N . HIS B 1 187 ? 3.461 -9.719 -4.285 1 92.88 187 HIS B N 1
ATOM 3174 C CA . HIS B 1 187 ? 4.91 -9.57 -4.195 1 92.88 187 HIS B CA 1
ATOM 3175 C C . HIS B 1 187 ? 5.387 -8.344 -4.969 1 92.88 187 HIS B C 1
ATOM 3177 O O . HIS B 1 187 ? 5.25 -8.289 -6.191 1 92.88 187 HIS B O 1
ATOM 3183 N N . GLU B 1 188 ? 6.113 -7.48 -4.348 1 86.75 188 GLU B N 1
ATOM 3184 C CA . GLU B 1 188 ? 6.523 -6.199 -4.922 1 86.75 188 GLU B CA 1
ATOM 3185 C C . GLU B 1 188 ? 7.473 -6.402 -6.094 1 86.75 188 GLU B C 1
ATOM 3187 O O . GLU B 1 188 ? 7.371 -5.711 -7.109 1 86.75 188 GLU B O 1
ATOM 3192 N N . GLY B 1 189 ? 8.422 -7.285 -5.926 1 91.38 189 GLY B N 1
ATOM 3193 C CA . GLY B 1 189 ? 9.367 -7.559 -6.996 1 91.38 189 GLY B CA 1
ATOM 3194 C C . GLY B 1 189 ? 8.711 -8.078 -8.258 1 91.38 189 GLY B C 1
ATOM 3195 O O . GLY B 1 189 ? 9.141 -7.758 -9.367 1 91.38 189 GLY B O 1
ATOM 3196 N N . GLU B 1 190 ? 7.691 -8.859 -8.062 1 95.56 190 GLU B N 1
ATOM 3197 C CA . GLU B 1 190 ? 6.949 -9.398 -9.195 1 95.56 190 GLU B CA 1
ATOM 3198 C C . GLU B 1 190 ? 6.148 -8.305 -9.898 1 95.56 190 GLU B C 1
ATOM 3200 O O . GLU B 1 190 ? 6.133 -8.227 -11.125 1 95.56 190 GLU B O 1
ATOM 3205 N N . ILE B 1 191 ? 5.52 -7.496 -9.094 1 95.19 191 ILE B N 1
ATOM 3206 C CA . ILE B 1 191 ? 4.75 -6.379 -9.625 1 95.19 191 ILE B CA 1
ATOM 3207 C C . ILE B 1 191 ? 5.664 -5.465 -10.445 1 95.19 191 ILE B C 1
ATOM 3209 O O . ILE B 1 191 ? 5.324 -5.082 -11.57 1 95.19 191 ILE B O 1
ATOM 3213 N N . LYS B 1 192 ? 6.781 -5.207 -9.922 1 89.38 192 LYS B N 1
ATOM 3214 C CA . LYS B 1 192 ? 7.746 -4.355 -10.609 1 89.38 192 LYS B CA 1
ATOM 3215 C C . LYS B 1 192 ? 8.172 -4.969 -11.945 1 89.38 192 LYS B C 1
ATOM 3217 O O . LYS B 1 192 ? 8.234 -4.277 -12.961 1 89.38 192 LYS B O 1
ATOM 3222 N N . ALA B 1 193 ? 8.5 -6.238 -11.922 1 95.5 193 ALA B N 1
ATOM 3223 C CA . ALA B 1 193 ? 8.93 -6.945 -13.133 1 95.5 193 ALA B CA 1
ATOM 3224 C C . ALA B 1 193 ? 7.836 -6.926 -14.195 1 95.5 193 ALA B C 1
ATOM 3226 O O . ALA B 1 193 ? 8.117 -6.707 -15.375 1 95.5 193 ALA B O 1
ATOM 3227 N N . ALA B 1 194 ? 6.602 -7.156 -13.781 1 97.12 194 ALA B N 1
ATOM 3228 C CA . ALA B 1 194 ? 5.477 -7.148 -14.711 1 97.12 194 ALA B CA 1
ATOM 3229 C C . ALA B 1 194 ? 5.301 -5.77 -15.344 1 97.12 194 ALA B C 1
ATOM 3231 O O . ALA B 1 194 ? 5.121 -5.66 -16.562 1 97.12 194 ALA B O 1
ATOM 3232 N N . ARG B 1 195 ? 5.406 -4.777 -14.586 1 92.44 195 ARG B N 1
ATOM 3233 C CA . ARG B 1 195 ? 5.246 -3.414 -15.078 1 92.44 195 ARG B CA 1
ATOM 3234 C C . ARG B 1 195 ? 6.383 -3.037 -16.031 1 92.44 195 ARG B C 1
ATOM 3236 O O . ARG B 1 195 ? 6.16 -2.357 -17.031 1 92.44 195 ARG B O 1
ATOM 3243 N N . GLU B 1 196 ? 7.527 -3.457 -15.648 1 93.12 196 GLU B N 1
ATOM 3244 C CA . GLU B 1 196 ? 8.68 -3.207 -16.5 1 93.12 196 GLU B CA 1
ATOM 3245 C C . GLU B 1 196 ? 8.492 -3.834 -17.891 1 93.12 196 GLU B C 1
ATOM 3247 O O . GLU B 1 196 ? 8.969 -3.299 -18.891 1 93.12 196 GLU B O 1
ATOM 3252 N N . ALA B 1 197 ? 7.793 -4.898 -17.938 1 97 197 ALA B N 1
ATOM 3253 C CA . ALA B 1 197 ? 7.512 -5.582 -19.188 1 97 197 ALA B CA 1
ATOM 3254 C C . ALA B 1 197 ? 6.379 -4.895 -19.953 1 97 197 ALA B C 1
ATOM 3256 O O . ALA B 1 197 ? 6.086 -5.254 -21.094 1 97 197 ALA B O 1
ATOM 3257 N N . GLY B 1 198 ? 5.719 -4 -19.312 1 93.81 198 GLY B N 1
ATOM 3258 C CA . GLY B 1 198 ? 4.621 -3.293 -19.953 1 93.81 198 GLY B CA 1
ATOM 3259 C C . GLY B 1 198 ? 3.256 -3.846 -19.578 1 93.81 198 GLY B C 1
ATOM 3260 O O . GLY B 1 198 ? 2.238 -3.414 -20.125 1 93.81 198 GLY B O 1
ATOM 3261 N N . MET B 1 199 ? 3.15 -4.699 -18.594 1 95.81 199 MET B N 1
ATOM 3262 C CA . MET B 1 199 ? 1.883 -5.258 -18.141 1 95.81 199 MET B CA 1
ATOM 3263 C C . MET B 1 199 ? 1.211 -4.328 -17.125 1 95.81 199 MET B C 1
ATOM 3265 O O . MET B 1 199 ? 1.886 -3.564 -16.438 1 95.81 199 MET B O 1
ATOM 3269 N N . GLN B 1 200 ? -0.059 -4.336 -17.219 1 92.81 200 GLN B N 1
ATOM 3270 C CA . GLN B 1 200 ? -0.755 -3.789 -16.047 1 92.81 200 GLN B CA 1
ATOM 3271 C C . GLN B 1 200 ? -0.619 -4.711 -14.844 1 92.81 200 GLN B C 1
ATOM 3273 O O . GLN B 1 200 ? -0.507 -5.93 -15 1 92.81 200 GLN B O 1
ATOM 3278 N N . ALA B 1 201 ? -0.501 -4.117 -13.68 1 94.56 201 ALA B N 1
ATOM 3279 C CA . ALA B 1 201 ? -0.344 -4.945 -12.484 1 94.56 201 ALA B CA 1
ATOM 3280 C C . ALA B 1 201 ? -1.041 -4.309 -11.281 1 94.56 201 ALA B C 1
ATOM 3282 O O . ALA B 1 201 ? -1.039 -3.086 -11.133 1 94.56 201 ALA B O 1
ATOM 3283 N N . VAL B 1 202 ? -1.692 -5.098 -10.508 1 94.75 202 VAL B N 1
ATOM 3284 C CA . VAL B 1 202 ? -2.314 -4.699 -9.25 1 94.75 202 VAL B CA 1
ATOM 3285 C C . VAL B 1 202 ? -1.724 -5.512 -8.102 1 94.75 202 VAL B C 1
ATOM 3287 O O . VAL B 1 202 ? -1.654 -6.742 -8.172 1 94.75 202 VAL B O 1
ATOM 3290 N N . THR B 1 203 ? -1.228 -4.781 -7.09 1 94.19 203 THR B N 1
ATOM 3291 C CA . THR B 1 203 ? -0.774 -5.461 -5.879 1 94.19 203 THR B CA 1
ATOM 3292 C C . THR B 1 203 ? -1.962 -5.91 -5.035 1 94.19 203 THR B C 1
ATOM 3294 O O . THR B 1 203 ? -2.824 -5.102 -4.684 1 94.19 203 THR B O 1
ATOM 3297 N N . ILE B 1 204 ? -2.037 -7.195 -4.727 1 95.5 204 ILE B N 1
ATOM 3298 C CA . ILE B 1 204 ? -3.039 -7.711 -3.801 1 95.5 204 ILE B CA 1
ATOM 3299 C C . ILE B 1 204 ? -2.475 -7.711 -2.381 1 95.5 204 ILE B C 1
ATOM 3301 O O . ILE B 1 204 ? -1.466 -8.367 -2.107 1 95.5 204 ILE B O 1
ATOM 3305 N N . ASP B 1 205 ? -3.002 -6.941 -1.529 1 89.56 205 ASP B N 1
ATOM 3306 C CA . ASP B 1 205 ? -2.625 -6.852 -0.122 1 89.56 205 ASP B CA 1
ATOM 3307 C C . ASP B 1 205 ? -3.764 -7.316 0.783 1 89.56 205 ASP B C 1
ATOM 3309 O O . ASP B 1 205 ? -4.66 -6.539 1.11 1 89.56 205 ASP B O 1
ATOM 3313 N N . ARG B 1 206 ? -3.662 -8.531 1.296 1 92.06 206 ARG B N 1
ATOM 3314 C CA . ARG B 1 206 ? -4.75 -9.18 2.018 1 92.06 206 ARG B CA 1
ATOM 3315 C C . ARG B 1 206 ? -4.867 -8.641 3.438 1 92.06 206 ARG B C 1
ATOM 3317 O O . ARG B 1 206 ? -5.801 -8.984 4.164 1 92.06 206 ARG B O 1
ATOM 3324 N N . THR B 1 207 ? -3.945 -7.746 3.812 1 85.94 207 THR B N 1
ATOM 3325 C CA . THR B 1 207 ? -4.055 -7.105 5.117 1 85.94 207 THR B CA 1
ATOM 3326 C C . THR B 1 207 ? -5.016 -5.918 5.062 1 85.94 207 THR B C 1
ATOM 3328 O O . THR B 1 207 ? -5.441 -5.41 6.102 1 85.94 207 THR B O 1
ATOM 3331 N N . LEU B 1 208 ? -5.43 -5.543 3.873 1 81.69 208 LEU B N 1
ATOM 3332 C CA . LEU B 1 208 ? -6.371 -4.445 3.686 1 81.69 208 LEU B CA 1
ATOM 3333 C C . LEU B 1 208 ? -7.809 -4.949 3.75 1 81.69 208 LEU B C 1
ATOM 3335 O O . LEU B 1 208 ? -8.055 -6.152 3.646 1 81.69 208 LEU B O 1
ATOM 3339 N N . GLN B 1 209 ? -8.703 -3.92 3.885 1 85 209 GLN B N 1
ATOM 3340 C CA . GLN B 1 209 ? -10.117 -4.262 3.779 1 85 209 GLN B CA 1
ATOM 3341 C C . GLN B 1 209 ? -10.453 -4.797 2.391 1 85 209 GLN B C 1
ATOM 3343 O O . GLN B 1 209 ? -9.836 -4.395 1.399 1 85 209 GLN B O 1
ATOM 3348 N N . GLU B 1 210 ? -11.422 -5.73 2.326 1 89.12 210 GLU B N 1
ATOM 3349 C CA . GLU B 1 210 ? -11.789 -6.426 1.095 1 89.12 210 GLU B CA 1
ATOM 3350 C C . GLU B 1 210 ? -12.117 -5.434 -0.018 1 89.12 210 GLU B C 1
ATOM 3352 O O . GLU B 1 210 ? -11.766 -5.652 -1.178 1 89.12 210 GLU B O 1
ATOM 3357 N N . GLU B 1 211 ? -12.695 -4.363 0.326 1 88.12 211 GLU B N 1
ATOM 3358 C CA . GLU B 1 211 ? -13.172 -3.42 -0.684 1 88.12 211 GLU B CA 1
ATOM 3359 C C . GLU B 1 211 ? -12.117 -2.359 -0.985 1 88.12 211 GLU B C 1
ATOM 3361 O O . GLU B 1 211 ? -12.305 -1.528 -1.877 1 88.12 211 GLU B O 1
ATOM 3366 N N . ALA B 1 212 ? -11.031 -2.498 -0.32 1 82.75 212 ALA B N 1
ATOM 3367 C CA . ALA B 1 212 ? -10.008 -1.46 -0.441 1 82.75 212 ALA B CA 1
ATOM 3368 C C . ALA B 1 212 ? -9.43 -1.418 -1.854 1 82.75 212 ALA B C 1
ATOM 3370 O O . ALA B 1 212 ? -9.109 -2.459 -2.432 1 82.75 212 ALA B O 1
ATOM 3371 N N . TRP B 1 213 ? -9.406 -0.32 -2.506 1 84.88 213 TRP B N 1
ATOM 3372 C CA . TRP B 1 213 ? -8.742 0.005 -3.766 1 84.88 213 TRP B CA 1
ATOM 3373 C C . TRP B 1 213 ? -7.941 1.297 -3.643 1 84.88 213 TRP B C 1
ATOM 3375 O O . TRP B 1 213 ? -8.5 2.359 -3.363 1 84.88 213 TRP B O 1
ATOM 3385 N N . MET B 1 214 ? -6.664 1.178 -3.695 1 78.5 214 MET B N 1
ATOM 3386 C CA . MET B 1 214 ? -5.777 2.332 -3.576 1 78.5 214 MET B CA 1
ATOM 3387 C C . MET B 1 214 ? -5.008 2.564 -4.871 1 78.5 214 MET B C 1
ATOM 3389 O O . MET B 1 214 ? -4.535 1.612 -5.496 1 78.5 214 MET B O 1
ATOM 3393 N N . GLU B 1 215 ? -5.09 3.807 -5.301 1 79.69 215 GLU B N 1
ATOM 3394 C CA . GLU B 1 215 ? -4.348 4.172 -6.5 1 79.69 215 GLU B CA 1
ATOM 3395 C C . GLU B 1 215 ? -3.227 5.156 -6.18 1 79.69 215 GLU B C 1
ATOM 3397 O O . GLU B 1 215 ? -3.229 5.781 -5.113 1 79.69 215 GLU B O 1
ATOM 3402 N N . GLY B 1 216 ? -2.238 5.164 -6.965 1 79.25 216 GLY B N 1
ATOM 3403 C CA . GLY B 1 216 ? -1.173 6.148 -6.871 1 79.25 216 GLY B CA 1
ATOM 3404 C C . GLY B 1 216 ? 0.044 5.641 -6.121 1 79.25 216 GLY B C 1
ATOM 3405 O O . GLY B 1 216 ? 0.005 4.562 -5.523 1 79.25 216 GLY B O 1
ATOM 3406 N N . PRO B 1 217 ? 1.085 6.395 -6.172 1 86.06 217 PRO B N 1
ATOM 3407 C CA . PRO B 1 217 ? 2.344 5.949 -5.566 1 86.06 217 PRO B CA 1
ATOM 3408 C C . PRO B 1 217 ? 2.311 5.988 -4.039 1 86.06 217 PRO B C 1
ATOM 3410 O O . PRO B 1 217 ? 1.613 6.82 -3.455 1 86.06 217 PRO B O 1
ATOM 3413 N N . LYS B 1 218 ? 2.941 5 -3.447 1 88.31 218 LYS B N 1
ATOM 3414 C CA . LYS B 1 218 ? 3.18 4.891 -2.012 1 88.31 218 LYS B CA 1
ATOM 3415 C C . LYS B 1 218 ? 4.672 4.926 -1.698 1 88.31 218 LYS B C 1
ATOM 3417 O O . LYS B 1 218 ? 5.477 4.309 -2.4 1 88.31 218 LYS B O 1
ATOM 3422 N N . ALA B 1 219 ? 5.109 5.699 -0.7 1 91.75 219 ALA B N 1
ATOM 3423 C CA . ALA B 1 219 ? 6.508 5.828 -0.303 1 91.75 219 ALA B CA 1
ATOM 3424 C C . ALA B 1 219 ? 6.684 5.543 1.185 1 91.75 219 ALA B C 1
ATOM 3426 O O . ALA B 1 219 ? 5.812 5.863 1.994 1 91.75 219 ALA B O 1
ATOM 3427 N N . GLY B 1 220 ? 7.809 4.934 1.534 1 92.62 220 GLY B N 1
ATOM 3428 C CA . GLY B 1 220 ? 8.109 4.672 2.932 1 92.62 220 GLY B CA 1
ATOM 3429 C C . GLY B 1 220 ? 8.625 5.891 3.672 1 92.62 220 GLY B C 1
ATOM 3430 O O . GLY B 1 220 ? 8.688 5.898 4.902 1 92.62 220 GLY B O 1
ATOM 3431 N N . SER B 1 221 ? 9.07 6.941 2.867 1 94.75 221 SER B N 1
ATOM 3432 C CA . SER B 1 221 ? 9.664 8.141 3.447 1 94.75 221 SER B CA 1
ATOM 3433 C C . SER B 1 221 ? 9.695 9.289 2.441 1 94.75 221 SER B C 1
ATOM 3435 O O . SER B 1 221 ? 9.367 9.102 1.268 1 94.75 221 SER B O 1
ATOM 3437 N N . PHE B 1 222 ? 10.078 10.438 2.939 1 96.44 222 PHE B N 1
ATOM 3438 C CA . PHE B 1 222 ? 10.273 11.578 2.055 1 96.44 222 PHE B CA 1
ATOM 3439 C C . PHE B 1 222 ? 11.523 11.391 1.201 1 96.44 222 PHE B C 1
ATOM 3441 O O . PHE B 1 222 ? 11.633 11.961 0.114 1 96.44 222 PHE B O 1
ATOM 3448 N N . SER B 1 223 ? 12.477 10.586 1.71 1 93.56 223 SER B N 1
ATOM 3449 C CA . SER B 1 223 ? 13.648 10.266 0.902 1 93.56 223 SER B CA 1
ATOM 3450 C C . SER B 1 223 ? 13.25 9.555 -0.388 1 93.56 223 SER B C 1
ATOM 3452 O O . SER B 1 223 ? 13.797 9.836 -1.454 1 93.56 223 SER B O 1
ATOM 3454 N N . ALA B 1 224 ? 12.328 8.633 -0.185 1 90.69 224 ALA B N 1
ATOM 3455 C CA . ALA B 1 224 ? 11.836 7.91 -1.358 1 90.69 224 ALA B CA 1
ATOM 3456 C C . ALA B 1 224 ? 11.102 8.852 -2.312 1 90.69 224 ALA B C 1
ATOM 3458 O O . ALA B 1 224 ? 11.219 8.719 -3.533 1 90.69 224 ALA B O 1
ATOM 3459 N N . VAL B 1 225 ? 10.367 9.852 -1.805 1 93.25 225 VAL B N 1
ATOM 3460 C CA . VAL B 1 225 ? 9.672 10.844 -2.617 1 93.25 225 VAL B CA 1
ATOM 3461 C C . VAL B 1 225 ? 10.68 11.703 -3.375 1 93.25 225 VAL B C 1
ATOM 3463 O O . VAL B 1 225 ? 10.508 11.969 -4.566 1 93.25 225 VAL B O 1
ATOM 3466 N N . GLU B 1 226 ? 11.688 12.125 -2.648 1 91.12 226 GLU B N 1
ATOM 3467 C CA . GLU B 1 226 ? 12.734 12.945 -3.254 1 91.12 226 GLU B CA 1
ATOM 3468 C C . GLU B 1 226 ? 13.367 12.234 -4.445 1 91.12 226 GLU B C 1
ATOM 3470 O O . GLU B 1 226 ? 13.594 12.844 -5.492 1 91.12 226 GLU B O 1
ATOM 3475 N N . ARG B 1 227 ? 13.664 10.945 -4.277 1 86.19 227 ARG B N 1
ATOM 3476 C CA . ARG B 1 227 ? 14.273 10.172 -5.355 1 86.19 227 ARG B CA 1
ATOM 3477 C C . ARG B 1 227 ? 13.352 10.117 -6.57 1 86.19 227 ARG B C 1
ATOM 3479 O O . ARG B 1 227 ? 13.82 10.125 -7.711 1 86.19 227 ARG B O 1
ATOM 3486 N N . ALA B 1 228 ? 12.086 10.07 -6.262 1 83.19 228 ALA B N 1
ATOM 3487 C CA . ALA B 1 228 ? 11.102 9.984 -7.344 1 83.19 228 ALA B CA 1
ATOM 3488 C C . ALA B 1 228 ? 10.945 11.336 -8.039 1 83.19 228 ALA B C 1
ATOM 3490 O O . ALA B 1 228 ? 10.648 11.391 -9.234 1 83.19 228 ALA B O 1
ATOM 3491 N N . LEU B 1 229 ? 11.008 12.438 -7.336 1 83.88 229 LEU B N 1
ATOM 3492 C CA . LEU B 1 229 ? 10.875 13.789 -7.879 1 83.88 229 LEU B CA 1
ATOM 3493 C C . LEU B 1 229 ? 12.094 14.164 -8.719 1 83.88 229 LEU B C 1
ATOM 3495 O O . LEU B 1 229 ? 11.977 14.938 -9.672 1 83.88 229 LEU B O 1
ATOM 3499 N N . ALA B 1 230 ? 13.188 13.844 -8.375 1 74.75 230 ALA B N 1
ATOM 3500 C CA . ALA B 1 230 ? 14.43 14.156 -9.086 1 74.75 230 ALA B CA 1
ATOM 3501 C C . ALA B 1 230 ? 15.234 12.891 -9.367 1 74.75 230 ALA B C 1
ATOM 3503 O O . ALA B 1 230 ? 16.297 12.688 -8.789 1 74.75 230 ALA B O 1
ATOM 3504 N N . PRO B 1 231 ? 14.586 12.125 -10.43 1 54.5 231 PRO B N 1
ATOM 3505 C CA . PRO B 1 231 ? 15.266 10.867 -10.781 1 54.5 231 PRO B CA 1
ATOM 3506 C C . PRO B 1 231 ? 16.609 11.094 -11.453 1 54.5 231 PRO B C 1
ATOM 3508 O O . PRO B 1 231 ? 16.703 11.883 -12.406 1 54.5 231 PRO B O 1
ATOM 3511 N N . GLY B 1 232 ? 17.844 11.148 -10.68 1 57.78 232 GLY B N 1
ATOM 3512 C CA . GLY B 1 232 ? 19.203 11.289 -11.172 1 57.78 232 GLY B CA 1
ATOM 3513 C C . GLY B 1 232 ? 20.078 12.109 -10.25 1 57.78 232 GLY B C 1
ATOM 3514 O O . GLY B 1 232 ? 21.297 12.195 -10.461 1 57.78 232 GLY B O 1
ATOM 3515 N N . LYS B 1 233 ? 19.578 13.109 -9.5 1 49.47 233 LYS B N 1
ATOM 3516 C CA . LYS B 1 233 ? 20.438 13.953 -8.688 1 49.47 233 LYS B CA 1
ATOM 3517 C C . LYS B 1 233 ? 20.844 13.258 -7.387 1 49.47 233 LYS B C 1
ATOM 3519 O O . LYS B 1 233 ? 20 13.039 -6.512 1 49.47 233 LYS B O 1
ATOM 3524 N N . SER B 1 234 ? 21.438 12.094 -7.441 1 37.81 234 SER B N 1
ATOM 3525 C CA . SER B 1 234 ? 22.109 11.461 -6.305 1 37.81 234 SER B CA 1
ATOM 3526 C C . SER B 1 234 ? 22.672 12.5 -5.344 1 37.81 234 SER B C 1
ATOM 3528 O O . SER B 1 234 ? 23.25 13.492 -5.773 1 37.81 234 SER B O 1
ATOM 3530 N N . ALA B 1 235 ? 22.375 12.508 -4.012 1 32.62 235 ALA B N 1
ATOM 3531 C CA . ALA B 1 235 ? 23.172 13.312 -3.088 1 32.62 235 ALA B CA 1
ATOM 3532 C C . ALA B 1 235 ? 24.656 13.102 -3.322 1 32.62 235 ALA B C 1
ATOM 3534 O O . ALA B 1 235 ? 25.109 11.977 -3.557 1 32.62 235 ALA B O 1
#

Nearest PDB structures (foldseek):
  1yns-assembly1_A  TM=9.272E-01  e=1.326E-20  Homo sapiens
  1zs9-assembly1_A  TM=9.158E-01  e=1.774E-20  Homo sapiens
  2g80-assembly3_C  TM=8.843E-01  e=1.766E-18  Saccharomyces cerevisiae
  3m9l-assembly1_A  TM=6.121E-01  e=5.341E-05  Pseudomonas protegens Pf-5
  2b0c-assembly1_A  TM=5.208E-01  e=8.029E-05  Escherichia coli K-12

Solvent-accessible surface area (backbone atoms only — not comparable to full-atom values): 24254 Å² total; per-residue (Å²): 122,68,73,68,50,27,40,37,33,33,40,71,47,49,34,19,58,52,58,51,52,64,67,41,51,48,52,51,34,61,74,40,44,65,62,48,49,66,76,35,58,84,37,63,69,52,42,48,28,53,51,50,42,21,52,75,68,72,40,70,86,56,56,68,71,58,46,49,52,49,50,53,50,35,58,75,66,67,56,89,44,66,38,58,52,50,52,41,39,54,48,47,48,51,32,41,76,70,60,79,40,58,22,63,52,44,67,49,38,55,54,38,47,51,53,40,34,73,72,65,37,43,29,35,37,46,35,86,50,50,49,68,47,50,49,49,38,37,42,40,21,76,78,46,67,47,46,85,47,45,79,48,67,40,26,51,90,68,34,53,72,61,36,29,66,25,44,42,50,50,23,54,75,70,70,42,64,33,57,28,30,34,36,40,29,49,46,68,58,35,45,50,15,32,41,72,40,41,24,40,48,36,38,32,40,70,89,44,55,53,74,35,69,44,72,49,36,36,19,17,33,40,53,24,47,48,48,57,67,43,76,80,72,71,132,122,69,72,68,50,29,40,36,33,33,41,69,47,50,33,19,58,52,59,52,51,64,67,41,51,48,51,51,35,63,74,40,45,67,62,48,49,66,75,35,57,83,38,66,68,51,42,48,30,52,50,48,41,21,52,74,69,73,40,68,86,56,56,70,70,58,47,49,52,49,52,53,50,34,58,75,66,67,56,90,43,67,37,59,52,52,53,41,39,54,47,46,48,51,33,41,76,71,61,78,40,58,22,63,51,43,67,50,37,54,53,38,47,51,51,39,35,73,72,64,35,43,30,33,39,46,35,83,51,49,49,70,47,50,50,48,36,38,41,41,20,76,77,45,67,48,45,86,47,45,78,47,68,40,28,52,89,67,34,52,74,62,36,28,64,25,44,42,49,51,24,54,75,71,71,43,64,32,60,26,30,34,35,40,31,49,46,66,59,37,44,51,14,32,40,72,38,43,23,40,46,36,39,33,40,70,90,42,54,54,72,35,69,45,73,50,37,35,20,17,33,40,53,26,47,49,47,56,67,42,77,79,73,72,132

pLDDT: mean 93.43, std 8.64, range [32.5, 98.88]

Foldseek 3Di:
DPQAQAEEEEEDQFFADVCCVPVPLLVQLLVCVLVLCVVCVVPPLSVVLLCVQCVVVVNNPDDPVVSNVSLNVCSVVVHDDDSNLVSSLVSVVVCLVVVVDAQETDPVSLVVLVVCLVVNRAYEYEYQHDQSNVCSNQCRHPNHRSNVSHPYYHHCVLHDLLALSSLLSVCVVVVHQQCNYEYEEQDPSNQVSSVVNVHHYDHDDPVDDPPDDDDDDDDPDVVRVVCVVDVPPDD/DPQAQAEEEEEDQFFADVCCVPVPLLVQLLVCVLVVCVVCVVPPLLVVLLCVQCVVVVNNPDDPVVSNVSLNVCSVVVHDDDSNLVSSLVSVVVCLVVPVDAQETDPVSLVVLVVCLVVNRAYEYEYQHDQSNVCSNQCRHPNHRSNVSHPYYHHCVLHDLLALSSLLSVCVVVVHQQCNYEYEEQDPSNQVSSVVNVHHYDHDDPVDDPPDDDDDDDDPDVVRVVCVVDVPPDD

InterPro domains:
  IPR006439 HAD hydrolase, subfamily IA [TIGR01549] (119-198)
  IPR023214 HAD superfamily [G3DSA:3.40.50.1000] (8-209)
  IPR023943 Enolase-phosphatase E1 [MF_01681] (3-225)
  IPR023943 Enolase-phosphatase E1 [SFLDF00044] (3-211)
  IPR023943 Enolase-p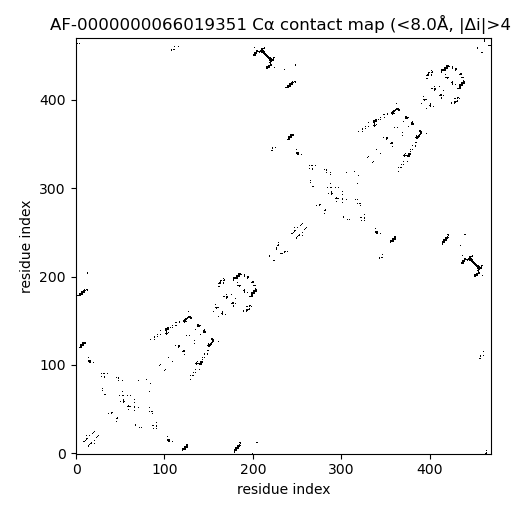hosphatase E1 [TIGR01691] (4-208)
  IPR023943 Enolase-phosphatase E1 [cd01629] (6-206)
  IPR036412 HAD-like superfamily [SSF56784] (2-209)

Sequence (470 aa):
MTAVRAVVTDIEGTTTPLAFVHEVLFPYARARLADFVAANADDEEVAAALGDARELGGIAGAGDAETLQLLLAWMDEDRKAGPLKLLQGLIWRHGYEEGVLKGEIYADAAAALRLWHGRGLRLFVYSSGSEAAQRLIFGHSDQGDLGPCFEGYFDTRIGAKVDSASYAAIAQSAGLPTREVLFLSDHEGEIKAAREAGMQAVTIDRTLQEEAWMEGPKAGSFSAVERALAPGKSAMTAVRAVVTDIEGTTTPLAFVHEVLFPYARARLADFVAANADDEEVAAALGDARELGGIAGAGDAETLQLLLAWMDEDRKAGPLKLLQGLIWRHGYEEGVLKGEIYADAAAALRLWHGRGLRLFVYSSGSEAAQRLIFGHSDQGDLGPCFEGYFDTRIGAKVDSASYAAIAQSAGLPTREVLFLSDHEGEIKAAREAGMQAVTIDRTLQEEAWMEGPKAGSFSAVERALAPGKSA

Organism: Parvibaculum lavamentivorans (strain DS-1 / DSM 13023 / NCIMB 13966) (NCBI:txid402881)

Secondary structure (DSSP, 8-state):
-----EEEE--BTTTB-HHIIIIIIHHHHHHHHHHHHHHTTT-HHHHHHHHHHHHHHT-TT--HHHHHHHHHHHHHTT---HHHHHHHHHHHHHHHHTTS--B---HHHHHHHHHHHHTT-EEEEE-SS-HHHHHHHHHTBBTB--GGG-SEEE-GGG--TT-HHHHHHHHHHHTS-GGGEEEEES-HHHHHHHHHTT-EEEEE-TTS-TT-EE-S-EESSHHHHHHHHSTT---/-----EEEE--BTTTB-HHIIIIIIHHHHHHHHHHHHHHTTT-HHHHHHHHHHHHHHT-TT--HHHHHHHHHHHHHTT---HHHHHHHHHHHHHHHHTTS--B---HHHHHHHHHHHHTT-EEEEE-SS-HHHHHHHHHTBBTB--GGG-SEEE-GGG--TT-HHHHHHHHHHHTS-GGGEEEEES-HHHHHHHHHTT-EEEEE-TTS-TT-EE-S-EESSHHHHHHHHSTT---

Radius of gyration: 29.63 Å; Cα contacts (8 Å, |Δi|>4): 795; chains: 2; bounding box: 50×89×65 Å